Protein AF-A0A7S0I1W4-F1 (afdb_monomer_lite)

Secondary structure (DSSP, 8-state):
-------------PPP--------------------HHHHHHHHHHHS-HHHHHHHH--STHHHHHHHHHHHHTTTS--SS--SS--------TT-TTSSHHHHHHHHHHHHHHHHTHHHHHHHHHHT-TTT--HHHHHHHHHHHT--HHHHHHHHHHHHHHHHHHHTTSS---HHHHHHHHHHHHHTT--HHHHHHHHHHHHHHHHHHHHHHHS-SS--HHHHHHHHHHHHHHHHHTT-S-HHHHHHHHHHHHHHHT--HHHHHHHHHHHHHHHHHHHHHHHHTT-S---HHHHHHHHHHHT--HHHHHHHHHHHHHHHHHHHH-GGGGGG----HHHHHHHHHHHHHTT--HHHHHHHHHHHHHHHHHHHHHHHHHHHHHSS---HHHHHHHHHHHHHHHHHTT--HHHHHHHHHHHHHHHHHHHHHHHHHHHHTT-HHHHHHHHHHHHHHHHHHHHHHHHTTSSSSSSHHHHHHHHTTHHHHTT--HHHHHHHHHHHHHHHHSS-SS--HHHHHHHHHHHHHHT--HHHHHHHHHHHHHHHHHHHHHHHHHTT-

Sequence (557 aa):
MALAVTMAAWTAFAPSSGPHTSSLVCRKAVCTQMVTVPEVYESYYSSLPPLQRQLSDTTGPVAQGAMGAVVAGAAAVGYFGLSAVSSRLAVNAVGGAATGGLGLLARSKIAKERKESASPAVAKLLASGMGEVDAAALAAVATEYGVEKKEFKAQLIELYGVFLGACLDSSQVVPSELGEIKKLGELLSLSRADVGSAFHTAGRRLYSRHRAYLEETEPNDSKALLNKFVFLAERVLSQDESEEGYRYEAMRAQKVFQLSKADWASRAEEVALPFYEKVLDKVVAGQQAITTEQLLRIRADFGVNDERAKDMHAVTYEQVARVLLAPERGAAATIDAAAQTKLAETRALLELSEETTYAALLVLTSPLFSAAMSETLAAAEAAEAMDEATAARLAGSIAQRALELQLSGESAKALQAEALRAAAGAKLSEAVTFLRAQNVPQVVMLVEELVTYCERMASLMAATGTVDGADAAAMAQLVGSLGANLGCKESEVTSLYRLLLLSYLEGQPKVDEVRQASLLRLRQILGLTESEALAIFQTAAGPLFKKTVKDMVKAGA

Organism: NCBI:txid33657

pLDDT: mean 81.94, std 20.68, range [23.22, 97.69]

Structure (mmCIF, N/CA/C/O backbone):
data_AF-A0A7S0I1W4-F1
#
_entry.id   AF-A0A7S0I1W4-F1
#
loop_
_atom_site.group_PDB
_atom_site.id
_atom_site.type_symbol
_atom_site.label_atom_id
_atom_site.label_alt_id
_atom_site.label_comp_id
_atom_site.label_asym_id
_atom_site.label_entity_id
_atom_site.label_seq_id
_atom_site.pdbx_PDB_ins_code
_atom_site.Cartn_x
_atom_site.Cartn_y
_atom_site.Cartn_z
_atom_site.occupancy
_atom_site.B_iso_or_equiv
_atom_site.auth_seq_id
_atom_site.auth_comp_id
_atom_site.auth_asym_id
_atom_site.auth_atom_id
_atom_site.pdbx_PDB_model_num
ATOM 1 N N . MET A 1 1 ? -51.695 2.462 2.679 1.00 32.72 1 MET A N 1
ATOM 2 C CA . MET A 1 1 ? -51.517 1.003 2.828 1.00 32.72 1 MET A CA 1
ATOM 3 C C . MET A 1 1 ? -50.034 0.747 3.001 1.00 32.72 1 MET A C 1
ATOM 5 O O . MET A 1 1 ? -49.274 1.013 2.083 1.00 32.72 1 MET A O 1
ATOM 9 N N . ALA A 1 2 ? -49.642 0.390 4.221 1.00 25.89 2 ALA A N 1
ATOM 10 C CA . ALA A 1 2 ? -48.270 0.126 4.632 1.00 25.89 2 ALA A CA 1
ATOM 11 C C . ALA A 1 2 ? -47.928 -1.358 4.432 1.00 25.89 2 ALA A C 1
ATOM 13 O O . ALA A 1 2 ? -48.799 -2.199 4.635 1.00 25.89 2 ALA A O 1
ATOM 14 N N . LEU A 1 3 ? -46.677 -1.646 4.071 1.00 24.78 3 LEU A N 1
ATOM 15 C CA . LEU A 1 3 ? -45.977 -2.936 4.189 1.00 24.78 3 LEU A CA 1
ATOM 16 C C . LEU A 1 3 ? -44.485 -2.605 3.967 1.00 24.78 3 LEU A C 1
ATOM 18 O O . LEU A 1 3 ? -44.088 -2.298 2.851 1.00 24.78 3 LEU A O 1
ATOM 22 N N . ALA A 1 4 ? -43.703 -2.295 5.005 1.00 23.22 4 ALA A N 1
ATOM 23 C CA . ALA A 1 4 ? -43.044 -3.234 5.920 1.00 23.22 4 ALA A CA 1
ATOM 24 C C . ALA A 1 4 ? -42.183 -4.268 5.167 1.00 23.22 4 ALA A C 1
ATOM 26 O O . ALA A 1 4 ? -42.636 -5.374 4.891 1.00 23.22 4 ALA A O 1
ATOM 27 N N . VAL A 1 5 ? -40.938 -3.894 4.845 1.00 26.00 5 VAL A N 1
ATOM 28 C CA . VAL A 1 5 ? -39.883 -4.837 4.442 1.00 26.00 5 VAL A CA 1
ATOM 29 C C . VAL A 1 5 ? -38.966 -5.032 5.643 1.00 26.00 5 VAL A C 1
ATOM 31 O O . VAL A 1 5 ? -38.242 -4.134 6.066 1.00 26.00 5 VAL A O 1
ATOM 34 N N . THR A 1 6 ? -39.097 -6.212 6.228 1.00 25.86 6 THR A N 1
ATOM 35 C CA . THR A 1 6 ? -38.369 -6.736 7.378 1.00 25.86 6 THR A CA 1
ATOM 36 C C . THR A 1 6 ? -36.922 -7.077 7.035 1.00 25.86 6 THR A C 1
ATOM 38 O O . THR A 1 6 ? -36.646 -7.716 6.022 1.00 25.86 6 THR A O 1
ATOM 41 N N . MET A 1 7 ? -36.019 -6.705 7.945 1.00 27.23 7 MET A N 1
ATOM 42 C CA . MET A 1 7 ? -34.675 -7.261 8.083 1.00 27.23 7 MET A CA 1
ATOM 43 C C . MET A 1 7 ? -34.721 -8.776 8.316 1.00 27.23 7 MET A C 1
ATOM 45 O O . MET A 1 7 ? -35.450 -9.218 9.201 1.00 27.23 7 MET A O 1
ATOM 49 N N . ALA A 1 8 ? -33.890 -9.546 7.607 1.00 26.03 8 ALA A N 1
ATOM 50 C CA . ALA A 1 8 ? -33.347 -10.817 8.094 1.00 26.03 8 ALA A CA 1
ATOM 51 C C . ALA A 1 8 ? -32.193 -11.338 7.217 1.00 26.03 8 ALA A C 1
ATOM 53 O O . ALA A 1 8 ? -32.161 -11.109 6.012 1.00 26.03 8 ALA A O 1
ATOM 54 N N . ALA A 1 9 ? -31.347 -12.139 7.875 1.00 24.98 9 ALA A N 1
ATOM 55 C CA . ALA A 1 9 ? -30.412 -13.142 7.358 1.00 24.98 9 ALA A CA 1
ATOM 56 C C . ALA A 1 9 ? -28.955 -12.711 7.095 1.00 24.98 9 ALA A C 1
ATOM 58 O O . ALA A 1 9 ? -28.493 -12.582 5.966 1.00 24.98 9 ALA A O 1
ATOM 59 N N . TRP A 1 10 ? -28.193 -12.615 8.188 1.00 26.92 10 TRP A N 1
ATOM 60 C CA . TRP A 1 10 ? -26.779 -12.995 8.212 1.00 26.92 10 TRP A CA 1
ATOM 61 C C . TRP A 1 10 ? -26.690 -14.496 8.519 1.00 26.92 10 TRP A C 1
ATOM 63 O O . TRP A 1 10 ? -26.948 -14.889 9.653 1.00 26.92 10 TRP A O 1
ATOM 73 N N . THR A 1 11 ? -26.306 -15.332 7.550 1.00 28.84 11 THR A N 1
ATOM 74 C CA . THR A 1 11 ? -25.810 -16.693 7.818 1.00 28.84 11 THR A CA 1
ATOM 75 C C . THR A 1 11 ? -24.788 -17.139 6.775 1.00 28.84 11 THR A C 1
ATOM 77 O O . THR A 1 11 ? -25.081 -17.149 5.585 1.00 28.84 11 THR A O 1
ATOM 80 N N . ALA A 1 12 ? -23.649 -17.601 7.301 1.00 28.20 12 ALA A N 1
ATOM 81 C CA . ALA A 1 12 ? -22.798 -18.694 6.828 1.00 28.20 12 ALA A CA 1
ATOM 82 C C . ALA A 1 12 ? -22.077 -18.569 5.471 1.00 28.20 12 ALA A C 1
ATOM 84 O O . ALA A 1 12 ? -22.653 -18.806 4.418 1.00 28.20 12 ALA A O 1
ATOM 85 N N . PHE A 1 13 ? -20.749 -18.421 5.539 1.00 26.31 13 PHE A N 1
ATOM 86 C CA . PHE A 1 13 ? -19.838 -19.099 4.615 1.00 26.31 13 PHE A CA 1
ATOM 87 C C . PHE A 1 13 ? -18.652 -19.674 5.398 1.00 26.31 13 PHE A C 1
ATOM 89 O O . PHE A 1 13 ? -17.953 -18.960 6.115 1.00 26.31 13 PHE A O 1
ATOM 96 N N . ALA A 1 14 ? -18.478 -20.992 5.294 1.00 28.22 14 ALA A N 1
ATOM 97 C CA . ALA A 1 14 ? -17.338 -21.730 5.821 1.00 28.22 14 ALA A CA 1
ATOM 98 C C . ALA A 1 14 ? -16.211 -21.735 4.771 1.00 28.22 14 ALA A C 1
ATOM 100 O O . ALA A 1 14 ? -16.512 -21.877 3.584 1.00 28.22 14 ALA A O 1
ATOM 101 N N . PRO A 1 15 ? -14.928 -21.621 5.156 1.00 29.31 15 PRO A N 1
ATOM 102 C CA . PRO A 1 15 ? -13.835 -21.783 4.209 1.00 29.31 15 PRO A CA 1
ATOM 103 C C . PRO A 1 15 ? -13.648 -23.269 3.876 1.00 29.31 15 PRO A C 1
ATOM 105 O O . PRO A 1 15 ? -13.463 -24.105 4.761 1.00 29.31 15 PRO A O 1
ATOM 108 N N . SER A 1 16 ? -13.697 -23.603 2.587 1.00 25.59 16 SER A N 1
ATOM 109 C CA . SER A 1 16 ? -13.316 -24.914 2.069 1.00 25.59 16 SER A CA 1
ATOM 110 C C . SER A 1 16 ? -11.792 -25.043 2.035 1.00 25.59 16 SER A C 1
ATOM 112 O O . SER A 1 16 ? -11.132 -24.321 1.288 1.00 25.59 16 SER A O 1
ATOM 114 N N . SER A 1 17 ? -11.231 -26.001 2.769 1.00 31.48 17 SER A N 1
ATOM 115 C CA . SER A 1 17 ? -9.861 -26.475 2.562 1.00 31.48 17 SER A CA 1
ATOM 116 C C . SER A 1 17 ? -9.833 -28.004 2.487 1.00 31.48 17 SER A C 1
ATOM 118 O O . SER A 1 17 ? -10.324 -28.710 3.368 1.00 31.48 17 SER A O 1
ATOM 120 N N . GLY A 1 18 ? -9.303 -28.505 1.367 1.00 25.11 18 GLY A N 1
ATOM 121 C CA . GLY A 1 18 ? -8.961 -29.910 1.136 1.00 25.11 18 GLY A CA 1
ATOM 122 C C . GLY A 1 18 ? -7.677 -30.331 1.871 1.00 25.11 18 GLY A C 1
ATOM 123 O O . GLY A 1 18 ? -7.092 -29.532 2.599 1.00 25.11 18 GLY A O 1
ATOM 124 N N . PRO A 1 19 ? -7.256 -31.601 1.744 1.00 30.55 19 PRO A N 1
ATOM 125 C CA . PRO A 1 19 ? -7.022 -32.433 2.914 1.00 30.55 19 PRO A CA 1
ATOM 126 C C . PRO A 1 19 ? -5.548 -32.513 3.320 1.00 30.55 19 PRO A C 1
ATOM 128 O O . PRO A 1 19 ? -4.700 -32.943 2.544 1.00 30.55 19 PRO A O 1
ATOM 131 N N . HIS A 1 20 ? -5.278 -32.247 4.597 1.00 28.23 20 HIS A N 1
ATOM 132 C CA . HIS A 1 20 ? -4.126 -32.811 5.290 1.00 28.23 20 HIS A CA 1
ATOM 133 C C . HIS A 1 20 ? -4.598 -33.526 6.557 1.00 28.23 20 HIS A C 1
ATOM 135 O O . HIS A 1 20 ? -5.329 -32.991 7.387 1.00 28.23 20 HIS A O 1
ATOM 141 N N . THR A 1 21 ? -4.235 -34.799 6.633 1.00 28.73 21 THR A N 1
ATOM 142 C CA . THR A 1 21 ? -4.616 -35.771 7.653 1.00 28.73 21 THR A CA 1
ATOM 143 C C . THR A 1 21 ? -3.749 -35.671 8.911 1.00 28.73 21 THR A C 1
ATOM 145 O O . THR A 1 21 ? -2.535 -35.518 8.805 1.00 28.73 21 THR A O 1
ATOM 148 N N . SER A 1 22 ? -4.382 -35.943 10.064 1.00 26.70 22 SER A N 1
ATOM 149 C CA . SER A 1 22 ? -3.838 -36.178 11.424 1.00 26.70 22 SER A CA 1
ATOM 150 C C . SER A 1 22 ? -3.416 -34.915 12.203 1.00 26.70 22 SER A C 1
ATOM 152 O O . SER A 1 22 ? -2.685 -34.094 11.679 1.00 26.70 22 SER A O 1
ATOM 154 N N . SER A 1 23 ? -3.837 -34.647 13.445 1.00 27.59 23 SER A N 1
ATOM 155 C CA . SER A 1 23 ? -4.415 -35.473 14.511 1.00 27.59 23 SER A CA 1
ATOM 156 C C . SER A 1 23 ? -5.488 -34.704 15.313 1.00 27.59 23 SER A C 1
ATOM 158 O O . SER A 1 23 ? -5.512 -33.477 15.381 1.00 27.59 23 SER A O 1
ATOM 160 N N . LEU A 1 24 ? -6.424 -35.461 15.888 1.00 32.62 24 LEU A N 1
ATOM 161 C CA . LEU A 1 24 ? -7.619 -35.000 16.592 1.00 32.62 24 LEU A CA 1
ATOM 162 C C . LEU A 1 24 ? -7.299 -34.345 17.948 1.00 32.62 24 LEU A C 1
ATOM 164 O O . LEU A 1 24 ? -7.050 -35.039 18.928 1.00 32.62 24 LEU A O 1
ATOM 168 N N . VAL A 1 25 ? -7.471 -33.025 18.033 1.00 27.62 25 VAL A N 1
ATOM 169 C CA . VAL A 1 25 ? -8.043 -32.373 19.221 1.00 27.62 25 VAL A CA 1
ATOM 170 C C . VAL A 1 25 ? -9.191 -31.506 18.728 1.00 27.62 25 VAL A C 1
ATOM 172 O O . VAL A 1 25 ? -9.000 -30.530 18.006 1.00 27.62 25 VAL A O 1
ATOM 175 N N . CYS A 1 26 ? -10.405 -31.917 19.078 1.00 25.05 26 CYS A N 1
ATOM 176 C CA . CYS A 1 26 ? -11.648 -31.240 18.749 1.00 25.05 26 CYS A CA 1
ATOM 177 C C . CYS A 1 26 ? -11.670 -29.857 19.426 1.00 25.05 26 CYS A C 1
ATOM 179 O O . CYS A 1 26 ? -12.146 -29.706 20.550 1.00 25.05 26 CYS A O 1
ATOM 181 N N . ARG A 1 27 ? -11.122 -28.833 18.760 1.00 29.56 27 ARG A N 1
ATOM 182 C CA . ARG A 1 27 ? -11.437 -27.438 19.074 1.00 29.56 27 ARG A CA 1
ATOM 183 C C . ARG A 1 27 ? -12.908 -27.252 18.720 1.00 29.56 27 ARG A C 1
ATOM 185 O O . ARG A 1 27 ? -13.260 -27.258 17.543 1.00 29.56 27 ARG A O 1
ATOM 192 N N . LYS A 1 28 ? -13.771 -27.119 19.735 1.00 29.41 28 LYS A N 1
ATOM 193 C CA . LYS A 1 28 ? -15.104 -26.533 19.549 1.00 29.41 28 LYS A CA 1
ATOM 194 C C . LYS A 1 28 ? -14.905 -25.268 18.719 1.00 29.41 28 LYS A C 1
ATOM 196 O O . LYS A 1 28 ? -14.166 -24.383 19.143 1.00 29.41 28 LYS A O 1
ATOM 201 N N . ALA A 1 29 ? -15.523 -25.201 17.545 1.00 30.84 29 ALA A N 1
ATOM 202 C CA . ALA A 1 29 ? -15.686 -23.943 16.843 1.00 30.84 29 ALA A CA 1
ATOM 203 C C . ALA A 1 29 ? -16.526 -23.049 17.762 1.00 30.84 29 ALA A C 1
ATOM 205 O O . ALA A 1 29 ? -17.747 -23.178 17.825 1.00 30.84 29 ALA A O 1
ATOM 206 N N . VAL A 1 30 ? -15.853 -22.229 18.572 1.00 38.81 30 VAL A N 1
ATOM 207 C CA . VAL A 1 30 ? -16.490 -21.169 19.345 1.00 38.81 30 VAL A CA 1
ATOM 208 C C . VAL A 1 30 ? -16.989 -20.191 18.295 1.00 38.81 30 VAL A C 1
ATOM 210 O O . VAL A 1 30 ? -16.219 -19.398 17.757 1.00 38.81 30 VAL A O 1
ATOM 213 N N . CYS A 1 31 ? -18.258 -20.338 17.917 1.00 40.97 31 CYS A N 1
ATOM 214 C CA . CYS A 1 31 ? -18.954 -19.313 17.162 1.00 40.97 31 CYS A CA 1
ATOM 215 C C . CYS A 1 31 ? -18.787 -18.011 17.946 1.00 40.97 31 CYS A C 1
ATOM 217 O O . CY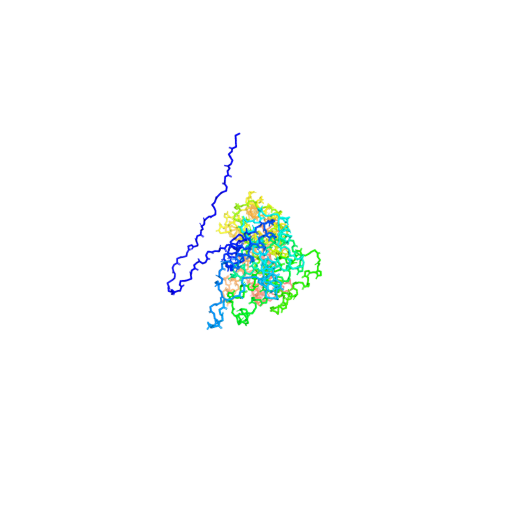S A 1 31 ? -18.976 -18.011 19.162 1.00 40.97 31 CYS A O 1
ATOM 219 N N . THR A 1 32 ? -18.372 -16.945 17.267 1.00 56.50 32 THR A N 1
ATOM 220 C CA . THR A 1 32 ? -18.195 -15.614 17.850 1.00 56.50 32 THR A CA 1
ATOM 221 C C . THR A 1 32 ? -19.540 -15.141 18.391 1.00 56.50 32 THR A C 1
ATOM 223 O O . THR A 1 32 ? -20.360 -14.605 17.650 1.00 56.50 32 THR A O 1
ATOM 226 N N . GLN A 1 33 ? -19.808 -15.424 19.663 1.00 71.62 33 GLN A N 1
ATOM 227 C CA . GLN A 1 33 ? -21.032 -15.013 20.328 1.00 71.62 33 GLN A CA 1
ATOM 228 C C . GLN A 1 33 ? -20.770 -13.650 20.958 1.00 71.62 33 GLN A C 1
ATOM 230 O O . GLN A 1 33 ? -19.897 -13.508 21.810 1.00 71.62 33 GLN A O 1
ATOM 235 N N . MET A 1 34 ? -21.494 -12.646 20.472 1.00 83.00 34 MET A N 1
ATOM 236 C CA . MET A 1 34 ? -21.517 -11.310 21.055 1.00 83.00 34 MET A CA 1
ATOM 237 C C . MET A 1 34 ? -22.029 -11.397 22.492 1.00 83.00 34 MET A C 1
ATOM 239 O O . MET A 1 34 ? -23.056 -12.028 22.723 1.00 83.00 34 MET A O 1
ATOM 243 N N . VAL A 1 35 ? -21.338 -10.751 23.430 1.00 85.75 35 VAL A N 1
ATOM 244 C CA . VAL A 1 35 ? -21.848 -10.553 24.789 1.00 85.75 35 VAL A CA 1
ATOM 245 C C . VAL A 1 35 ? -22.797 -9.358 24.779 1.00 85.75 35 VAL A C 1
ATOM 247 O O . VAL A 1 35 ? -22.391 -8.263 24.388 1.00 85.75 35 VAL A O 1
ATOM 250 N N . THR A 1 36 ? -24.047 -9.565 25.195 1.00 88.44 36 THR A N 1
ATOM 251 C CA . THR A 1 36 ? -25.067 -8.505 25.215 1.00 88.44 36 THR A CA 1
ATOM 252 C C . THR A 1 36 ? -25.440 -8.090 26.634 1.00 88.44 36 THR A C 1
ATOM 254 O O . THR A 1 36 ? -25.459 -8.907 27.558 1.00 88.44 36 THR A O 1
ATOM 257 N N . VAL A 1 37 ? -25.756 -6.809 26.823 1.00 87.38 37 VAL A N 1
ATOM 258 C CA . VAL A 1 37 ? -26.219 -6.255 28.104 1.00 87.38 37 VAL A CA 1
ATOM 259 C C . VAL A 1 37 ? -27.401 -7.048 28.694 1.00 87.38 37 VAL A C 1
ATOM 261 O O . VAL A 1 37 ? -27.312 -7.407 29.872 1.00 87.38 37 VAL A O 1
ATOM 264 N N . PRO A 1 38 ? -28.462 -7.387 27.927 1.00 88.06 38 PRO A N 1
ATOM 265 C CA . PRO A 1 38 ? -29.572 -8.191 28.434 1.00 88.06 38 PRO A CA 1
ATOM 266 C C . PRO A 1 38 ? -29.141 -9.535 29.022 1.00 88.06 38 PRO A C 1
ATOM 268 O O . PRO A 1 38 ? -29.462 -9.838 30.170 1.00 88.06 38 PRO A O 1
ATOM 271 N N . GLU A 1 39 ? -28.357 -10.311 28.268 1.00 88.75 39 GLU A N 1
ATOM 272 C CA . GLU A 1 39 ? -27.925 -11.655 28.668 1.00 88.75 39 GLU A CA 1
ATOM 273 C C . GLU A 1 39 ? -27.044 -11.618 29.922 1.00 88.75 39 GLU A C 1
ATOM 275 O O . GLU A 1 39 ? -27.194 -12.444 30.827 1.00 88.75 39 GLU A O 1
ATOM 280 N N . VAL A 1 40 ? -26.131 -10.643 30.003 1.00 89.56 40 VAL A N 1
ATOM 281 C CA . VAL A 1 40 ? -25.243 -10.504 31.161 1.00 89.56 40 VAL A CA 1
ATOM 282 C C . VAL A 1 40 ? -26.034 -10.162 32.413 1.00 89.56 40 VAL A C 1
ATOM 284 O O . VAL A 1 40 ? -25.781 -10.753 33.465 1.00 89.56 40 VAL A O 1
ATOM 287 N N . TYR A 1 41 ? -26.994 -9.239 32.330 1.00 90.94 41 TYR A N 1
ATOM 288 C CA . TYR A 1 41 ? -27.755 -8.847 33.511 1.00 90.94 41 TYR A CA 1
ATOM 289 C C . TYR A 1 41 ? -28.854 -9.838 33.892 1.00 90.94 41 TYR A C 1
ATOM 291 O O . TYR A 1 41 ? -29.127 -9.976 35.084 1.00 90.94 41 TYR A O 1
ATOM 299 N N . GLU A 1 42 ? -29.408 -10.600 32.948 1.00 88.56 42 GLU A N 1
ATOM 300 C CA . GLU A 1 42 ? -30.259 -11.754 33.255 1.00 88.56 42 GLU A CA 1
ATOM 301 C C . GLU A 1 42 ? -29.460 -12.835 34.002 1.00 88.56 42 GLU A C 1
ATOM 303 O O . GLU A 1 42 ? -29.879 -13.307 35.064 1.00 88.56 42 GLU A O 1
ATOM 308 N N . SER A 1 43 ? -28.259 -13.164 33.512 1.00 88.25 43 SER A N 1
ATOM 309 C CA . SER A 1 43 ? -27.343 -14.100 34.172 1.00 88.25 43 SER A CA 1
ATOM 310 C C . SER A 1 43 ? -26.937 -13.606 35.564 1.00 88.25 43 SER A C 1
ATOM 312 O O . SER A 1 43 ? -27.094 -14.333 36.550 1.00 88.25 43 SER A O 1
ATOM 314 N N . TYR A 1 44 ? -26.522 -12.340 35.681 1.00 87.69 44 TYR A N 1
ATOM 315 C CA . TYR A 1 44 ? -26.214 -11.703 36.960 1.00 87.69 44 TYR A CA 1
ATOM 316 C C . TYR A 1 44 ? -27.399 -11.808 37.922 1.00 87.69 44 TYR A C 1
ATOM 318 O O . TYR A 1 44 ? -27.236 -12.345 39.016 1.00 87.69 44 TYR A O 1
ATOM 326 N N . TYR A 1 45 ? -28.597 -11.392 37.503 1.00 82.19 45 TYR A N 1
ATOM 327 C CA . TYR A 1 45 ? -29.799 -11.425 38.333 1.00 82.19 45 TYR A CA 1
ATOM 328 C C . TYR A 1 45 ? -30.153 -12.850 38.783 1.00 82.19 45 TYR A C 1
ATOM 330 O O . TYR A 1 45 ? -30.458 -13.083 39.955 1.00 82.19 45 TYR A O 1
ATOM 338 N N . SER A 1 46 ? -30.050 -13.829 37.881 1.00 82.94 46 SER A N 1
ATOM 339 C CA . SER A 1 46 ? -30.322 -15.239 38.182 1.00 82.94 46 SER A CA 1
ATOM 340 C C . SER A 1 46 ? -29.335 -15.846 39.191 1.00 82.94 46 SER A C 1
ATOM 342 O O . SER A 1 46 ? -29.722 -16.705 39.991 1.00 82.94 46 SER A O 1
ATOM 344 N N . SER A 1 47 ? -28.088 -15.356 39.207 1.00 84.44 47 SER A N 1
ATOM 345 C CA . SER A 1 47 ? -27.023 -15.809 40.108 1.00 84.44 47 SER A CA 1
ATOM 346 C C . SER A 1 47 ? -27.157 -15.286 41.545 1.00 84.44 47 SER A C 1
ATOM 348 O O . SER A 1 47 ? -26.494 -15.792 42.453 1.00 84.44 47 SER A O 1
ATOM 350 N N . LEU A 1 48 ? -28.033 -14.302 41.780 1.00 81.81 48 LEU A N 1
ATOM 351 C CA . LEU A 1 48 ? -28.182 -13.666 43.085 1.00 81.81 48 LEU A CA 1
ATOM 352 C C . LEU A 1 48 ? -28.857 -14.580 44.125 1.00 81.81 48 LEU A C 1
ATOM 354 O O . LEU A 1 48 ? -29.725 -15.404 43.790 1.00 81.81 48 LEU A O 1
ATOM 358 N N . PRO A 1 49 ? -28.550 -14.391 45.422 1.00 82.19 49 PRO A N 1
ATOM 359 C CA . PRO A 1 49 ? -29.277 -15.032 46.512 1.00 82.19 49 PRO A CA 1
ATOM 360 C C . PRO A 1 49 ? -30.800 -14.797 46.421 1.00 82.19 49 PRO A C 1
ATOM 362 O O . PRO A 1 49 ? -31.228 -13.696 46.061 1.00 82.19 49 PRO A O 1
ATOM 365 N N . PRO A 1 50 ? -31.647 -15.778 46.800 1.00 75.56 50 PRO A N 1
ATOM 366 C CA . PRO A 1 50 ? -33.107 -15.654 46.708 1.00 75.56 50 PRO A CA 1
ATOM 367 C C . PRO A 1 50 ? -33.682 -14.427 47.428 1.00 75.56 50 PRO A C 1
ATOM 369 O O . PRO A 1 50 ? -34.624 -13.815 46.936 1.00 75.56 50 PRO A O 1
ATOM 372 N N . LEU A 1 51 ? -33.088 -14.040 48.563 1.00 71.31 51 LEU A N 1
ATOM 373 C CA . LEU A 1 51 ? -33.510 -12.875 49.345 1.00 71.31 51 LEU A CA 1
ATOM 374 C C . LEU A 1 51 ? -33.339 -11.561 48.562 1.00 71.31 51 LEU A C 1
ATOM 376 O O . LEU A 1 51 ? -34.232 -10.723 48.578 1.00 71.31 51 LEU A O 1
ATOM 380 N N . GLN A 1 52 ? -32.229 -11.396 47.839 1.00 73.44 52 GLN A N 1
ATOM 381 C CA . GLN A 1 52 ? -31.950 -10.188 47.051 1.00 73.44 52 GLN A CA 1
ATOM 382 C C . GLN A 1 52 ? -32.827 -10.112 45.795 1.00 73.44 52 GLN A C 1
ATOM 384 O O . GLN A 1 52 ? -33.276 -9.032 45.413 1.00 73.44 52 GLN A O 1
ATOM 389 N N . ARG A 1 53 ? -33.162 -11.262 45.193 1.00 75.44 53 ARG A N 1
ATOM 390 C CA . ARG A 1 53 ? -34.165 -11.339 44.115 1.00 75.44 53 ARG A CA 1
ATOM 391 C C . ARG A 1 53 ? -35.557 -10.938 44.603 1.00 75.44 53 ARG A C 1
ATOM 393 O O . ARG A 1 53 ? -36.188 -10.069 44.021 1.00 75.44 53 ARG A O 1
ATOM 400 N N . GLN A 1 54 ? -35.992 -11.480 45.739 1.00 73.69 54 GLN A N 1
ATOM 401 C CA . GLN A 1 54 ? -37.285 -11.121 46.331 1.00 73.69 54 GLN A CA 1
ATOM 402 C C . GLN A 1 54 ? -37.361 -9.639 46.722 1.00 73.69 54 GLN A C 1
ATOM 404 O O . GLN A 1 54 ? -38.374 -8.996 46.473 1.00 73.69 54 GLN A O 1
ATOM 409 N N . LEU A 1 55 ? -36.294 -9.080 47.303 1.00 72.50 55 LEU A N 1
ATOM 410 C CA . LEU A 1 55 ? -36.244 -7.667 47.692 1.00 72.50 55 LEU A CA 1
ATOM 411 C C . LEU A 1 55 ? -36.174 -6.717 46.486 1.00 72.50 55 LEU A C 1
ATOM 413 O O . LEU A 1 55 ? -36.712 -5.612 46.551 1.00 72.50 55 LEU A O 1
ATOM 417 N N . SER A 1 56 ? -35.547 -7.136 45.385 1.00 69.62 56 SER A N 1
ATOM 418 C CA . SER A 1 56 ? -35.562 -6.375 44.127 1.00 69.62 56 SER A CA 1
ATOM 419 C C . SER A 1 56 ? -36.907 -6.443 43.391 1.00 69.62 56 SER A C 1
ATOM 421 O O . SER A 1 56 ? -37.216 -5.546 42.616 1.00 69.62 56 SER A O 1
ATOM 423 N N . ASP A 1 57 ? -37.745 -7.443 43.675 1.00 70.56 57 ASP A N 1
ATOM 424 C CA . ASP A 1 57 ? -39.105 -7.549 43.127 1.00 70.56 57 ASP A CA 1
ATOM 425 C C . ASP A 1 57 ? -40.158 -6.775 43.935 1.00 70.56 57 ASP A C 1
ATOM 427 O O . ASP A 1 57 ? -41.242 -6.478 43.430 1.00 70.56 57 ASP A O 1
ATOM 431 N N . THR A 1 58 ? -39.866 -6.431 45.191 1.00 59.72 58 THR A N 1
ATOM 432 C CA . THR A 1 58 ? -40.778 -5.657 46.041 1.00 59.72 58 THR A CA 1
ATOM 433 C C . THR A 1 58 ? -40.589 -4.154 45.838 1.00 59.72 58 THR A C 1
ATOM 435 O O . THR A 1 58 ? -39.803 -3.523 46.546 1.00 59.72 58 THR A O 1
ATOM 438 N N . THR A 1 59 ? -41.330 -3.574 44.896 1.00 47.69 59 THR A N 1
ATOM 439 C CA . THR A 1 59 ? -41.368 -2.128 44.623 1.00 47.69 59 THR A CA 1
ATOM 440 C C . THR A 1 59 ? -42.538 -1.427 45.344 1.00 47.69 59 THR A C 1
ATOM 442 O O . THR A 1 59 ? -43.617 -1.997 45.532 1.00 47.69 59 THR A O 1
ATOM 445 N N . GLY A 1 60 ? -42.335 -0.179 45.790 1.00 45.06 60 GLY A N 1
ATOM 446 C CA . GLY A 1 60 ? -43.397 0.725 46.280 1.00 45.06 60 GLY A CA 1
ATOM 447 C C . GLY A 1 60 ? -43.631 0.902 47.808 1.00 45.06 60 GLY A C 1
ATOM 448 O O . GLY A 1 60 ? -42.944 0.316 48.653 1.00 45.06 60 GLY A O 1
ATOM 449 N N . PRO A 1 61 ? -44.639 1.730 48.204 1.00 41.03 61 PRO A N 1
ATOM 450 C CA . PRO A 1 61 ? -44.875 2.216 49.582 1.00 41.03 61 PRO A CA 1
ATOM 451 C C . PRO A 1 61 ? -45.220 1.113 50.587 1.00 41.03 61 PRO A C 1
ATOM 453 O O . PRO A 1 61 ? -45.141 1.305 51.804 1.00 41.03 61 PRO A O 1
ATOM 456 N N . VAL A 1 62 ? -45.566 -0.067 50.073 1.00 40.50 62 VAL A N 1
ATOM 457 C CA . VAL A 1 62 ? -45.804 -1.265 50.868 1.00 40.50 62 VAL A CA 1
ATOM 458 C C . VAL A 1 62 ? -44.545 -1.644 51.644 1.00 40.50 62 VAL A C 1
ATOM 460 O O . VAL A 1 62 ? -44.689 -2.187 52.720 1.00 40.50 62 VAL A O 1
ATOM 463 N N . ALA A 1 63 ? -43.325 -1.275 51.235 1.00 41.19 63 ALA A N 1
ATOM 464 C CA . ALA A 1 63 ? -42.105 -1.624 51.970 1.00 41.19 63 ALA A CA 1
ATOM 465 C C . ALA A 1 63 ? -41.917 -0.881 53.313 1.00 41.19 63 ALA A C 1
ATOM 467 O O . ALA A 1 63 ? -41.285 -1.427 54.218 1.00 41.19 63 ALA A O 1
ATOM 468 N N . GLN A 1 64 ? -42.472 0.326 53.503 1.00 38.88 64 GLN A N 1
ATOM 469 C CA . GLN A 1 64 ? -42.427 0.985 54.823 1.00 38.88 64 GLN A CA 1
ATOM 470 C C . GLN A 1 64 ? -43.436 0.360 55.805 1.00 38.88 64 GLN A C 1
ATOM 472 O O . GLN A 1 64 ? -43.109 0.176 56.976 1.00 38.88 64 GLN A O 1
ATOM 477 N N . GLY A 1 65 ? -44.614 -0.062 55.325 1.00 38.41 65 GLY A N 1
ATOM 478 C CA . GLY A 1 65 ? -45.598 -0.815 56.122 1.00 38.41 65 GLY A CA 1
ATOM 479 C C . GLY A 1 65 ? -45.252 -2.303 56.290 1.00 38.41 65 GLY A C 1
ATOM 480 O O . GLY A 1 65 ? -45.452 -2.889 57.355 1.00 38.41 65 GLY A O 1
ATOM 481 N N . ALA A 1 66 ? -44.645 -2.914 55.274 1.00 38.59 66 ALA A N 1
ATOM 482 C CA . ALA A 1 66 ? -44.227 -4.310 55.243 1.00 38.59 66 ALA A CA 1
ATOM 483 C C . ALA A 1 66 ? -42.889 -4.540 55.939 1.00 38.59 66 ALA A C 1
ATOM 485 O O . ALA A 1 66 ? -42.642 -5.661 56.342 1.00 38.59 66 ALA A O 1
ATOM 486 N N . MET A 1 67 ? -42.063 -3.528 56.224 1.00 39.34 67 MET A N 1
ATOM 487 C CA . MET A 1 67 ? -41.017 -3.698 57.244 1.00 39.34 67 MET A CA 1
ATOM 488 C C . MET A 1 67 ? -41.625 -3.978 58.626 1.00 39.34 67 MET A C 1
ATOM 490 O O . MET A 1 67 ? -41.033 -4.711 59.412 1.00 39.34 67 MET A O 1
ATOM 494 N N . GLY A 1 68 ? -42.835 -3.480 58.909 1.00 37.88 68 GLY A N 1
ATOM 495 C CA . GLY A 1 68 ? -43.626 -3.903 60.066 1.00 37.88 68 GLY A CA 1
ATOM 496 C C . GLY A 1 68 ? -44.145 -5.337 59.924 1.00 37.88 68 GLY A C 1
ATOM 497 O O . GLY A 1 68 ? -44.015 -6.126 60.856 1.00 37.88 68 GLY A O 1
ATOM 498 N N . ALA A 1 69 ? -44.663 -5.704 58.746 1.00 36.34 69 ALA A N 1
ATOM 499 C CA . ALA A 1 69 ? -45.265 -7.019 58.494 1.00 36.34 69 ALA A CA 1
ATOM 500 C C . ALA A 1 69 ? -44.262 -8.163 58.237 1.00 36.34 69 ALA A C 1
ATOM 502 O O . ALA A 1 69 ? -44.581 -9.306 58.521 1.00 36.34 69 ALA A O 1
ATOM 503 N N . VAL A 1 70 ? -43.044 -7.891 57.766 1.00 40.03 70 VAL A N 1
ATOM 504 C CA . VAL A 1 70 ? -41.941 -8.855 57.599 1.00 40.03 70 VAL A CA 1
ATOM 505 C C . VAL A 1 70 ? -41.207 -9.040 58.924 1.00 40.03 70 VAL A C 1
ATOM 507 O O . VAL A 1 70 ? -40.790 -10.148 59.232 1.00 40.03 70 VAL A O 1
ATOM 510 N N . VAL A 1 71 ? -41.131 -8.011 59.777 1.00 41.22 71 VAL A N 1
ATOM 511 C CA . VAL A 1 71 ? -40.676 -8.169 61.171 1.00 41.22 71 VAL A CA 1
ATOM 512 C C . VAL A 1 71 ? -41.737 -8.887 62.023 1.00 41.22 71 VAL A C 1
ATOM 514 O O . VAL A 1 71 ? -41.376 -9.685 62.883 1.00 41.22 71 VAL A O 1
ATOM 517 N N . ALA A 1 72 ? -43.034 -8.693 61.751 1.00 35.72 72 ALA A N 1
ATOM 518 C CA . ALA A 1 72 ? -44.113 -9.483 62.357 1.00 35.72 72 ALA A CA 1
ATOM 519 C C . ALA A 1 72 ? -44.229 -10.901 61.753 1.00 35.72 72 ALA A C 1
ATOM 521 O O . ALA A 1 72 ? -44.513 -11.859 62.465 1.00 35.72 72 ALA A O 1
ATOM 522 N N . GLY A 1 73 ? -43.941 -11.056 60.460 1.00 35.44 73 GLY A N 1
ATOM 523 C CA . GLY A 1 73 ? -43.959 -12.321 59.725 1.00 35.44 73 GLY A CA 1
ATOM 524 C C . GLY A 1 73 ? -42.750 -13.201 60.030 1.00 35.44 73 GLY A C 1
ATOM 525 O O . GLY A 1 73 ? -42.909 -14.404 60.170 1.00 35.44 73 GLY A O 1
ATOM 526 N N . ALA A 1 74 ? -41.569 -12.625 60.261 1.00 38.59 74 ALA A N 1
ATOM 527 C CA . ALA A 1 74 ? -40.393 -13.342 60.762 1.00 38.59 74 ALA A CA 1
ATOM 528 C C . ALA A 1 74 ? -40.506 -13.713 62.254 1.00 38.59 74 ALA A C 1
ATOM 530 O O . ALA A 1 74 ? -39.773 -14.576 62.731 1.00 38.59 74 ALA A O 1
ATOM 531 N N . ALA A 1 75 ? -41.441 -13.102 62.992 1.00 36.25 75 ALA A N 1
ATOM 532 C CA . ALA A 1 75 ? -41.827 -13.546 64.331 1.00 36.25 75 ALA A CA 1
ATOM 533 C C . ALA A 1 75 ? -42.895 -14.664 64.309 1.00 36.25 75 ALA A C 1
ATOM 535 O O . ALA A 1 75 ? -43.061 -15.352 65.314 1.00 36.25 75 ALA A O 1
ATOM 536 N N . ALA A 1 76 ? -43.586 -14.876 63.179 1.00 34.19 76 ALA A N 1
ATOM 537 C CA . ALA A 1 76 ? -44.627 -15.898 63.009 1.00 34.19 76 ALA A CA 1
ATOM 538 C C . ALA A 1 76 ? -44.211 -17.080 62.104 1.00 34.19 76 ALA A C 1
ATOM 540 O O . ALA A 1 76 ? -44.792 -18.159 62.201 1.00 34.19 76 ALA A O 1
ATOM 541 N N . VAL A 1 77 ? -43.186 -16.918 61.264 1.00 35.56 77 VAL A N 1
ATOM 542 C CA . VAL A 1 77 ? -42.618 -17.960 60.400 1.00 35.56 77 VAL A CA 1
ATOM 543 C C . VAL A 1 77 ? -41.185 -18.216 60.849 1.00 35.56 77 VAL A C 1
ATOM 545 O O . VAL A 1 77 ? -40.280 -17.415 60.624 1.00 35.56 77 VAL A O 1
ATOM 548 N N . GLY A 1 78 ? -40.990 -19.338 61.536 1.00 28.75 78 GLY A N 1
ATOM 549 C CA . GLY A 1 78 ? -39.689 -19.770 62.018 1.00 28.75 78 GLY A CA 1
ATOM 550 C C . GLY A 1 78 ? -38.647 -19.868 60.899 1.00 28.75 78 GLY A C 1
ATOM 551 O O . GLY A 1 78 ? -38.782 -20.644 59.963 1.00 28.75 78 GLY A O 1
ATOM 552 N N . TYR A 1 79 ? -37.567 -19.106 61.047 1.00 36.38 79 TYR A N 1
ATOM 553 C CA . TYR A 1 79 ? -36.249 -19.691 61.306 1.00 36.38 79 TYR A CA 1
ATOM 554 C C . TYR A 1 79 ? -35.791 -20.831 60.368 1.00 36.38 79 TYR A C 1
ATOM 556 O O . TYR A 1 79 ? -35.408 -21.904 60.828 1.00 36.38 79 TYR A O 1
ATOM 564 N N . PHE A 1 80 ? -35.728 -20.591 59.058 1.00 34.31 80 PHE A N 1
ATOM 565 C CA . PHE A 1 80 ? -34.860 -21.375 58.168 1.00 34.31 80 PHE A CA 1
ATOM 566 C C . PHE A 1 80 ? -33.516 -20.653 58.022 1.00 34.31 80 PHE A C 1
ATOM 568 O O . PHE A 1 80 ? -33.349 -19.792 57.164 1.00 34.31 80 PHE A O 1
ATOM 575 N N . GLY A 1 81 ? -32.562 -20.961 58.907 1.00 29.42 81 GLY A N 1
ATOM 576 C CA . GLY A 1 81 ? -31.201 -20.415 58.796 1.00 29.42 81 GLY A CA 1
ATOM 577 C C . GLY A 1 81 ? -30.280 -20.545 60.009 1.00 29.42 81 GLY A C 1
ATOM 578 O O . GLY A 1 81 ? -29.146 -20.084 59.946 1.00 29.42 81 GLY A O 1
ATOM 579 N N . LEU A 1 82 ? -30.713 -21.167 61.107 1.00 31.19 82 LEU A N 1
ATOM 580 C CA . LEU A 1 82 ? -29.862 -21.409 62.280 1.00 31.19 82 LEU A CA 1
ATOM 581 C C . LEU A 1 82 ? -29.938 -22.885 62.691 1.00 31.19 82 LEU A C 1
ATOM 583 O O . LEU A 1 82 ? -30.297 -23.249 63.805 1.00 31.19 82 LEU A O 1
ATOM 587 N N . SER A 1 83 ? -29.567 -23.759 61.758 1.00 31.19 83 SER A N 1
ATOM 588 C CA . SER A 1 83 ? -29.247 -25.163 62.021 1.00 31.19 83 SER A CA 1
ATOM 589 C C . SER A 1 83 ? -27.747 -25.314 62.292 1.00 31.19 83 SER A C 1
ATOM 591 O O . SER A 1 83 ? -27.048 -25.976 61.532 1.00 31.19 83 SER A O 1
ATOM 593 N N . ALA A 1 84 ? -27.233 -24.648 63.332 1.00 33.47 84 ALA A N 1
ATOM 594 C CA . ALA A 1 84 ? -25.874 -24.887 63.834 1.00 33.47 84 ALA A CA 1
ATOM 595 C C . ALA A 1 84 ? -25.626 -24.381 65.271 1.00 33.47 84 ALA A C 1
ATOM 597 O O . ALA A 1 84 ? -24.503 -24.007 65.574 1.00 33.47 84 ALA A O 1
ATOM 598 N N . VAL A 1 85 ? -26.613 -24.355 66.178 1.00 30.44 85 VAL A N 1
ATOM 599 C CA . VAL A 1 85 ? -26.328 -24.281 67.628 1.00 30.44 85 VAL A CA 1
ATOM 600 C C . VAL A 1 85 ? -27.369 -25.098 68.398 1.00 30.44 85 VAL A C 1
ATOM 602 O O . VAL A 1 85 ? -28.568 -25.007 68.158 1.00 30.44 85 VAL A O 1
ATOM 605 N N . SER A 1 86 ? -26.865 -25.941 69.294 1.00 29.00 86 SER A N 1
ATOM 606 C CA . SER A 1 86 ? -27.544 -26.974 70.074 1.00 29.00 86 SER A CA 1
ATOM 607 C C . SER A 1 86 ? -28.797 -26.532 70.838 1.00 29.00 86 SER A C 1
ATOM 609 O O . SER A 1 86 ? -28.824 -25.503 71.510 1.00 29.00 86 SER A O 1
ATOM 611 N N . SER A 1 87 ? -29.781 -27.426 70.841 1.00 31.33 87 SER A N 1
ATOM 612 C CA . SER A 1 87 ? -30.965 -27.455 71.697 1.00 31.33 87 SER A CA 1
ATOM 613 C C . SER A 1 87 ? -30.628 -27.367 73.191 1.00 31.33 87 SER A C 1
ATOM 615 O O . SER A 1 87 ? -30.092 -28.330 73.742 1.00 31.33 87 SER A O 1
ATOM 617 N N . ARG A 1 88 ? -30.986 -26.251 73.842 1.00 35.03 88 ARG A N 1
ATOM 618 C CA . ARG A 1 88 ? -31.452 -26.142 75.245 1.00 35.03 88 ARG A CA 1
ATOM 619 C C . ARG A 1 88 ? -31.611 -24.663 75.619 1.00 35.03 88 ARG A C 1
ATOM 621 O O . ARG A 1 88 ? -30.701 -24.068 76.177 1.00 35.03 88 ARG A O 1
ATOM 628 N N . LEU A 1 89 ? -32.772 -24.091 75.305 1.00 31.47 89 LEU A N 1
ATOM 629 C CA . LEU A 1 89 ? -33.495 -23.111 76.131 1.00 31.47 89 LEU A CA 1
ATOM 630 C C . LEU A 1 89 ? -34.817 -22.792 75.427 1.00 31.47 89 LEU A C 1
ATOM 632 O O . LEU A 1 89 ? -34.857 -22.253 74.324 1.00 31.47 89 LEU A O 1
ATOM 636 N N . ALA A 1 90 ? -35.892 -23.254 76.053 1.00 28.98 90 ALA A N 1
ATOM 637 C CA . ALA A 1 90 ? -37.253 -23.146 75.578 1.00 28.98 90 ALA A CA 1
ATOM 638 C C . ALA A 1 90 ? -37.754 -21.694 75.624 1.00 28.98 90 ALA A C 1
ATOM 640 O O . ALA A 1 90 ? -37.462 -20.955 76.559 1.00 28.98 90 ALA A O 1
ATOM 641 N N . VAL A 1 91 ? -38.537 -21.344 74.600 1.00 35.81 91 VAL A N 1
ATOM 642 C CA . VAL A 1 91 ? -39.886 -20.766 74.713 1.00 35.81 91 VAL A CA 1
ATOM 643 C C . VAL A 1 91 ? -40.090 -19.853 75.926 1.00 35.81 91 VAL A C 1
ATOM 645 O O . VAL A 1 91 ? -40.406 -20.333 77.007 1.00 35.81 91 VAL A O 1
ATOM 648 N N . ASN A 1 92 ? -39.929 -18.543 75.715 1.00 29.00 92 ASN A N 1
ATOM 649 C CA . ASN A 1 92 ? -40.806 -17.478 76.227 1.00 29.00 92 ASN A CA 1
ATOM 650 C C . ASN A 1 92 ? -40.247 -16.102 75.826 1.00 29.00 92 ASN A C 1
ATOM 652 O O . ASN A 1 92 ? -39.513 -15.472 76.579 1.00 29.00 92 ASN A O 1
ATOM 656 N N . ALA A 1 93 ? -40.595 -15.631 74.624 1.00 33.72 93 ALA A N 1
ATOM 657 C CA . ALA A 1 93 ? -40.456 -14.220 74.244 1.00 33.72 93 ALA A CA 1
ATOM 658 C C . ALA A 1 93 ? -41.417 -13.834 73.101 1.00 33.72 93 ALA A C 1
ATOM 660 O O . ALA A 1 93 ? -41.044 -13.122 72.171 1.00 33.72 93 ALA A O 1
ATOM 661 N N . VAL A 1 94 ? -42.678 -14.274 73.170 1.00 37.94 94 VAL A N 1
ATOM 662 C CA . VAL A 1 94 ? -43.766 -13.563 72.481 1.00 37.94 94 VAL A CA 1
ATOM 663 C C . VAL A 1 94 ? -44.030 -12.312 73.323 1.00 37.94 94 VAL A C 1
ATOM 665 O O . VAL A 1 94 ? -44.661 -12.393 74.370 1.00 37.94 94 VAL A O 1
ATOM 668 N N . GLY A 1 95 ? -43.433 -11.182 72.931 1.00 29.70 95 GLY A N 1
ATOM 669 C CA . GLY A 1 95 ? -43.648 -9.882 73.585 1.00 29.70 95 GLY A CA 1
ATOM 670 C C . GLY A 1 95 ? -42.447 -8.927 73.662 1.00 29.70 95 GLY A C 1
ATOM 671 O O . GLY A 1 95 ? -42.640 -7.766 73.997 1.00 29.70 95 GLY A O 1
ATOM 672 N N . GLY A 1 96 ? -41.220 -9.359 73.333 1.00 33.09 96 GLY A N 1
ATOM 673 C CA . GLY A 1 96 ? -40.000 -8.548 73.541 1.00 33.09 96 GLY A CA 1
ATOM 674 C C . GLY A 1 96 ? -39.296 -8.002 72.289 1.00 33.09 96 GLY A C 1
ATOM 675 O O . GLY A 1 96 ? -38.277 -7.327 72.408 1.00 33.09 96 GLY A O 1
ATOM 676 N N . ALA A 1 97 ? -39.787 -8.287 71.078 1.00 37.66 97 ALA A N 1
ATOM 677 C CA . ALA A 1 97 ? -39.061 -7.973 69.838 1.00 37.66 97 ALA A CA 1
ATOM 678 C C . ALA A 1 97 ? -39.198 -6.513 69.355 1.00 37.66 97 ALA A C 1
ATOM 680 O O . ALA A 1 97 ? -38.566 -6.132 68.369 1.00 37.66 97 ALA A O 1
ATOM 681 N N . ALA A 1 98 ? -39.990 -5.678 70.035 1.00 39.00 98 ALA A N 1
ATOM 682 C CA . ALA A 1 98 ? -40.193 -4.288 69.628 1.00 39.00 98 ALA A CA 1
ATOM 683 C C . ALA A 1 98 ? -39.111 -3.311 70.139 1.00 39.00 98 ALA A C 1
ATOM 685 O O . ALA A 1 98 ? -38.988 -2.229 69.569 1.00 39.00 98 ALA A O 1
ATOM 686 N N . THR A 1 99 ? -38.309 -3.650 71.162 1.00 42.72 99 THR A N 1
ATOM 687 C CA . THR A 1 99 ? -37.442 -2.656 71.845 1.00 42.72 99 THR A CA 1
ATOM 688 C C . THR A 1 99 ? -36.100 -3.184 72.393 1.00 42.72 99 THR A C 1
ATOM 690 O O . THR A 1 99 ? -35.495 -2.542 73.247 1.00 42.72 99 THR A O 1
ATOM 693 N N . GLY A 1 100 ? -35.589 -4.327 71.920 1.00 38.28 100 GLY A N 1
ATOM 694 C CA . GLY A 1 100 ? -34.292 -4.884 72.353 1.00 38.28 100 GLY A CA 1
ATOM 695 C C . GLY A 1 100 ? -33.239 -4.923 71.238 1.00 38.28 100 GLY A C 1
ATOM 696 O O . GLY A 1 100 ? -33.583 -5.108 70.072 1.00 38.28 100 GLY A O 1
ATOM 697 N N . GLY A 1 101 ? -31.949 -4.801 71.583 1.00 42.50 101 GLY A N 1
ATOM 698 C CA . GLY A 1 101 ? -30.814 -4.659 70.647 1.00 42.50 101 GLY A CA 1
ATOM 699 C C . GLY A 1 101 ? -30.715 -5.683 69.500 1.00 42.50 101 GLY A C 1
ATOM 700 O O . GLY A 1 101 ? -30.172 -5.360 68.448 1.00 42.50 101 GLY A O 1
ATOM 701 N N . LEU A 1 102 ? -31.309 -6.875 69.630 1.00 45.06 102 LEU A N 1
ATOM 702 C CA . LEU A 1 102 ? -31.387 -7.880 68.556 1.00 45.06 102 LEU A CA 1
ATOM 703 C C . LEU A 1 102 ? -32.357 -7.493 67.420 1.00 45.06 102 LEU A C 1
ATOM 705 O O . LEU A 1 102 ? -32.088 -7.791 66.258 1.00 45.06 102 LEU A O 1
ATOM 709 N N . GLY A 1 103 ? -33.448 -6.779 67.720 1.00 45.47 103 GLY A N 1
ATOM 710 C CA . GLY A 1 103 ? -34.387 -6.270 66.711 1.00 45.47 103 GLY A CA 1
ATOM 711 C C . GLY A 1 103 ? -33.808 -5.106 65.902 1.00 45.47 103 GLY A C 1
ATOM 712 O O . GLY A 1 103 ? -34.081 -4.979 64.710 1.00 45.47 103 GLY A O 1
ATOM 713 N N . LEU A 1 104 ? -32.940 -4.301 66.524 1.00 53.91 104 LEU A N 1
ATOM 714 C CA . LEU A 1 104 ? -32.166 -3.267 65.832 1.00 53.91 104 LEU A CA 1
ATOM 715 C C . LEU A 1 104 ? -31.135 -3.881 64.876 1.00 53.91 104 LEU A C 1
ATOM 717 O O . LEU A 1 104 ? -30.995 -3.386 63.763 1.00 53.91 104 LEU A O 1
ATOM 721 N N . LEU A 1 105 ? -30.482 -4.984 65.263 1.00 55.44 105 LEU A N 1
ATOM 722 C CA . LEU A 1 105 ? -29.547 -5.717 64.398 1.00 55.44 105 LEU A CA 1
ATOM 723 C C . LEU A 1 105 ? -30.249 -6.396 63.210 1.00 55.44 105 LEU A C 1
ATOM 725 O O . LEU A 1 105 ? -29.738 -6.368 62.093 1.00 55.44 105 LEU A O 1
ATOM 729 N N . ALA A 1 106 ? -31.436 -6.974 63.415 1.00 62.03 106 ALA A N 1
ATOM 730 C CA . ALA A 1 106 ? -32.220 -7.550 62.321 1.00 62.03 106 ALA A CA 1
ATOM 731 C C . ALA A 1 106 ? -32.735 -6.467 61.354 1.00 62.03 106 ALA A C 1
ATOM 733 O O . ALA A 1 106 ? -32.623 -6.621 60.139 1.00 62.03 106 ALA A O 1
ATOM 734 N N . ARG A 1 107 ? -33.238 -5.338 61.877 1.00 65.88 107 ARG A N 1
ATOM 735 C CA . ARG A 1 107 ? -33.680 -4.196 61.058 1.00 65.88 107 ARG A CA 1
ATOM 736 C C . ARG A 1 107 ? -32.531 -3.544 60.300 1.00 65.88 107 ARG A C 1
ATOM 738 O O . ARG A 1 107 ? -32.708 -3.220 59.132 1.00 65.88 107 ARG A O 1
ATOM 745 N N . SER A 1 108 ? -31.365 -3.374 60.924 1.00 69.31 108 SER A N 1
ATOM 746 C CA . SER A 1 108 ? -30.192 -2.816 60.245 1.00 69.31 108 SER A CA 1
ATOM 747 C C . SER A 1 108 ? -29.678 -3.751 59.152 1.00 69.31 108 SER A C 1
ATOM 749 O O . SER A 1 108 ? -29.332 -3.277 58.073 1.00 69.31 108 SER A O 1
ATOM 751 N N . LYS A 1 109 ? -29.715 -5.074 59.373 1.00 75.88 109 LYS A N 1
ATOM 752 C CA . LYS A 1 109 ? -29.379 -6.068 58.347 1.00 75.88 109 LYS A CA 1
ATOM 753 C C . LYS A 1 109 ? -30.367 -6.047 57.176 1.00 75.88 109 LYS A C 1
ATOM 755 O O . LYS A 1 109 ? -29.927 -6.005 56.039 1.00 75.88 109 LYS A O 1
ATOM 760 N N . ILE A 1 110 ? -31.677 -5.994 57.431 1.00 74.94 110 ILE A N 1
ATOM 761 C CA . ILE A 1 110 ? -32.702 -5.902 56.371 1.00 74.94 110 ILE A CA 1
ATOM 762 C C . ILE A 1 110 ? -32.603 -4.573 55.608 1.00 74.94 110 ILE A C 1
ATOM 764 O O . ILE A 1 110 ? -32.716 -4.556 54.387 1.00 74.94 110 ILE A O 1
ATOM 768 N N . ALA A 1 111 ? -32.371 -3.456 56.302 1.00 75.12 111 ALA A N 1
ATOM 769 C CA . ALA A 1 111 ? -32.170 -2.159 55.658 1.00 75.12 111 ALA A CA 1
ATOM 770 C C . ALA A 1 111 ? -30.916 -2.157 54.771 1.00 75.12 111 ALA A C 1
ATOM 772 O O . ALA A 1 111 ? -30.947 -1.606 53.673 1.00 75.12 111 ALA A O 1
ATOM 773 N N . LYS A 1 112 ? -29.839 -2.813 55.220 1.00 81.25 112 LYS A N 1
ATOM 774 C CA . LYS A 1 112 ? -28.621 -3.010 54.431 1.00 81.25 112 LYS A CA 1
ATOM 775 C C . LYS A 1 112 ? -28.877 -3.884 53.196 1.00 81.25 112 LYS A C 1
ATOM 777 O O . LYS A 1 112 ? -28.564 -3.450 52.098 1.00 81.25 112 LYS A O 1
ATOM 782 N N . GLU A 1 113 ? -29.523 -5.040 53.349 1.00 79.38 113 GLU A N 1
ATOM 783 C CA . GLU A 1 113 ? -29.881 -5.932 52.228 1.00 79.38 113 GLU A CA 1
ATOM 784 C C . GLU A 1 113 ? -30.821 -5.245 51.222 1.00 79.38 113 GLU A C 1
ATOM 786 O O . GLU A 1 113 ? -30.689 -5.435 50.015 1.00 79.38 113 GLU A O 1
ATOM 791 N N . ARG A 1 114 ? -31.743 -4.387 51.688 1.00 80.75 114 ARG A N 1
ATOM 792 C CA . ARG A 1 114 ? -32.584 -3.566 50.804 1.00 80.75 114 ARG A CA 1
ATOM 793 C C . ARG A 1 114 ? -31.733 -2.604 49.979 1.00 80.75 114 ARG A C 1
ATOM 795 O O . ARG A 1 114 ? -31.913 -2.542 48.771 1.00 80.75 114 ARG A O 1
ATOM 802 N N . LYS A 1 115 ? -30.794 -1.887 50.599 1.00 85.25 115 LYS A N 1
ATOM 803 C CA . LYS A 1 115 ? -29.878 -1.005 49.861 1.00 85.25 115 LYS A CA 1
ATOM 804 C C . LYS A 1 115 ? -29.010 -1.779 48.867 1.00 85.25 115 LYS A C 1
ATOM 806 O O . LYS A 1 115 ? -28.812 -1.318 47.749 1.00 85.25 115 LYS A O 1
ATOM 811 N N . GLU A 1 116 ? -28.531 -2.962 49.246 1.00 85.06 116 GLU A N 1
ATOM 812 C CA . GLU A 1 116 ? -27.765 -3.857 48.366 1.00 85.06 116 GLU A CA 1
ATOM 813 C C . GLU A 1 116 ? -28.615 -4.401 47.203 1.00 85.06 116 GLU A C 1
ATOM 815 O O . GLU A 1 116 ? -28.081 -4.652 46.126 1.00 85.06 116 GLU A O 1
ATOM 820 N N . SER A 1 117 ? -29.941 -4.486 47.367 1.00 84.88 117 SER A N 1
ATOM 821 C CA . SER A 1 117 ? -30.885 -4.935 46.329 1.00 84.88 117 SER A CA 1
ATOM 822 C C . SER A 1 117 ? -31.182 -3.889 45.243 1.00 84.88 117 SER A C 1
ATOM 824 O O . SER A 1 117 ? -31.780 -4.233 44.223 1.00 84.88 117 SER A O 1
ATOM 826 N N . ALA A 1 118 ? -30.731 -2.641 45.404 1.00 86.88 118 ALA A N 1
ATOM 827 C CA . ALA A 1 118 ? -30.880 -1.606 44.380 1.00 86.88 118 ALA A CA 1
ATOM 828 C C . ALA A 1 118 ? -30.089 -1.932 43.097 1.00 86.88 118 ALA A C 1
ATOM 830 O O . ALA A 1 118 ? -30.587 -1.724 41.994 1.00 86.88 118 ALA A O 1
ATOM 831 N N . SER A 1 119 ? -28.887 -2.503 43.233 1.00 87.50 119 SER A N 1
ATOM 832 C CA . SER A 1 119 ? -28.070 -2.958 42.099 1.00 87.50 119 SER A CA 1
ATOM 833 C C . SER A 1 119 ? -28.761 -4.081 41.293 1.00 87.50 119 SER A C 1
ATOM 835 O O . SER A 1 119 ? -28.953 -3.922 40.087 1.00 87.50 119 SER A O 1
ATOM 837 N N . PRO A 1 120 ? -29.262 -5.162 41.925 1.00 87.25 120 PRO A N 1
ATOM 838 C CA . PRO A 1 120 ? -30.144 -6.139 41.282 1.00 87.25 120 PRO A CA 1
ATOM 839 C C . PRO A 1 120 ? -31.374 -5.554 40.582 1.00 87.25 120 PRO A C 1
ATOM 841 O O . PRO A 1 120 ? -31.727 -6.019 39.500 1.00 87.25 120 PRO A O 1
ATOM 844 N N . ALA A 1 121 ? -32.023 -4.541 41.165 1.00 85.50 121 ALA A N 1
ATOM 845 C CA . ALA A 1 121 ? -33.175 -3.886 40.543 1.00 85.50 121 ALA A CA 1
ATOM 846 C C . ALA A 1 121 ? -32.778 -3.143 39.255 1.00 85.50 121 ALA A C 1
ATOM 848 O O . ALA A 1 121 ? -33.451 -3.279 38.234 1.00 85.50 121 ALA A O 1
ATOM 849 N N . VAL A 1 122 ? -31.638 -2.440 39.261 1.00 88.69 122 VAL A N 1
ATOM 850 C CA . VAL A 1 122 ? -31.058 -1.843 38.046 1.00 88.69 122 VAL A CA 1
ATOM 851 C C . VAL A 1 122 ? -30.703 -2.916 37.016 1.00 88.69 122 VAL A C 1
ATOM 853 O O . VAL A 1 122 ? -31.048 -2.770 35.847 1.00 88.69 122 VAL A O 1
ATOM 856 N N . ALA A 1 123 ? -30.062 -4.012 37.429 1.00 87.81 123 ALA A N 1
ATOM 857 C CA . ALA A 1 123 ? -29.723 -5.114 36.529 1.00 87.81 123 ALA A CA 1
ATOM 858 C C . ALA A 1 123 ? -30.974 -5.712 35.865 1.00 87.81 123 ALA A C 1
ATOM 860 O O . ALA A 1 123 ? -30.979 -5.946 34.661 1.00 87.81 123 ALA A O 1
ATOM 861 N N . LYS A 1 124 ? -32.067 -5.887 36.617 1.00 86.44 124 LYS A N 1
ATOM 862 C CA . LYS A 1 124 ? -33.348 -6.360 36.078 1.00 86.44 124 LYS A CA 1
ATOM 863 C C . LYS A 1 124 ? -33.934 -5.403 35.037 1.00 86.44 124 LYS A C 1
ATOM 865 O O . LYS A 1 124 ? -34.455 -5.865 34.027 1.00 86.44 124 LYS A O 1
ATOM 870 N N . LEU A 1 125 ? -33.834 -4.090 35.254 1.00 87.12 125 LEU A N 1
ATOM 871 C CA . LEU A 1 125 ? -34.223 -3.107 34.239 1.00 87.12 125 LEU A CA 1
ATOM 872 C C . LEU A 1 125 ? -33.351 -3.262 32.987 1.00 87.12 125 LEU A C 1
ATOM 874 O O . LEU A 1 125 ? -33.877 -3.394 31.889 1.00 87.12 125 LEU A O 1
ATOM 878 N N . LEU A 1 126 ? -32.029 -3.341 33.138 1.00 88.38 126 LEU A N 1
ATOM 879 C CA . LEU A 1 126 ? -31.107 -3.501 32.006 1.00 88.38 126 LEU A CA 1
ATOM 880 C C . LEU A 1 126 ? -31.282 -4.835 31.260 1.00 88.38 126 LEU A C 1
ATOM 882 O O . LEU A 1 126 ? -31.014 -4.887 30.060 1.00 88.38 126 LEU A O 1
ATOM 886 N N . ALA A 1 127 ? -31.786 -5.878 31.929 1.00 87.44 127 ALA A N 1
ATOM 887 C CA . ALA A 1 127 ? -32.129 -7.161 31.318 1.00 87.44 127 ALA A CA 1
ATOM 888 C C . ALA A 1 127 ? -33.266 -7.053 30.281 1.00 87.44 127 ALA A C 1
ATOM 890 O O . ALA A 1 127 ? -33.331 -7.870 29.370 1.00 87.44 127 ALA A O 1
ATOM 891 N N . SER A 1 128 ? -34.126 -6.028 30.368 1.00 83.06 128 SER A N 1
ATOM 892 C CA . SER A 1 128 ? -35.134 -5.737 29.328 1.00 83.06 128 SER A CA 1
ATOM 893 C C . SER A 1 128 ? -34.540 -5.102 28.061 1.00 83.06 128 SER A C 1
ATOM 895 O O . SER A 1 128 ? -35.142 -5.151 26.994 1.00 83.06 128 SER A O 1
ATOM 897 N N . GLY A 1 129 ? -33.312 -4.581 28.147 1.00 83.50 129 GLY A N 1
ATOM 898 C CA . GLY A 1 129 ? -32.591 -3.960 27.040 1.00 83.50 129 GLY A CA 1
ATOM 899 C C . GLY A 1 129 ? -32.350 -2.466 27.228 1.00 83.50 129 GLY A C 1
ATOM 900 O O . GLY A 1 129 ? -33.195 -1.719 27.709 1.00 83.50 129 GLY A O 1
ATOM 901 N N . MET A 1 130 ? -31.181 -1.995 26.779 1.00 83.69 130 MET A N 1
ATOM 902 C CA . MET A 1 130 ? -30.768 -0.588 26.928 1.00 83.69 130 MET A CA 1
ATOM 903 C C . MET A 1 130 ? -31.675 0.417 26.201 1.00 83.69 130 MET A C 1
ATOM 905 O O . MET A 1 130 ? -31.629 1.598 26.517 1.00 83.69 130 MET A O 1
ATOM 909 N N . GLY A 1 131 ? -32.454 -0.020 25.206 1.00 79.62 131 GLY A N 1
ATOM 910 C CA . GLY A 1 131 ? -33.394 0.845 24.483 1.00 79.62 131 GLY A CA 1
ATOM 911 C C . GLY A 1 131 ? -34.719 1.074 25.214 1.00 79.62 131 GLY A C 1
ATOM 912 O O . GLY A 1 131 ? -35.436 2.009 24.872 1.00 79.62 131 GLY A O 1
ATOM 913 N N . GLU A 1 132 ? -35.041 0.236 26.203 1.00 78.69 132 GLU A N 1
ATOM 914 C CA . GLU A 1 132 ? -36.301 0.287 26.959 1.00 78.69 132 GLU A CA 1
ATOM 915 C C . GLU A 1 132 ? -36.153 1.013 28.305 1.00 78.69 132 GLU A C 1
ATOM 917 O O . GLU A 1 132 ? -37.144 1.331 28.961 1.00 78.69 132 GLU A O 1
ATOM 922 N N . VAL A 1 133 ? -34.913 1.301 28.707 1.00 82.44 133 VAL A N 1
ATOM 923 C CA . VAL A 1 133 ? -34.573 1.926 29.986 1.00 82.44 133 VAL A CA 1
ATOM 924 C C . VAL A 1 133 ? -34.111 3.357 29.748 1.00 82.44 133 VAL A C 1
ATOM 926 O O . VAL A 1 133 ? -33.183 3.594 28.977 1.00 82.44 133 VAL A O 1
ATOM 929 N N . ASP A 1 134 ? -34.713 4.314 30.451 1.00 82.50 134 ASP A N 1
ATOM 930 C CA . ASP A 1 134 ? -34.224 5.689 30.489 1.00 82.50 134 ASP A CA 1
ATOM 931 C C . ASP A 1 134 ? -33.394 5.967 31.760 1.00 82.50 134 ASP A C 1
ATOM 933 O O . ASP A 1 134 ? -33.467 5.270 32.778 1.00 82.50 134 ASP A O 1
ATOM 937 N N . ALA A 1 135 ? -32.562 7.011 31.708 1.00 80.50 135 ALA A N 1
ATOM 938 C CA . ALA A 1 135 ? -31.717 7.400 32.839 1.00 80.50 135 ALA A CA 1
ATOM 939 C C . ALA A 1 135 ? -32.539 7.849 34.068 1.00 80.50 135 ALA A C 1
ATOM 941 O O . ALA A 1 135 ? -32.061 7.777 35.203 1.00 80.50 135 ALA A O 1
ATOM 942 N N . ALA A 1 136 ? -33.781 8.298 33.859 1.00 81.62 136 ALA A N 1
ATOM 943 C CA . ALA A 1 136 ? -34.673 8.736 34.928 1.00 81.62 136 ALA A CA 1
ATOM 944 C C . ALA A 1 136 ? -35.194 7.550 35.756 1.00 81.62 136 ALA A C 1
ATOM 946 O O . ALA A 1 136 ? -35.198 7.621 36.987 1.00 81.62 136 ALA A O 1
ATOM 947 N N . ALA A 1 137 ? -35.559 6.447 35.103 1.00 83.56 137 ALA A N 1
ATOM 948 C CA . ALA A 1 137 ? -35.971 5.198 35.726 1.00 83.56 137 ALA A CA 1
ATOM 949 C C . ALA A 1 137 ? -34.839 4.622 36.579 1.00 83.56 137 ALA A C 1
ATOM 951 O O . ALA A 1 137 ? -35.068 4.237 37.724 1.00 83.56 137 ALA A O 1
ATOM 952 N N . LEU A 1 138 ? -33.600 4.657 36.077 1.00 84.88 138 LEU A N 1
ATOM 953 C CA . LEU A 1 138 ? -32.423 4.239 36.843 1.00 84.88 138 LEU A CA 1
ATOM 954 C C . LEU A 1 138 ? -32.184 5.120 38.075 1.00 84.88 138 LEU A C 1
ATOM 956 O O . LEU A 1 138 ? -31.904 4.607 39.158 1.00 84.88 138 LEU A O 1
ATOM 960 N N . ALA A 1 139 ? -32.336 6.439 37.943 1.00 82.75 139 ALA A N 1
ATOM 961 C CA . ALA A 1 139 ? -32.201 7.359 39.070 1.00 82.75 139 ALA A CA 1
ATOM 962 C C . ALA A 1 139 ? -33.299 7.157 40.135 1.00 82.75 139 ALA A C 1
ATOM 964 O O . ALA A 1 139 ? -33.026 7.308 41.329 1.00 82.75 139 ALA A O 1
ATOM 965 N N . ALA A 1 140 ? -34.517 6.781 39.727 1.00 86.06 140 ALA A N 1
ATOM 966 C CA . ALA A 1 140 ? -35.636 6.525 40.634 1.00 86.06 140 ALA A CA 1
ATOM 967 C C . ALA A 1 140 ? -35.385 5.326 41.569 1.00 86.06 140 ALA A C 1
ATOM 969 O O . ALA A 1 140 ? -35.805 5.364 42.730 1.00 86.06 140 ALA A O 1
ATOM 970 N N . VAL A 1 141 ? -34.624 4.319 41.115 1.00 87.19 141 VAL A N 1
ATOM 971 C CA . VAL A 1 141 ? -34.246 3.150 41.933 1.00 87.19 141 VAL A CA 1
ATOM 972 C C . VAL A 1 141 ? -33.511 3.580 43.209 1.00 87.19 141 VAL A C 1
ATOM 974 O O . VAL A 1 141 ? -33.781 3.057 44.290 1.00 87.19 141 VAL A O 1
ATOM 977 N N . ALA A 1 142 ? -32.633 4.585 43.141 1.00 86.50 142 ALA A N 1
ATOM 978 C CA . ALA A 1 142 ? -31.910 5.068 44.321 1.00 86.50 142 ALA A CA 1
ATOM 979 C C . ALA A 1 142 ? -32.865 5.546 45.428 1.00 86.50 142 ALA A C 1
ATOM 981 O O . ALA A 1 142 ? -32.695 5.210 46.603 1.00 86.50 142 ALA A O 1
ATOM 982 N N . THR A 1 143 ? -33.896 6.308 45.049 1.00 85.88 143 THR A N 1
ATOM 983 C CA . THR A 1 143 ? -34.918 6.809 45.975 1.00 85.88 143 THR A CA 1
ATOM 984 C C . THR A 1 143 ? -35.795 5.678 46.505 1.00 85.88 143 THR A C 1
ATOM 986 O O . THR A 1 143 ? -36.074 5.632 47.702 1.00 85.88 143 THR A O 1
ATOM 989 N N . GLU A 1 144 ? -36.184 4.737 45.647 1.00 84.94 144 GLU A N 1
ATOM 990 C CA . GLU A 1 144 ? -37.045 3.612 46.014 1.00 84.94 144 GLU A CA 1
ATOM 991 C C . GLU A 1 144 ? -36.398 2.663 47.036 1.00 84.94 144 GLU A C 1
ATOM 993 O O . GLU A 1 144 ? -37.052 2.190 47.974 1.00 84.94 144 GLU A O 1
ATOM 998 N N . TYR A 1 145 ? -35.095 2.427 46.906 1.00 84.94 145 TYR A N 1
ATOM 999 C CA . TYR A 1 145 ? -34.338 1.555 47.805 1.00 84.94 145 TYR A CA 1
ATOM 1000 C C . TYR A 1 145 ? -33.656 2.310 48.955 1.00 84.94 145 TYR A C 1
ATOM 1002 O O . TYR A 1 145 ? -33.055 1.685 49.830 1.00 84.94 145 TYR A O 1
ATOM 1010 N N . GLY A 1 146 ? -33.800 3.640 49.011 1.00 84.25 146 GLY A N 1
ATOM 1011 C CA . GLY A 1 146 ? -33.245 4.483 50.072 1.00 84.25 146 GLY A CA 1
ATOM 1012 C C . GLY A 1 146 ? -31.714 4.516 50.084 1.00 84.25 146 GLY A C 1
ATOM 1013 O O . GLY A 1 146 ? -31.110 4.590 51.156 1.00 84.25 146 GLY A O 1
ATOM 1014 N N . VAL A 1 147 ? -31.088 4.414 48.910 1.00 88.12 147 VAL A N 1
ATOM 1015 C CA . VAL A 1 147 ? -29.630 4.403 48.745 1.00 88.12 147 VAL A CA 1
ATOM 1016 C C . VAL A 1 147 ? -29.126 5.831 48.557 1.00 88.12 147 VAL A C 1
ATOM 1018 O O . VAL A 1 147 ? -29.679 6.612 47.782 1.00 88.12 147 VAL A O 1
ATOM 1021 N N . GLU A 1 148 ? -28.059 6.195 49.264 1.00 89.69 148 GLU A N 1
ATOM 1022 C CA . GLU A 1 148 ? -27.449 7.514 49.097 1.00 89.69 148 GLU A CA 1
ATOM 1023 C C . GLU A 1 148 ? -26.771 7.635 47.729 1.00 89.69 148 GLU A C 1
ATOM 1025 O O . GLU A 1 148 ? -26.194 6.675 47.222 1.00 89.69 148 GLU A O 1
ATOM 1030 N N . LYS A 1 149 ? -26.748 8.842 47.151 1.00 88.25 149 LYS A N 1
ATOM 1031 C CA . LYS A 1 149 ? -26.214 9.082 45.797 1.00 88.25 149 LYS A CA 1
ATOM 1032 C C . LYS A 1 149 ? -24.802 8.515 45.582 1.00 88.25 149 LYS A C 1
ATOM 1034 O O . LYS A 1 149 ? -24.520 7.970 44.522 1.00 88.25 149 LYS A O 1
ATOM 1039 N N . LYS A 1 150 ? -23.913 8.633 46.576 1.00 90.50 150 LYS A N 1
ATOM 1040 C CA . LYS A 1 150 ? -22.534 8.113 46.502 1.00 90.50 150 LYS A CA 1
ATOM 1041 C C . LYS A 1 150 ? -22.485 6.580 46.539 1.00 90.50 150 LYS A C 1
ATOM 1043 O O . LYS A 1 150 ? -21.709 5.987 45.798 1.00 90.50 150 LYS A O 1
ATOM 1048 N N . GLU A 1 151 ? -23.298 5.964 47.394 1.00 90.62 151 GLU A N 1
ATOM 1049 C CA . GLU A 1 151 ? -23.406 4.507 47.540 1.00 90.62 151 GLU A CA 1
ATOM 1050 C C . GLU A 1 151 ? -24.030 3.886 46.283 1.00 90.62 151 GLU A C 1
ATOM 1052 O O . GLU A 1 151 ? -23.478 2.945 45.721 1.00 90.62 151 GLU A O 1
ATOM 1057 N N . PHE A 1 152 ? -25.100 4.492 45.763 1.00 92.12 152 PHE A N 1
ATOM 1058 C CA . PHE A 1 152 ? -25.747 4.057 44.528 1.00 92.12 152 PHE A CA 1
ATOM 1059 C C . PHE A 1 152 ? -24.802 4.173 43.333 1.00 92.12 152 PHE A C 1
ATOM 1061 O O . PHE A 1 152 ? -24.666 3.242 42.550 1.00 92.12 152 PHE A O 1
ATOM 1068 N N . LYS A 1 153 ? -24.049 5.274 43.230 1.00 92.94 153 LYS A N 1
ATOM 1069 C CA . LYS A 1 153 ? -23.041 5.431 42.177 1.00 92.94 153 LYS A CA 1
ATOM 1070 C C . LYS A 1 153 ? -21.990 4.315 42.209 1.00 92.94 153 LYS A C 1
ATOM 1072 O O . LYS A 1 153 ? -21.630 3.803 41.156 1.00 92.94 153 LYS A O 1
ATOM 1077 N N . ALA A 1 154 ? -21.528 3.904 43.392 1.00 93.44 154 ALA A N 1
ATOM 1078 C CA . ALA A 1 154 ? -20.595 2.782 43.520 1.00 93.44 154 ALA A CA 1
ATOM 1079 C C . ALA A 1 154 ? -21.203 1.458 43.017 1.00 93.44 154 ALA A C 1
ATOM 1081 O O . ALA A 1 154 ? -20.515 0.694 42.345 1.00 93.44 154 ALA A O 1
ATOM 1082 N N . GLN A 1 155 ? -22.494 1.228 43.272 1.00 92.69 155 GLN A N 1
ATOM 1083 C CA . GLN A 1 155 ? -23.229 0.075 42.745 1.00 92.69 155 GLN A CA 1
ATOM 1084 C C . GLN A 1 155 ? -23.340 0.100 41.210 1.00 92.69 155 GLN A C 1
ATOM 1086 O O . GLN A 1 155 ? -23.145 -0.929 40.567 1.00 92.69 155 GLN A O 1
ATOM 1091 N N . LEU A 1 156 ? -23.580 1.268 40.602 1.00 94.38 156 LEU A N 1
ATOM 1092 C CA . LEU A 1 156 ? -23.615 1.402 39.138 1.00 94.38 156 LEU A CA 1
ATOM 1093 C C . LEU A 1 156 ? -22.240 1.140 38.501 1.00 94.38 156 LEU A C 1
ATOM 1095 O O . LEU A 1 156 ? -22.156 0.488 37.462 1.00 94.38 156 LEU A O 1
ATOM 1099 N N . ILE A 1 157 ? -21.154 1.593 39.139 1.00 95.00 157 ILE A N 1
ATOM 1100 C CA . ILE A 1 157 ? -19.776 1.290 38.705 1.00 95.00 157 ILE A CA 1
ATOM 1101 C C . ILE A 1 157 ? -19.512 -0.216 38.755 1.00 95.00 157 ILE A C 1
ATOM 1103 O O . ILE A 1 157 ? -18.881 -0.766 37.852 1.00 95.00 157 ILE A O 1
ATOM 1107 N N . GLU A 1 158 ? -19.992 -0.895 39.799 1.00 93.69 158 GLU A N 1
ATOM 1108 C CA . GLU A 1 158 ? -19.858 -2.344 39.923 1.00 93.69 158 GLU A CA 1
ATOM 1109 C C . GLU A 1 158 ? -20.627 -3.079 38.821 1.00 93.69 158 GLU A C 1
ATOM 1111 O O . GLU A 1 158 ? -20.047 -3.944 38.169 1.00 93.69 158 GLU A O 1
ATOM 1116 N N . LEU A 1 159 ? -21.877 -2.691 38.542 1.00 93.69 159 LEU A N 1
ATOM 1117 C CA . LEU A 1 159 ? -22.671 -3.256 37.445 1.00 93.69 159 LEU A CA 1
ATOM 1118 C C . LEU A 1 159 ? -22.019 -3.043 36.078 1.00 93.69 159 LEU A C 1
ATOM 1120 O O . LEU A 1 159 ? -22.001 -3.964 35.260 1.00 93.69 159 LEU A O 1
ATOM 1124 N N . TYR A 1 160 ? -21.450 -1.864 35.830 1.00 96.25 160 TYR A N 1
ATOM 1125 C CA . TYR A 1 160 ? -20.656 -1.614 34.627 1.00 96.25 160 TYR A CA 1
ATOM 1126 C C . TYR A 1 160 ? -19.442 -2.552 34.558 1.00 96.25 160 TYR A C 1
ATOM 1128 O O . TYR A 1 160 ? -19.151 -3.141 33.518 1.00 96.25 160 TYR A O 1
ATOM 1136 N N . GLY A 1 161 ? -18.761 -2.751 35.690 1.00 94.94 161 GLY A N 1
ATOM 1137 C CA . GLY A 1 161 ? -17.649 -3.689 35.823 1.00 94.94 161 GLY A CA 1
ATOM 1138 C C . GLY A 1 161 ? -18.037 -5.158 35.614 1.00 94.94 161 GLY A C 1
ATOM 1139 O O . GLY A 1 161 ? -17.207 -5.924 35.126 1.00 94.94 161 GLY A O 1
ATOM 1140 N N . VAL A 1 162 ? -19.270 -5.559 35.947 1.00 93.81 162 VAL A N 1
ATOM 1141 C CA . VAL A 1 162 ? -19.807 -6.901 35.649 1.00 93.81 162 VAL A CA 1
ATOM 1142 C C . VAL A 1 162 ? -19.903 -7.104 34.139 1.00 93.81 162 VAL A C 1
ATOM 1144 O O . VAL A 1 162 ? -19.387 -8.100 33.635 1.00 93.81 162 VAL A O 1
ATOM 1147 N N . PHE A 1 163 ? -20.476 -6.141 33.411 1.00 95.06 163 PHE A N 1
ATOM 1148 C CA . PHE A 1 163 ? -20.568 -6.211 31.951 1.00 95.06 163 PHE A CA 1
ATOM 1149 C C . PHE A 1 163 ? -19.193 -6.193 31.277 1.00 95.06 163 PHE A C 1
ATOM 1151 O O . PHE A 1 163 ? -18.891 -7.059 30.460 1.00 95.06 163 PHE A O 1
ATOM 1158 N N . LEU A 1 164 ? -18.311 -5.277 31.690 1.00 95.81 164 LEU A N 1
ATOM 1159 C CA . LEU A 1 164 ? -16.932 -5.241 31.199 1.00 95.81 164 LEU A CA 1
ATOM 1160 C C . LEU A 1 164 ? -16.192 -6.561 31.476 1.00 95.81 164 LEU A C 1
ATOM 1162 O O . LEU A 1 164 ? -15.429 -7.025 30.634 1.00 95.81 164 LEU A O 1
ATOM 1166 N N . GLY A 1 165 ? -16.422 -7.171 32.642 1.00 93.69 165 GLY A N 1
ATOM 1167 C CA . GLY A 1 165 ? -15.881 -8.482 32.990 1.00 93.69 165 GLY A CA 1
ATOM 1168 C C . GLY A 1 165 ? -16.350 -9.581 32.039 1.00 93.69 165 GLY A C 1
ATOM 1169 O O . GLY A 1 165 ? -15.512 -10.327 31.545 1.00 93.69 165 GLY A O 1
ATOM 1170 N N . ALA A 1 166 ? -17.647 -9.622 31.723 1.00 93.25 166 ALA A N 1
ATOM 1171 C CA . ALA A 1 166 ? -18.214 -10.583 30.778 1.00 93.25 166 ALA A CA 1
ATOM 1172 C C . ALA A 1 166 ? -17.638 -10.414 29.360 1.00 93.25 166 ALA A C 1
ATOM 1174 O O . ALA A 1 166 ? -17.255 -11.394 28.723 1.00 93.25 166 ALA A O 1
ATOM 1175 N N . CYS A 1 167 ? -17.462 -9.173 28.888 1.00 93.25 167 CYS A N 1
ATOM 1176 C CA . CYS A 1 167 ? -16.759 -8.910 27.626 1.00 93.25 167 CYS A CA 1
ATOM 1177 C C . CYS A 1 167 ? -15.311 -9.438 27.651 1.00 93.25 167 CYS A C 1
ATOM 1179 O O . CYS A 1 167 ? -14.764 -9.792 26.612 1.00 93.25 167 CYS A O 1
ATOM 1181 N N . LEU A 1 168 ? -14.673 -9.517 28.819 1.00 94.44 168 LEU A N 1
ATOM 1182 C CA . LEU A 1 168 ? -13.300 -10.003 28.994 1.00 94.44 168 LEU A CA 1
ATOM 1183 C C . LEU A 1 168 ? -13.216 -11.489 29.388 1.00 94.44 168 LEU A C 1
ATOM 1185 O O . LEU A 1 168 ? -12.134 -11.962 29.736 1.00 94.44 168 LEU A O 1
ATOM 1189 N N . ASP A 1 169 ? -14.311 -12.248 29.308 1.00 91.31 169 ASP A N 1
ATOM 1190 C CA . ASP A 1 169 ? -14.268 -13.705 29.494 1.00 91.31 169 ASP A CA 1
ATOM 1191 C C . ASP A 1 169 ? -13.743 -14.442 28.249 1.00 91.31 169 ASP A C 1
ATOM 1193 O O . ASP A 1 169 ? -13.328 -15.601 28.339 1.00 91.31 169 ASP A O 1
ATOM 1197 N N . SER A 1 170 ? -13.707 -13.773 27.090 1.00 91.06 170 SER A N 1
ATOM 1198 C CA . SER A 1 170 ? -13.119 -14.296 25.855 1.00 91.06 170 SER A CA 1
ATOM 1199 C C . SER A 1 170 ? -12.108 -13.325 25.243 1.00 91.06 170 SER A C 1
ATOM 1201 O O . SER A 1 170 ? -12.257 -12.105 25.318 1.00 91.06 170 SER A O 1
ATOM 1203 N N . SER A 1 171 ? -11.076 -13.872 24.599 1.00 91.31 171 SER A N 1
ATOM 1204 C CA . SER A 1 171 ? -10.039 -13.097 23.907 1.00 91.31 171 SER A CA 1
ATOM 1205 C C . SER A 1 171 ? -10.491 -12.531 22.555 1.00 91.31 171 SER A C 1
ATOM 1207 O O . SER A 1 171 ? -9.791 -11.704 21.972 1.00 91.31 171 SER A O 1
ATOM 1209 N N . GLN A 1 172 ? -11.651 -12.954 22.040 1.00 90.31 172 GLN A N 1
ATOM 1210 C CA . GLN A 1 172 ? -12.162 -12.515 20.743 1.00 90.31 172 GLN A CA 1
ATOM 1211 C C . GLN A 1 172 ? -12.710 -11.093 20.827 1.00 90.31 172 GLN A C 1
ATOM 1213 O O . GLN A 1 172 ? -13.536 -10.792 21.681 1.00 90.31 172 GLN A O 1
ATOM 1218 N N . VAL A 1 173 ? -12.286 -10.221 19.918 1.00 90.38 173 VAL A N 1
ATOM 1219 C CA . VAL A 1 173 ? -12.760 -8.834 19.861 1.00 90.38 173 VAL A CA 1
ATOM 1220 C C . VAL A 1 173 ? -14.029 -8.780 19.018 1.00 90.38 173 VAL A C 1
ATOM 1222 O O . VAL A 1 173 ? -14.024 -9.198 17.859 1.00 90.38 173 VAL A O 1
ATOM 1225 N N . VAL A 1 174 ? -15.112 -8.251 19.587 1.00 89.94 174 VAL A N 1
ATOM 1226 C CA . VAL A 1 174 ? -16.393 -8.092 18.893 1.00 89.94 174 VAL A CA 1
ATOM 1227 C C . VAL A 1 174 ? -16.738 -6.595 18.841 1.00 89.94 174 VAL A C 1
ATOM 1229 O O . VAL A 1 174 ? -16.966 -5.991 19.886 1.00 89.94 174 VAL A O 1
ATOM 1232 N N . PRO A 1 175 ? -16.786 -5.952 17.656 1.00 85.81 175 PRO A N 1
ATOM 1233 C CA . PRO A 1 175 ? -16.979 -4.499 17.555 1.00 85.81 175 PRO A CA 1
ATOM 1234 C C . PRO A 1 175 ? -18.275 -3.971 18.180 1.00 85.81 175 PRO A C 1
ATOM 1236 O O . PRO A 1 175 ? -18.311 -2.846 18.674 1.00 85.81 175 PRO A O 1
ATOM 1239 N N . SER A 1 176 ? -19.340 -4.770 18.181 1.00 87.69 176 SER A N 1
ATOM 1240 C CA . SER A 1 176 ? -20.611 -4.397 18.806 1.00 87.69 176 SER A CA 1
ATOM 1241 C C . SER A 1 176 ? -20.515 -4.277 20.330 1.00 87.69 176 SER A C 1
ATOM 1243 O O . SER A 1 176 ? -21.173 -3.398 20.885 1.00 87.69 176 SER A O 1
ATOM 1245 N N . GLU A 1 177 ? -19.646 -5.050 20.997 1.00 91.38 177 GLU A N 1
ATOM 1246 C CA . GLU A 1 177 ? -19.404 -4.930 22.446 1.00 91.38 177 GLU A CA 1
ATOM 1247 C C . GLU A 1 177 ? -18.891 -3.531 22.804 1.00 91.38 177 GLU A C 1
ATOM 1249 O O . GLU A 1 177 ? -19.320 -2.952 23.797 1.00 91.38 177 GLU A O 1
ATOM 1254 N N . LEU A 1 178 ? -18.022 -2.937 21.975 1.00 90.88 178 LEU A N 1
ATOM 1255 C CA . LEU A 1 178 ? -17.526 -1.574 22.195 1.00 90.88 178 LEU A CA 1
ATOM 1256 C C . LEU A 1 178 ? -18.674 -0.554 22.206 1.00 90.88 178 LEU A C 1
ATOM 1258 O O . LEU A 1 178 ? -18.693 0.356 23.037 1.00 90.88 178 LEU A O 1
ATOM 1262 N N . GLY A 1 179 ? -19.639 -0.717 21.298 1.00 89.00 179 GLY A N 1
ATOM 1263 C CA . GLY A 1 179 ? -20.838 0.114 21.249 1.00 89.00 179 GLY A CA 1
ATOM 1264 C C . GLY A 1 179 ? -21.707 -0.040 22.498 1.00 89.00 179 GLY A C 1
ATOM 1265 O O . GLY A 1 179 ? -22.193 0.961 23.022 1.00 89.00 179 GLY A O 1
ATOM 1266 N N . GLU A 1 180 ? -21.876 -1.264 23.003 1.00 91.44 180 GLU A N 1
ATOM 1267 C CA . GLU A 1 180 ? -22.635 -1.516 24.233 1.00 91.44 180 GLU A CA 1
ATOM 1268 C C . GLU A 1 180 ? -21.932 -0.975 25.481 1.00 91.44 180 GLU A C 1
ATOM 1270 O O . GLU A 1 180 ? -22.571 -0.323 26.302 1.00 91.44 180 GLU A O 1
ATOM 1275 N N . ILE A 1 181 ? -20.610 -1.142 25.586 1.00 93.62 181 ILE A N 1
ATOM 1276 C CA . ILE A 1 181 ? -19.803 -0.616 26.697 1.00 93.62 181 ILE A CA 1
ATOM 1277 C C . ILE A 1 181 ? -19.924 0.913 26.788 1.00 93.62 181 ILE A C 1
ATOM 1279 O O . ILE A 1 181 ? -20.045 1.461 27.885 1.00 93.62 181 ILE A O 1
ATOM 1283 N N . LYS A 1 182 ? -19.906 1.618 25.649 1.00 91.94 182 LYS A N 1
ATOM 1284 C CA . LYS A 1 182 ? -20.066 3.081 25.609 1.00 91.94 182 LYS A CA 1
ATOM 1285 C C . LYS A 1 182 ? -21.477 3.501 26.032 1.00 91.94 182 LYS A C 1
ATOM 1287 O O . LYS A 1 182 ? -21.622 4.283 26.971 1.00 91.94 182 LYS A O 1
ATOM 1292 N N . LYS A 1 183 ? -22.504 2.911 25.408 1.00 91.69 183 LYS A N 1
ATOM 1293 C CA . LYS A 1 183 ? -23.920 3.200 25.699 1.00 91.69 183 LYS A CA 1
ATOM 1294 C C . LYS A 1 183 ? -24.285 2.933 27.155 1.00 91.69 183 LYS A C 1
ATOM 1296 O O . LYS A 1 183 ? -24.985 3.730 27.767 1.00 91.69 183 LYS A O 1
ATOM 1301 N N . LEU A 1 184 ? -2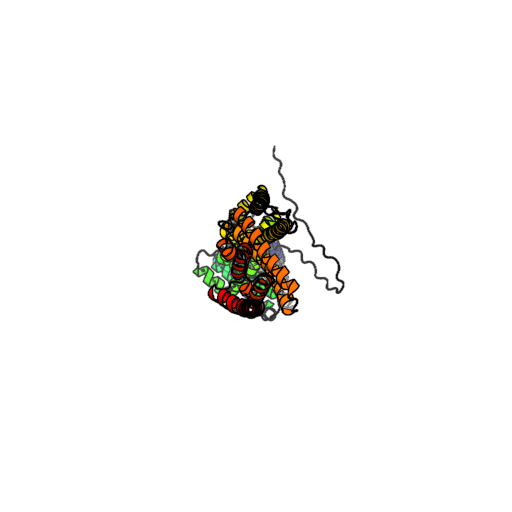3.793 1.834 27.723 1.00 93.62 184 LEU A N 1
ATOM 1302 C CA . LEU A 1 184 ? -24.053 1.479 29.112 1.00 93.62 184 LEU A CA 1
ATOM 1303 C C . LEU A 1 184 ? -23.456 2.510 30.080 1.00 93.62 184 LEU A C 1
ATOM 1305 O O . LEU A 1 184 ? -24.112 2.889 31.045 1.00 93.62 184 LEU A O 1
ATOM 1309 N N . GLY A 1 185 ? -22.235 2.994 29.824 1.00 92.62 185 GLY A N 1
ATOM 1310 C CA . GLY A 1 185 ? -21.607 4.024 30.658 1.00 92.62 185 GLY A CA 1
ATOM 1311 C C . GLY A 1 185 ? -22.399 5.336 30.669 1.00 92.62 185 GLY A C 1
ATOM 1312 O O . GLY A 1 185 ? -22.599 5.926 31.732 1.00 92.62 185 GLY A O 1
ATOM 1313 N N . GLU A 1 186 ? -22.898 5.747 29.500 1.00 91.81 186 GLU A N 1
ATOM 1314 C CA . GLU A 1 186 ? -23.770 6.918 29.339 1.00 91.81 186 GLU A CA 1
ATOM 1315 C C . GLU A 1 186 ? -25.116 6.726 30.051 1.00 91.81 186 GLU A C 1
ATOM 1317 O O . GLU A 1 186 ? -25.527 7.580 30.837 1.00 91.81 186 GLU A O 1
ATOM 1322 N N . LEU A 1 187 ? -25.772 5.579 29.841 1.00 92.06 187 LEU A N 1
ATOM 1323 C CA . LEU A 1 187 ? -27.066 5.248 30.442 1.00 92.06 187 LEU A CA 1
ATOM 1324 C C . LEU A 1 187 ? -26.999 5.226 31.978 1.00 92.06 187 LEU A C 1
ATOM 1326 O O . LEU A 1 187 ? -27.874 5.764 32.654 1.00 92.06 187 LEU A O 1
ATOM 1330 N N . LEU A 1 188 ? -25.920 4.672 32.534 1.00 91.88 188 LEU A N 1
ATOM 1331 C CA . LEU A 1 188 ? -25.646 4.654 33.974 1.00 91.88 188 LEU A CA 1
ATOM 1332 C C . LEU A 1 188 ? -25.173 6.014 34.524 1.00 91.88 188 LEU A C 1
ATOM 1334 O O . LEU A 1 188 ? -24.912 6.130 35.724 1.00 91.88 188 LEU A O 1
ATOM 1338 N N . SER A 1 189 ? -25.057 7.046 33.678 1.00 91.50 189 SER A N 1
ATOM 1339 C CA . SER A 1 189 ? -24.576 8.386 34.047 1.00 91.50 189 SER A CA 1
ATOM 1340 C C . SER A 1 189 ? -23.209 8.364 34.748 1.00 91.50 189 SER A C 1
ATOM 1342 O O . SER A 1 189 ? -22.969 9.099 35.715 1.00 91.50 189 SER A O 1
ATOM 1344 N N . LEU A 1 190 ? -22.307 7.492 34.287 1.00 92.62 190 LEU A N 1
ATOM 1345 C CA . LEU A 1 190 ? -20.958 7.366 34.832 1.00 92.62 190 LEU A CA 1
ATOM 1346 C C . LEU A 1 190 ? -20.049 8.459 34.266 1.00 92.62 190 LEU A C 1
ATOM 1348 O O . LEU A 1 190 ? -20.005 8.702 33.062 1.00 92.62 190 LEU A O 1
ATOM 1352 N N . SER A 1 191 ? -19.277 9.105 35.139 1.00 92.00 191 SER A N 1
ATOM 1353 C CA . SER A 1 191 ? -18.205 10.003 34.703 1.00 92.00 191 SER A CA 1
ATOM 1354 C C . SER A 1 191 ? -17.021 9.205 34.156 1.00 92.00 191 SER A C 1
ATOM 1356 O O . SER A 1 191 ? -16.855 8.018 34.448 1.00 92.00 191 SER A O 1
ATOM 1358 N N . ARG A 1 192 ? -16.132 9.867 33.414 1.00 90.69 192 ARG A N 1
ATOM 1359 C CA . ARG A 1 192 ? -14.930 9.230 32.854 1.00 90.69 192 ARG A CA 1
ATOM 1360 C C . ARG A 1 192 ? -14.016 8.629 33.926 1.00 90.69 192 ARG A C 1
ATOM 1362 O O . ARG A 1 192 ? -13.525 7.521 33.744 1.00 90.69 192 ARG A O 1
ATOM 1369 N N . ALA A 1 193 ? -13.895 9.276 35.085 1.00 92.00 193 ALA A N 1
ATOM 1370 C CA . ALA A 1 193 ? -13.158 8.736 36.232 1.00 92.00 193 ALA A CA 1
ATOM 1371 C C . ALA A 1 193 ? -13.800 7.460 36.817 1.00 92.00 193 ALA A C 1
ATOM 1373 O O . ALA A 1 193 ? -13.103 6.566 37.310 1.00 92.00 193 ALA A O 1
ATOM 1374 N N . ASP A 1 194 ? -15.131 7.348 36.757 1.00 94.69 194 ASP A N 1
ATOM 1375 C CA . ASP A 1 194 ? -15.845 6.146 37.197 1.00 94.69 194 ASP A CA 1
ATOM 1376 C C . ASP A 1 194 ? -15.596 4.984 36.224 1.00 94.69 194 ASP A C 1
ATOM 1378 O O . ASP A 1 194 ? -15.259 3.877 36.649 1.00 94.69 194 ASP A O 1
ATOM 1382 N N . VAL A 1 195 ? -15.680 5.259 34.916 1.00 95.12 195 VAL A N 1
ATOM 1383 C CA . VAL A 1 195 ? -15.370 4.295 33.848 1.00 95.12 195 VAL A CA 1
ATOM 1384 C C . VAL A 1 195 ? -13.907 3.846 33.929 1.00 95.12 195 VAL A C 1
ATOM 1386 O O . VAL A 1 195 ? -13.630 2.646 33.935 1.00 95.12 195 VAL A O 1
ATOM 1389 N N . GLY A 1 196 ? -12.966 4.780 34.093 1.00 94.69 196 GLY A N 1
ATOM 1390 C CA . GLY A 1 196 ? -11.547 4.483 34.308 1.00 94.69 196 GLY A CA 1
ATOM 1391 C C . GLY A 1 196 ? -11.299 3.624 35.549 1.00 94.69 196 GLY A C 1
ATOM 1392 O O . GLY A 1 196 ? -10.533 2.659 35.507 1.00 94.69 196 GLY A O 1
ATOM 1393 N N . SER A 1 197 ? -12.034 3.869 36.638 1.00 94.88 197 SER A N 1
ATOM 1394 C CA . SER A 1 197 ? -11.977 3.033 37.844 1.00 94.88 197 SER A CA 1
ATOM 1395 C C . SER A 1 197 ? -12.486 1.605 37.610 1.00 94.88 197 SER A C 1
ATOM 1397 O O . SER A 1 197 ? -11.897 0.655 38.145 1.00 94.88 197 SER A O 1
ATOM 1399 N N . ALA A 1 198 ? -13.520 1.428 36.783 1.00 96.31 198 ALA A N 1
ATOM 1400 C CA . ALA A 1 198 ? -13.991 0.108 36.375 1.00 96.31 198 ALA A CA 1
ATOM 1401 C C . ALA A 1 198 ? -12.956 -0.623 35.503 1.00 96.31 198 ALA A C 1
ATOM 1403 O O . ALA A 1 198 ? -12.615 -1.768 35.808 1.00 96.31 198 ALA A O 1
ATOM 1404 N N . PHE A 1 199 ? -12.369 0.046 34.502 1.00 97.00 199 PHE A N 1
ATOM 1405 C CA . PHE A 1 199 ? -11.297 -0.518 33.668 1.00 97.00 199 PHE A CA 1
ATOM 1406 C C . PHE A 1 199 ? -10.056 -0.892 34.478 1.00 97.00 199 PHE A C 1
ATOM 1408 O O . PHE A 1 199 ? -9.519 -1.985 34.318 1.00 97.00 199 PHE A O 1
ATOM 1415 N N . HIS A 1 200 ? -9.622 -0.037 35.403 1.00 96.38 200 HIS A N 1
ATOM 1416 C CA . HIS A 1 200 ? -8.509 -0.343 36.298 1.00 96.38 200 HIS A CA 1
ATOM 1417 C C . HIS A 1 200 ? -8.806 -1.573 37.177 1.00 96.38 200 HIS A C 1
ATOM 1419 O O . HIS A 1 200 ? -7.941 -2.429 37.375 1.00 96.38 200 HIS A O 1
ATOM 1425 N N . THR A 1 201 ? -10.035 -1.699 37.688 1.00 96.62 201 THR A N 1
ATOM 1426 C CA . THR A 1 201 ? -10.455 -2.864 38.485 1.00 96.62 201 THR A CA 1
ATOM 1427 C C . THR A 1 201 ? -10.500 -4.140 37.642 1.00 96.62 201 THR A C 1
ATOM 1429 O O . THR A 1 201 ? -9.971 -5.169 38.071 1.00 96.62 201 THR A O 1
ATOM 1432 N N . ALA A 1 202 ? -11.064 -4.075 36.433 1.00 96.50 202 ALA A N 1
ATOM 1433 C CA . ALA A 1 202 ? -11.088 -5.185 35.484 1.00 96.50 202 ALA A CA 1
ATOM 1434 C C . ALA A 1 202 ? -9.669 -5.613 35.081 1.00 96.50 202 ALA A C 1
ATOM 1436 O O . ALA A 1 202 ? -9.340 -6.796 35.157 1.00 96.50 202 ALA A O 1
ATOM 1437 N N . GLY A 1 203 ? -8.791 -4.654 34.777 1.00 96.25 203 GLY A N 1
ATOM 1438 C CA . GLY A 1 203 ? -7.389 -4.903 34.453 1.00 96.25 203 GLY A CA 1
ATOM 1439 C C . GLY A 1 203 ? -6.652 -5.619 35.584 1.00 96.25 203 GLY A C 1
ATOM 1440 O O . GLY A 1 203 ? -5.953 -6.600 35.344 1.00 96.25 203 GLY A O 1
ATOM 1441 N N . ARG A 1 204 ? -6.855 -5.205 36.845 1.00 97.06 204 ARG A N 1
ATOM 1442 C CA . ARG A 1 204 ? -6.253 -5.890 38.005 1.00 97.06 204 ARG A CA 1
ATOM 1443 C C . ARG A 1 204 ? -6.734 -7.332 38.148 1.00 97.06 204 ARG A C 1
ATOM 1445 O O . ARG A 1 204 ? -5.927 -8.203 38.470 1.00 97.06 204 ARG A O 1
ATOM 1452 N N . ARG A 1 205 ? -8.027 -7.587 37.923 1.00 95.00 205 ARG A N 1
ATOM 1453 C CA . ARG A 1 205 ? -8.595 -8.947 37.944 1.00 95.00 205 ARG A CA 1
ATOM 1454 C C . ARG A 1 205 ? -7.997 -9.804 36.827 1.00 95.00 205 ARG A C 1
ATOM 1456 O O . ARG A 1 205 ? -7.554 -10.916 37.103 1.00 95.00 205 ARG A O 1
ATOM 1463 N N . LEU A 1 206 ? -7.917 -9.262 35.611 1.00 94.94 206 LEU A N 1
ATOM 1464 C CA . LEU A 1 206 ? -7.320 -9.920 34.447 1.00 94.94 206 LEU A CA 1
ATOM 1465 C C . LEU A 1 206 ? -5.847 -10.256 34.703 1.00 94.94 206 LEU A C 1
ATOM 1467 O O . LEU A 1 206 ? -5.464 -11.419 34.599 1.00 94.94 206 LEU A O 1
ATOM 1471 N N . TYR A 1 207 ? -5.041 -9.280 35.128 1.00 94.62 207 TYR A N 1
ATOM 1472 C CA . TYR A 1 20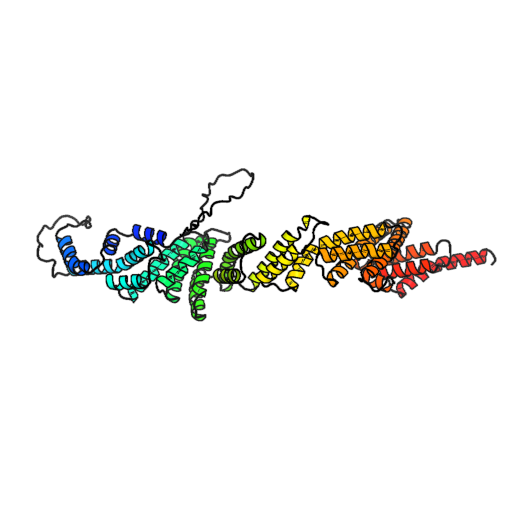7 ? -3.631 -9.494 35.456 1.00 94.62 207 TYR A CA 1
ATOM 1473 C C . TYR A 1 207 ? -3.460 -10.559 36.540 1.00 94.62 207 TYR A C 1
ATOM 1475 O O . TYR A 1 207 ? -2.681 -11.489 36.376 1.00 94.62 207 TYR A O 1
ATOM 1483 N N . SER A 1 208 ? -4.233 -10.477 37.628 1.00 94.00 208 SER A N 1
ATOM 1484 C CA . SER A 1 208 ? -4.177 -11.454 38.720 1.00 94.00 208 SER A CA 1
ATOM 1485 C C . SER A 1 208 ? -4.506 -12.878 38.259 1.00 94.00 208 SER A C 1
ATOM 1487 O O . SER A 1 208 ? -3.874 -13.823 38.723 1.00 94.00 208 SER A O 1
ATOM 1489 N N . ARG A 1 209 ? -5.495 -13.044 37.372 1.00 93.62 209 ARG A N 1
ATOM 1490 C CA . ARG A 1 209 ? -5.936 -14.352 36.864 1.00 93.62 209 ARG A CA 1
ATOM 1491 C C . ARG A 1 209 ? -4.976 -14.938 35.824 1.00 93.62 209 ARG A C 1
ATOM 1493 O O . ARG A 1 209 ? -4.813 -16.152 35.781 1.00 93.62 209 ARG A O 1
ATOM 1500 N N . HIS A 1 210 ? -4.343 -14.090 35.014 1.00 92.81 210 HIS A N 1
ATOM 1501 C CA . HIS A 1 210 ? -3.557 -14.507 33.848 1.00 92.81 210 HIS A CA 1
ATOM 1502 C C . HIS A 1 210 ? -2.047 -14.262 33.974 1.00 92.81 210 HIS A C 1
ATOM 1504 O O . HIS A 1 210 ? -1.320 -14.495 33.012 1.00 92.81 210 HIS A O 1
ATOM 1510 N N . ARG A 1 211 ? -1.557 -13.829 35.144 1.00 91.06 211 ARG A N 1
ATOM 1511 C CA . ARG A 1 211 ? -0.166 -13.390 35.358 1.00 91.06 211 ARG A CA 1
ATOM 1512 C C . ARG A 1 211 ? 0.884 -14.321 34.751 1.00 91.06 211 ARG A C 1
ATOM 1514 O O . ARG A 1 211 ? 1.737 -13.849 34.013 1.00 91.06 211 ARG A O 1
ATOM 1521 N N . ALA A 1 212 ? 0.792 -15.622 35.033 1.00 88.81 212 ALA A N 1
ATOM 1522 C CA . ALA A 1 212 ? 1.770 -16.607 34.567 1.00 88.81 212 ALA A CA 1
ATOM 1523 C C . ALA A 1 212 ? 1.890 -16.647 33.032 1.00 88.81 212 ALA A C 1
ATOM 1525 O O . ALA A 1 212 ? 2.990 -16.744 32.508 1.00 88.81 212 ALA A O 1
ATOM 1526 N N . TYR A 1 213 ? 0.769 -16.502 32.322 1.00 90.06 213 TYR A N 1
ATOM 1527 C CA . TYR A 1 213 ? 0.712 -16.572 30.860 1.00 90.06 213 TYR A CA 1
ATOM 1528 C C . TYR A 1 213 ? 1.059 -15.241 30.182 1.00 90.06 213 TYR A C 1
ATOM 1530 O O . TYR A 1 213 ? 1.457 -15.215 29.020 1.00 90.06 213 TYR A O 1
ATOM 1538 N N . LEU A 1 214 ? 0.893 -14.113 30.878 1.00 90.12 214 LEU A N 1
ATOM 1539 C CA . LEU A 1 214 ? 1.242 -12.797 30.334 1.00 90.12 214 LEU A CA 1
ATOM 1540 C C . LEU A 1 214 ? 2.762 -12.588 30.240 1.00 90.12 214 LEU A C 1
ATOM 1542 O O . LEU A 1 214 ? 3.206 -11.825 29.386 1.00 90.12 214 LEU A O 1
ATOM 1546 N N . GLU A 1 215 ? 3.536 -13.273 31.087 1.00 84.69 215 GLU A N 1
ATOM 1547 C CA . GLU A 1 215 ? 5.006 -13.206 31.131 1.00 84.69 215 GLU A CA 1
ATOM 1548 C C . GLU A 1 215 ? 5.686 -14.138 30.101 1.00 84.69 215 GLU A C 1
ATOM 1550 O O . GLU A 1 215 ? 6.889 -14.028 29.867 1.00 84.69 215 GLU A O 1
ATOM 1555 N N . GLU A 1 216 ? 4.936 -15.036 29.451 1.00 87.69 216 GLU A N 1
ATOM 1556 C CA . GLU A 1 216 ? 5.465 -15.929 28.411 1.00 87.69 216 GLU A CA 1
ATOM 1557 C C . GLU A 1 216 ? 5.919 -15.149 27.169 1.00 87.69 216 GLU A C 1
ATOM 1559 O O . GLU A 1 216 ? 5.447 -14.045 26.899 1.00 87.69 216 GLU A O 1
ATOM 1564 N N . THR A 1 217 ? 6.804 -15.721 26.352 1.00 82.00 217 THR A N 1
ATOM 1565 C CA . THR A 1 217 ? 7.236 -15.122 25.074 1.00 82.00 217 THR A CA 1
ATOM 1566 C C . THR A 1 217 ? 6.295 -15.474 23.924 1.00 82.00 217 THR A C 1
ATOM 1568 O O . THR A 1 217 ? 6.009 -14.623 23.082 1.00 82.00 217 THR A O 1
ATOM 1571 N N . GLU A 1 218 ? 5.720 -16.674 23.932 1.00 87.50 218 GLU A N 1
ATOM 1572 C CA . GLU A 1 218 ? 4.853 -17.185 22.867 1.00 87.50 218 GLU A CA 1
ATOM 1573 C C . GLU A 1 218 ? 3.467 -16.512 22.839 1.00 87.50 218 GLU A C 1
ATOM 1575 O O . GLU A 1 218 ? 2.990 -16.014 23.866 1.00 87.50 218 GLU A O 1
ATOM 1580 N N . PRO A 1 219 ? 2.808 -16.428 21.669 1.00 88.31 219 PRO A N 1
ATOM 1581 C CA . PRO A 1 219 ? 1.436 -15.946 21.576 1.00 88.31 219 PRO A CA 1
ATOM 1582 C C . PRO A 1 219 ? 0.472 -16.937 22.242 1.00 88.31 219 PRO A C 1
ATOM 1584 O O . PRO A 1 219 ? 0.487 -18.129 21.949 1.00 88.31 219 PRO A O 1
ATOM 1587 N N . ASN A 1 220 ? -0.400 -16.436 23.117 1.00 91.62 220 ASN A N 1
ATOM 1588 C CA . ASN A 1 220 ? -1.400 -17.240 23.817 1.00 91.62 220 ASN A CA 1
ATOM 1589 C C . ASN A 1 220 ? -2.712 -16.457 24.008 1.00 91.62 220 ASN A C 1
ATOM 1591 O O . ASN A 1 220 ? -2.771 -15.240 23.801 1.00 91.62 220 ASN A O 1
ATOM 1595 N N . ASP A 1 221 ? -3.765 -17.156 24.438 1.00 92.06 221 ASP A N 1
ATOM 1596 C CA . ASP A 1 221 ? -5.094 -16.565 24.637 1.00 92.06 221 ASP A CA 1
ATOM 1597 C C . ASP A 1 221 ? -5.099 -15.441 25.681 1.00 92.06 221 ASP A C 1
ATOM 1599 O O . ASP A 1 221 ? -5.857 -14.483 25.547 1.00 92.06 221 ASP A O 1
ATOM 1603 N N . SER A 1 222 ? -4.228 -15.506 26.694 1.00 93.31 222 SER A N 1
ATOM 1604 C CA . SER A 1 222 ? -4.126 -14.462 27.723 1.00 93.31 222 SER A CA 1
ATOM 1605 C C . SER A 1 222 ? -3.571 -13.155 27.155 1.00 93.31 222 SER A C 1
ATOM 1607 O O . SER A 1 222 ? -4.041 -12.077 27.515 1.00 93.31 222 SER A O 1
ATOM 1609 N N . LYS A 1 223 ? -2.608 -13.228 26.228 1.00 93.12 223 LYS A N 1
ATOM 1610 C CA . LYS A 1 223 ? -2.094 -12.058 25.501 1.00 93.12 223 LYS A CA 1
ATOM 1611 C C . LYS A 1 223 ? -3.117 -11.498 24.522 1.00 93.12 223 LYS A C 1
ATOM 1613 O O . LYS A 1 223 ? -3.252 -10.281 24.432 1.00 93.12 223 LYS A O 1
ATOM 1618 N N . ALA A 1 224 ? -3.857 -12.360 23.827 1.00 93.75 224 ALA A N 1
ATOM 1619 C CA . ALA A 1 224 ? -4.962 -11.921 22.978 1.00 93.75 224 ALA A CA 1
ATOM 1620 C C . ALA A 1 224 ? -6.054 -11.220 23.808 1.00 93.75 224 ALA A C 1
ATOM 1622 O O . ALA A 1 224 ? -6.556 -10.167 23.419 1.00 93.75 224 ALA A O 1
ATOM 1623 N N . LEU A 1 225 ? -6.348 -11.736 25.005 1.00 95.31 225 LEU A N 1
ATOM 1624 C CA . LEU A 1 225 ? -7.267 -11.109 25.948 1.00 95.31 225 LEU A CA 1
ATOM 1625 C C . LEU A 1 225 ? -6.739 -9.768 26.485 1.00 95.31 225 LEU A C 1
ATOM 1627 O O . LEU A 1 225 ? -7.504 -8.810 26.586 1.00 95.31 225 LEU A O 1
ATOM 1631 N N . LEU A 1 226 ? -5.438 -9.661 26.778 1.00 96.00 226 LEU A N 1
ATOM 1632 C CA . LEU A 1 226 ? -4.802 -8.380 27.102 1.00 96.00 226 LEU A CA 1
ATOM 1633 C C . LEU A 1 226 ? -4.956 -7.383 25.947 1.00 96.00 226 LEU A C 1
ATOM 1635 O O . LEU A 1 226 ? -5.319 -6.237 26.187 1.00 96.00 226 LEU A O 1
ATOM 1639 N N . ASN A 1 227 ? -4.732 -7.806 24.704 1.00 96.06 227 ASN A N 1
ATOM 1640 C CA . ASN A 1 227 ? -4.912 -6.942 23.538 1.00 96.06 227 ASN A CA 1
ATOM 1641 C C . ASN A 1 227 ? -6.365 -6.456 23.420 1.00 96.06 227 ASN A C 1
ATOM 1643 O O . ASN A 1 227 ? -6.586 -5.260 23.237 1.00 96.06 227 ASN A O 1
ATOM 1647 N N . LYS A 1 228 ? -7.358 -7.337 23.626 1.00 96.06 228 LYS A N 1
ATOM 1648 C CA . LYS A 1 228 ? -8.776 -6.943 23.708 1.00 96.06 228 LYS A CA 1
ATOM 1649 C C . LYS A 1 228 ? -9.012 -5.912 24.814 1.00 96.06 228 LYS A C 1
ATOM 1651 O O . LYS A 1 228 ? -9.658 -4.898 24.564 1.00 96.06 228 LYS A O 1
ATOM 1656 N N . PHE A 1 229 ? -8.480 -6.140 26.016 1.00 97.19 229 PHE A N 1
ATOM 1657 C CA . PHE A 1 229 ? -8.590 -5.191 27.126 1.00 97.19 229 PHE A CA 1
ATOM 1658 C C . PHE A 1 229 ? -8.010 -3.821 26.763 1.00 97.19 229 PHE A C 1
ATOM 1660 O O . PHE A 1 229 ? -8.682 -2.811 26.959 1.00 97.19 229 PHE A O 1
ATOM 1667 N N . VAL A 1 230 ? -6.790 -3.792 26.220 1.00 97.12 230 VAL A N 1
ATOM 1668 C CA . VAL A 1 230 ? -6.100 -2.562 25.810 1.00 97.12 230 VAL A CA 1
ATOM 1669 C C . VAL A 1 230 ? -6.914 -1.824 24.750 1.00 97.12 230 VAL A C 1
ATOM 1671 O O . VAL A 1 230 ? -7.157 -0.632 24.905 1.00 97.12 230 VAL A O 1
ATOM 1674 N N . PHE A 1 231 ? -7.411 -2.529 23.732 1.00 96.06 231 PHE A N 1
ATOM 1675 C CA . PHE A 1 231 ? -8.273 -1.958 22.698 1.00 96.06 231 PHE A CA 1
ATOM 1676 C C . PHE A 1 231 ? -9.552 -1.337 23.281 1.00 96.06 231 PHE A C 1
ATOM 1678 O O . PHE A 1 231 ? -9.843 -0.172 23.019 1.00 96.06 231 PHE A O 1
ATOM 1685 N N . LEU A 1 232 ? -10.301 -2.076 24.107 1.00 95.62 232 LEU A N 1
ATOM 1686 C CA . LEU A 1 232 ? -11.536 -1.569 24.715 1.00 95.62 232 LEU A CA 1
ATOM 1687 C C . LEU A 1 232 ? -11.267 -0.362 25.621 1.00 95.62 232 LEU A C 1
ATOM 1689 O O . LEU A 1 232 ? -11.972 0.642 25.534 1.00 95.62 232 LEU A O 1
ATOM 1693 N N . ALA A 1 233 ? -10.238 -0.446 26.467 1.00 95.69 233 ALA A N 1
ATOM 1694 C CA . ALA A 1 233 ? -9.852 0.633 27.366 1.00 95.69 233 ALA A CA 1
ATOM 1695 C C . ALA A 1 233 ? -9.456 1.882 26.578 1.00 95.69 233 ALA A C 1
ATOM 1697 O O . ALA A 1 233 ? -9.968 2.963 26.843 1.00 95.69 233 ALA A O 1
ATOM 1698 N N . GLU A 1 234 ? -8.606 1.732 25.568 1.00 94.88 234 GLU A N 1
ATOM 1699 C CA . GLU A 1 234 ? -8.174 2.838 24.727 1.00 94.88 234 GLU A CA 1
ATOM 1700 C C . GLU A 1 234 ? -9.363 3.511 24.028 1.00 94.88 234 GLU A C 1
ATOM 1702 O O . GLU A 1 234 ? -9.508 4.726 24.106 1.00 94.88 234 GLU A O 1
ATOM 1707 N N . ARG A 1 235 ? -10.263 2.742 23.401 1.00 92.81 235 ARG A N 1
ATOM 1708 C CA . ARG A 1 235 ? -11.405 3.288 22.643 1.00 92.81 235 ARG A CA 1
ATOM 1709 C C . ARG A 1 235 ? -12.509 3.903 23.498 1.00 92.81 235 ARG A C 1
ATOM 1711 O O . ARG A 1 235 ? -13.312 4.677 22.970 1.00 92.81 235 ARG A O 1
ATOM 1718 N N . VAL A 1 236 ? -12.604 3.538 24.774 1.00 93.25 236 VAL A N 1
ATOM 1719 C CA . VAL A 1 236 ? -13.585 4.112 25.707 1.00 93.25 236 VAL A CA 1
ATOM 1720 C C . VAL A 1 236 ? -12.998 5.309 26.451 1.00 93.25 236 VAL A C 1
ATOM 1722 O O . VAL A 1 236 ? -13.668 6.332 26.584 1.00 93.25 236 VAL A O 1
ATOM 1725 N N . LEU A 1 237 ? -11.752 5.210 26.921 1.00 92.88 237 LEU A N 1
ATOM 1726 C CA . LEU A 1 237 ? -11.105 6.273 27.690 1.00 92.88 237 LEU A CA 1
ATOM 1727 C C . LEU A 1 237 ? -10.679 7.450 26.808 1.00 92.88 237 LEU A C 1
ATOM 1729 O O . LEU A 1 237 ? -10.689 8.579 27.285 1.00 92.88 237 LEU A O 1
ATOM 1733 N N . SER A 1 238 ? -10.369 7.228 25.525 1.00 89.56 238 SER A N 1
ATOM 1734 C CA . SER A 1 238 ? -10.032 8.313 24.589 1.00 89.56 238 SER A CA 1
ATOM 1735 C C . SER A 1 238 ? -11.212 9.234 24.255 1.00 89.56 238 SER A C 1
ATOM 1737 O O . SER A 1 238 ? -11.028 10.225 23.559 1.00 89.56 238 SER A O 1
ATOM 1739 N N . GLN A 1 239 ? -12.428 8.908 24.707 1.00 84.75 239 GLN A N 1
ATOM 1740 C CA . GLN A 1 239 ? -13.610 9.769 24.577 1.00 84.75 239 GLN A CA 1
ATOM 1741 C C . GLN A 1 239 ? -13.735 10.792 25.717 1.00 84.75 239 GLN A C 1
ATOM 1743 O O . GLN A 1 239 ? -14.774 11.444 25.845 1.00 84.75 239 GLN A O 1
ATOM 1748 N N . ASP A 1 240 ? -12.739 10.880 26.599 1.00 81.19 240 ASP A N 1
ATOM 1749 C CA . ASP A 1 240 ? -12.662 11.965 27.570 1.00 81.19 240 ASP A CA 1
ATOM 1750 C C . ASP A 1 240 ? -12.432 13.298 26.842 1.00 81.19 240 ASP A C 1
ATOM 1752 O O . ASP A 1 240 ? -11.590 13.396 25.951 1.00 81.19 240 ASP A O 1
ATOM 1756 N N . GLU A 1 241 ? -13.196 14.322 27.219 1.00 75.19 241 GLU A N 1
ATOM 1757 C CA . GLU A 1 241 ? -13.047 15.675 26.676 1.00 75.19 241 GLU A CA 1
ATOM 1758 C C . GLU A 1 241 ? -11.744 16.325 27.165 1.00 75.19 241 GLU A C 1
ATOM 1760 O O . GLU A 1 241 ? -11.184 17.189 26.489 1.00 75.19 241 GLU A O 1
ATOM 1765 N N . SER A 1 242 ? -11.243 15.904 28.334 1.00 88.12 242 SER A N 1
ATOM 1766 C CA . SER A 1 242 ? -9.979 16.372 28.894 1.00 88.12 242 SER A CA 1
ATOM 1767 C C . SER A 1 242 ? -8.826 15.451 28.505 1.00 88.12 242 SER A C 1
ATOM 1769 O O . SER A 1 242 ? -8.771 14.287 28.913 1.00 88.12 242 SER A O 1
ATOM 1771 N N . GLU A 1 243 ? -7.831 16.003 27.802 1.00 87.75 243 GLU A N 1
ATOM 1772 C CA . GLU A 1 243 ? -6.589 15.284 27.487 1.00 87.75 243 GLU A CA 1
ATOM 1773 C C . GLU A 1 243 ? -5.885 14.791 28.766 1.00 87.75 243 GLU A C 1
ATOM 1775 O O . GLU A 1 243 ? -5.345 13.684 28.805 1.00 87.75 243 GLU A O 1
ATOM 1780 N N . GLU A 1 244 ? -5.920 15.581 29.844 1.00 88.69 244 GLU A N 1
ATOM 1781 C CA . GLU A 1 244 ? -5.340 15.202 31.137 1.00 88.69 244 GLU A CA 1
ATOM 1782 C C . GLU A 1 244 ? -6.083 14.021 31.776 1.00 88.69 244 GLU A C 1
ATOM 1784 O O . GLU A 1 244 ? -5.443 13.121 32.329 1.00 88.69 244 GLU A O 1
ATOM 1789 N N . GLY A 1 245 ? -7.417 13.997 31.659 1.00 88.69 245 GLY A N 1
ATOM 1790 C CA . GLY A 1 245 ? -8.276 12.918 32.157 1.00 88.69 245 GLY A CA 1
ATOM 1791 C C . GLY A 1 245 ? -7.980 11.589 31.467 1.00 88.69 245 GLY A C 1
ATOM 1792 O O . GLY A 1 245 ? -7.652 10.601 32.133 1.00 88.69 245 GLY A O 1
ATOM 1793 N N . TYR A 1 246 ? -7.959 11.596 30.130 1.00 91.38 246 TYR A N 1
ATOM 1794 C CA . TYR A 1 246 ? -7.549 10.438 29.333 1.00 91.38 246 TYR A CA 1
ATOM 1795 C C . TYR A 1 246 ? -6.143 9.959 29.717 1.00 91.38 246 TYR A C 1
ATOM 1797 O O . TYR A 1 246 ? -5.946 8.777 30.010 1.00 91.38 246 TYR A O 1
ATOM 1805 N N . ARG A 1 247 ? -5.158 10.867 29.780 1.00 91.94 247 ARG A N 1
ATOM 1806 C CA . ARG A 1 247 ? -3.769 10.511 30.116 1.00 91.94 247 ARG A CA 1
ATOM 1807 C C . ARG A 1 247 ? -3.661 9.877 31.496 1.00 91.94 247 ARG A C 1
ATOM 1809 O O . ARG A 1 247 ? -2.896 8.926 31.659 1.00 91.94 247 ARG A O 1
ATOM 1816 N N . TYR A 1 248 ? -4.401 10.383 32.479 1.00 94.19 248 TYR A N 1
ATOM 1817 C CA . TYR A 1 248 ? -4.408 9.830 33.828 1.00 94.19 248 TYR A CA 1
ATOM 1818 C C . TYR A 1 248 ? -5.011 8.420 33.868 1.00 94.19 248 TYR A C 1
ATOM 1820 O O . TYR A 1 248 ? -4.370 7.497 34.384 1.00 94.19 248 TYR A O 1
ATOM 1828 N N . GLU A 1 249 ? -6.204 8.224 33.301 1.00 94.50 249 GLU A N 1
ATOM 1829 C CA . GLU A 1 249 ? -6.893 6.928 33.349 1.00 94.50 249 GLU A CA 1
ATOM 1830 C C . GLU A 1 249 ? -6.198 5.862 32.489 1.00 94.50 249 GLU A C 1
ATOM 1832 O O . GLU A 1 249 ? -6.007 4.729 32.944 1.00 94.50 249 GLU A O 1
ATOM 1837 N N . ALA A 1 250 ? -5.709 6.228 31.301 1.00 93.69 250 ALA A N 1
ATOM 1838 C CA . ALA A 1 250 ? -4.909 5.333 30.467 1.00 93.69 250 ALA A CA 1
ATOM 1839 C C . ALA A 1 250 ? -3.610 4.920 31.181 1.00 93.69 250 ALA A C 1
ATOM 1841 O O . ALA A 1 250 ? -3.287 3.734 31.242 1.00 93.69 250 ALA A O 1
ATOM 1842 N N . MET A 1 251 ? -2.896 5.863 31.810 1.00 96.00 251 MET A N 1
ATOM 1843 C CA . MET A 1 251 ? -1.668 5.568 32.562 1.00 96.00 251 MET A CA 1
ATOM 1844 C C . MET A 1 251 ? -1.920 4.631 33.751 1.00 96.00 251 MET A C 1
ATOM 1846 O O . MET A 1 251 ? -1.100 3.754 34.037 1.00 96.00 251 MET A O 1
ATOM 1850 N N . ARG A 1 252 ? -3.059 4.768 34.441 1.00 95.62 252 ARG A N 1
ATOM 1851 C CA . ARG A 1 252 ? -3.453 3.830 35.502 1.00 95.62 252 ARG A CA 1
ATOM 1852 C C . ARG A 1 252 ? -3.648 2.416 34.965 1.00 95.62 252 ARG A C 1
ATOM 1854 O O . ARG A 1 252 ? -3.153 1.481 35.591 1.00 95.62 252 ARG A O 1
ATOM 1861 N N . ALA A 1 253 ? -4.337 2.254 33.836 1.00 94.88 253 ALA A N 1
ATOM 1862 C CA . ALA A 1 253 ? -4.541 0.949 33.210 1.00 94.88 253 ALA A CA 1
ATOM 1863 C C . ALA A 1 253 ? -3.220 0.345 32.694 1.00 94.88 253 ALA A C 1
ATOM 1865 O O . ALA A 1 253 ? -2.933 -0.821 32.962 1.00 94.88 253 ALA A O 1
ATOM 1866 N N . GLN A 1 254 ? -2.370 1.154 32.053 1.00 96.06 254 GLN A N 1
ATOM 1867 C CA . GLN A 1 254 ? -1.034 0.766 31.579 1.00 96.06 254 GLN A CA 1
ATOM 1868 C C . GLN A 1 254 ? -0.158 0.214 32.709 1.00 96.06 254 GLN A C 1
ATOM 1870 O O . GLN A 1 254 ? 0.459 -0.843 32.561 1.00 96.06 254 GLN A O 1
ATOM 1875 N N . LYS A 1 255 ? -0.149 0.885 33.870 1.00 96.56 255 LYS A N 1
ATOM 1876 C CA . LYS A 1 255 ? 0.639 0.478 35.045 1.00 96.56 255 LYS A CA 1
ATOM 1877 C C . LYS A 1 255 ? 0.276 -0.905 35.580 1.00 96.56 255 LYS A C 1
ATOM 1879 O O . LYS A 1 255 ? 1.143 -1.554 36.155 1.00 96.56 255 LYS A O 1
ATOM 1884 N N . VAL A 1 256 ? -0.962 -1.369 35.391 1.00 95.88 256 VAL A N 1
ATOM 1885 C CA . VAL A 1 256 ? -1.368 -2.720 35.815 1.00 95.88 256 VAL A CA 1
ATOM 1886 C C . VAL A 1 256 ? -0.582 -3.793 35.056 1.00 95.88 256 VAL A C 1
ATOM 1888 O O . VAL A 1 256 ? -0.199 -4.797 35.646 1.00 95.88 256 VAL A O 1
ATOM 1891 N N . PHE A 1 257 ? -0.308 -3.551 33.774 1.00 95.19 257 PHE A N 1
ATOM 1892 C CA . PHE A 1 257 ? 0.362 -4.489 32.869 1.00 95.19 257 PHE A CA 1
ATOM 1893 C C . PHE A 1 257 ? 1.819 -4.121 32.575 1.00 95.19 257 PHE A C 1
ATOM 1895 O O . PHE A 1 257 ? 2.460 -4.795 31.778 1.00 95.19 257 PHE A O 1
ATOM 1902 N N . GLN A 1 258 ? 2.336 -3.063 33.210 1.00 94.38 258 GLN A N 1
ATOM 1903 C CA . GLN A 1 258 ? 3.694 -2.547 33.000 1.00 94.38 258 GLN A CA 1
ATOM 1904 C C . GLN A 1 258 ? 3.982 -2.188 31.530 1.00 94.38 258 GLN A C 1
ATOM 1906 O O . GLN A 1 258 ? 5.105 -2.330 31.055 1.00 94.38 258 GLN A O 1
ATOM 1911 N N . LEU A 1 259 ? 2.963 -1.717 30.808 1.00 95.50 259 LEU A N 1
ATOM 1912 C CA . LEU A 1 259 ? 3.089 -1.330 29.404 1.00 95.50 259 LEU A CA 1
ATOM 1913 C C . LEU A 1 259 ? 3.566 0.116 29.278 1.00 95.50 259 LEU A C 1
ATOM 1915 O O . LEU A 1 259 ? 3.134 0.991 30.035 1.00 95.50 259 LEU A O 1
ATOM 1919 N N . SER A 1 260 ? 4.423 0.380 28.290 1.00 96.06 260 SER A N 1
ATOM 1920 C CA . SER A 1 260 ? 4.732 1.752 27.895 1.00 96.06 260 SER A CA 1
ATOM 1921 C C . SER A 1 260 ? 3.551 2.382 27.143 1.00 96.06 260 SER A C 1
ATOM 1923 O O . SER A 1 260 ? 2.658 1.688 26.649 1.00 96.06 260 SER A O 1
ATOM 1925 N N . LYS A 1 261 ? 3.556 3.716 27.004 1.00 94.06 261 LYS A N 1
ATOM 1926 C CA . LYS A 1 261 ? 2.566 4.426 26.176 1.00 94.06 261 LYS A CA 1
ATOM 1927 C C . LYS A 1 261 ? 2.596 3.939 24.718 1.00 94.06 261 LYS A C 1
ATOM 1929 O O . LYS A 1 261 ? 1.543 3.831 24.099 1.00 94.06 261 LYS A O 1
ATOM 1934 N N . ALA A 1 262 ? 3.788 3.650 24.190 1.00 93.88 262 ALA A N 1
ATOM 1935 C CA . ALA A 1 262 ? 3.962 3.174 22.820 1.00 93.88 262 ALA A CA 1
ATOM 1936 C C . ALA A 1 262 ? 3.393 1.758 22.642 1.00 93.88 262 ALA A C 1
ATOM 1938 O O . ALA A 1 262 ? 2.608 1.536 21.726 1.00 93.88 262 ALA A O 1
ATOM 1939 N N . ASP A 1 263 ? 3.695 0.835 23.563 1.00 95.00 263 ASP A N 1
ATOM 1940 C CA . ASP A 1 263 ? 3.174 -0.540 23.501 1.00 95.00 263 ASP A CA 1
ATOM 1941 C C . ASP A 1 263 ? 1.650 -0.579 23.640 1.00 95.00 263 ASP A C 1
ATOM 1943 O O . ASP A 1 263 ? 0.979 -1.374 22.986 1.00 95.00 263 ASP A O 1
ATOM 1947 N N . TRP A 1 264 ? 1.095 0.283 24.495 1.00 95.44 264 TRP A N 1
ATOM 1948 C CA . TRP A 1 264 ? -0.348 0.431 24.661 1.00 95.44 264 TRP A CA 1
ATOM 1949 C C . TRP A 1 264 ? -1.024 0.867 23.356 1.00 95.44 264 TRP A C 1
ATOM 1951 O O . TRP A 1 264 ? -1.987 0.234 22.923 1.00 95.44 264 TRP A O 1
ATOM 1961 N N . ALA A 1 265 ? -0.489 1.906 22.706 1.00 92.62 265 ALA A N 1
ATOM 1962 C CA . ALA A 1 265 ? -1.003 2.394 21.429 1.00 92.62 265 ALA A CA 1
ATOM 1963 C C . ALA A 1 265 ? -0.871 1.339 20.316 1.00 92.62 265 ALA A C 1
ATOM 1965 O O . ALA A 1 265 ? -1.857 1.066 19.634 1.00 92.62 265 ALA A O 1
ATOM 1966 N N . SER A 1 266 ? 0.296 0.690 20.193 1.00 92.50 266 SER A N 1
ATOM 1967 C CA . SER A 1 266 ? 0.544 -0.367 19.196 1.00 92.50 266 SER A CA 1
ATOM 1968 C C . SER A 1 266 ? -0.446 -1.520 19.341 1.00 92.50 266 SER A C 1
ATOM 1970 O O . SER A 1 266 ? -1.085 -1.914 18.374 1.00 92.50 266 SER A O 1
ATOM 1972 N N . ARG A 1 267 ? -0.657 -2.020 20.567 1.00 94.44 267 ARG A N 1
ATOM 1973 C CA . ARG A 1 267 ? -1.596 -3.126 20.825 1.00 94.44 267 ARG A CA 1
ATOM 1974 C C . ARG A 1 267 ? -3.042 -2.760 20.512 1.00 94.44 267 ARG A C 1
ATOM 1976 O O . ARG A 1 267 ? -3.774 -3.593 19.983 1.00 94.44 267 ARG A O 1
ATOM 1983 N N . ALA A 1 268 ? -3.469 -1.546 20.864 1.00 94.25 268 ALA A N 1
ATOM 1984 C CA . ALA A 1 268 ? -4.815 -1.081 20.541 1.00 94.25 268 ALA A CA 1
ATOM 1985 C C . ALA A 1 268 ? -5.012 -0.991 19.020 1.00 94.25 268 ALA A C 1
ATOM 1987 O O . ALA A 1 268 ? -6.052 -1.406 18.508 1.00 94.25 268 ALA A O 1
ATOM 1988 N N . GLU A 1 269 ? -4.007 -0.489 18.302 1.00 92.19 269 GLU A N 1
ATOM 1989 C CA . GLU A 1 269 ? -4.035 -0.384 16.846 1.00 92.19 269 GLU A CA 1
ATOM 1990 C C . GLU A 1 269 ? -4.011 -1.758 16.165 1.00 92.19 269 GLU A C 1
ATOM 1992 O O . GLU A 1 269 ? -4.864 -2.024 15.326 1.00 92.19 269 GLU A O 1
ATOM 1997 N N . GLU A 1 270 ? -3.134 -2.677 16.571 1.00 92.44 270 GLU A N 1
ATOM 1998 C CA . GLU A 1 270 ? -3.057 -4.046 16.032 1.00 92.44 270 GLU A CA 1
ATOM 1999 C C . GLU A 1 270 ? -4.398 -4.792 16.096 1.00 92.44 270 GLU A C 1
ATOM 2001 O O . GLU A 1 270 ? -4.728 -5.562 15.195 1.00 92.44 270 GLU A O 1
ATOM 2006 N N . VAL A 1 271 ? -5.196 -4.546 17.139 1.00 94.06 271 VAL A N 1
ATOM 2007 C CA . VAL A 1 271 ? -6.554 -5.095 17.254 1.00 94.06 271 VAL A CA 1
ATOM 2008 C C . VAL A 1 271 ? -7.529 -4.422 16.289 1.00 94.06 271 VAL A C 1
ATOM 2010 O O . VAL A 1 271 ? -8.428 -5.083 15.774 1.00 94.06 271 VAL A O 1
ATOM 2013 N N . ALA A 1 272 ? -7.378 -3.121 16.051 1.00 92.56 272 ALA A N 1
ATOM 2014 C CA . ALA A 1 272 ? -8.251 -2.331 15.192 1.00 92.56 272 ALA A CA 1
ATOM 2015 C C . ALA A 1 272 ? -8.061 -2.636 13.694 1.00 92.56 272 ALA A C 1
ATOM 2017 O O . ALA A 1 272 ? -9.049 -2.705 12.957 1.00 92.56 272 ALA A O 1
ATOM 2018 N N . LEU A 1 273 ? -6.815 -2.840 13.245 1.00 93.38 273 LEU A N 1
ATOM 2019 C CA . LEU A 1 273 ? -6.475 -2.946 11.818 1.00 93.38 273 LEU A CA 1
ATOM 2020 C C . LEU A 1 273 ? -7.276 -4.021 11.060 1.00 93.38 273 LEU A C 1
ATOM 2022 O O . LEU A 1 273 ? -7.837 -3.672 10.023 1.00 93.38 273 LEU A O 1
ATOM 2026 N N . PRO A 1 274 ? -7.448 -5.266 11.556 1.00 93.81 274 PRO A N 1
ATOM 2027 C CA . PRO A 1 274 ? -8.197 -6.293 10.827 1.00 93.81 274 PRO A CA 1
ATOM 2028 C C . PRO A 1 274 ? -9.680 -5.953 10.625 1.00 93.81 274 PRO A C 1
ATOM 2030 O O . PRO A 1 274 ? -10.323 -6.466 9.709 1.00 93.81 274 PRO A O 1
ATOM 2033 N N . PHE A 1 275 ? -10.269 -5.117 11.487 1.00 91.81 275 PHE A N 1
ATOM 2034 C CA . PHE A 1 275 ? -11.647 -4.659 11.298 1.00 91.81 275 PHE A CA 1
ATOM 2035 C C . PHE A 1 275 ? -11.735 -3.579 10.229 1.00 91.81 275 PHE A C 1
ATOM 2037 O O . PHE A 1 275 ? -12.679 -3.590 9.441 1.00 91.81 275 PHE A O 1
ATOM 2044 N N . TYR A 1 276 ? -10.754 -2.677 10.190 1.00 94.44 276 TYR A N 1
ATOM 2045 C CA . TYR A 1 276 ? -10.679 -1.658 9.152 1.00 94.44 276 TYR A CA 1
ATOM 2046 C C . TYR A 1 276 ? -10.365 -2.267 7.783 1.00 94.44 276 TYR A C 1
ATOM 2048 O O . TYR A 1 276 ? -11.029 -1.945 6.803 1.00 94.44 276 TYR A O 1
ATOM 2056 N N . GLU A 1 277 ? -9.448 -3.233 7.735 1.00 95.06 277 GLU A N 1
ATOM 2057 C CA . GLU A 1 277 ? -9.125 -4.015 6.539 1.00 95.06 277 GLU A CA 1
ATOM 2058 C C . GLU A 1 277 ? -10.374 -4.682 5.953 1.00 95.06 277 GLU A C 1
ATOM 2060 O O . GLU A 1 277 ? -10.685 -4.465 4.791 1.00 95.06 277 GLU A O 1
ATOM 2065 N N . LYS A 1 278 ? -11.200 -5.344 6.775 1.00 92.75 278 LYS A N 1
ATOM 2066 C CA . LYS A 1 278 ? -12.483 -5.922 6.323 1.00 92.75 278 LYS A CA 1
ATOM 2067 C C . LYS A 1 278 ? -13.459 -4.906 5.726 1.00 92.75 278 LYS A C 1
ATOM 2069 O O . LYS A 1 278 ? -14.346 -5.283 4.960 1.00 92.75 278 LYS A O 1
ATOM 2074 N N . VAL A 1 279 ? -13.383 -3.639 6.129 1.00 93.00 279 VAL A N 1
ATOM 2075 C CA . VAL A 1 279 ? -14.196 -2.567 5.537 1.00 93.00 279 VAL A CA 1
ATOM 2076 C C . VAL A 1 279 ? -13.621 -2.173 4.179 1.00 93.00 279 VAL A C 1
ATOM 2078 O O . VAL A 1 279 ? -14.385 -2.024 3.228 1.00 93.00 279 VAL A O 1
ATOM 2081 N N . LEU A 1 280 ? -12.297 -2.079 4.067 1.00 94.94 280 LEU A N 1
ATOM 2082 C CA . LEU A 1 280 ? -11.598 -1.808 2.811 1.00 94.94 280 LEU A CA 1
ATOM 2083 C C . LEU A 1 280 ? -11.742 -2.962 1.803 1.00 94.94 280 LEU A C 1
ATOM 2085 O O . LEU A 1 280 ? -11.986 -2.702 0.630 1.00 94.94 280 LEU A O 1
ATOM 2089 N N . ASP A 1 281 ? -11.759 -4.220 2.245 1.00 94.00 281 ASP A N 1
ATOM 2090 C CA . ASP A 1 281 ? -12.024 -5.392 1.397 1.00 94.00 281 ASP A CA 1
ATOM 2091 C C . ASP A 1 281 ? -13.371 -5.285 0.666 1.00 94.00 281 ASP A C 1
ATOM 2093 O O . ASP A 1 281 ? -13.516 -5.712 -0.480 1.00 94.00 281 ASP A O 1
ATOM 2097 N N . LYS A 1 282 ? -14.378 -4.667 1.297 1.00 91.94 282 LYS A N 1
ATOM 2098 C CA . LYS A 1 282 ? -15.675 -4.407 0.651 1.00 91.94 282 LYS A CA 1
ATOM 2099 C C . LYS A 1 282 ? -15.584 -3.338 -0.431 1.00 91.94 282 LYS A C 1
ATOM 2101 O O . LYS A 1 282 ? -16.344 -3.410 -1.400 1.00 91.94 282 LYS A O 1
ATOM 2106 N N . VAL A 1 283 ? -14.683 -2.366 -0.264 1.00 92.06 283 VAL A N 1
ATOM 2107 C CA . VAL A 1 283 ? -14.356 -1.374 -1.297 1.00 92.06 283 VAL A CA 1
ATOM 2108 C C . VAL A 1 283 ? -13.705 -2.086 -2.480 1.00 92.06 283 VAL A C 1
ATOM 2110 O O . VAL A 1 283 ? -14.165 -1.906 -3.606 1.00 92.06 283 VAL A O 1
ATOM 2113 N N . VAL A 1 284 ? -12.730 -2.968 -2.223 1.00 92.31 284 VAL A N 1
ATOM 2114 C CA . VAL A 1 284 ? -12.075 -3.792 -3.256 1.00 92.31 284 VAL A CA 1
ATOM 2115 C C . VAL A 1 284 ? -13.086 -4.648 -4.012 1.00 92.31 284 VAL A C 1
ATOM 2117 O O . VAL A 1 284 ? -13.096 -4.671 -5.240 1.00 92.31 284 VAL A O 1
ATOM 2120 N N . ALA A 1 285 ? -13.981 -5.320 -3.289 1.00 89.31 285 ALA A N 1
ATOM 2121 C CA . ALA A 1 285 ? -14.984 -6.196 -3.882 1.00 89.31 285 ALA A CA 1
ATOM 2122 C C . ALA A 1 285 ? -16.129 -5.442 -4.588 1.00 89.31 285 ALA A C 1
ATOM 2124 O O . ALA A 1 285 ? -16.943 -6.071 -5.264 1.00 89.31 285 ALA A O 1
ATOM 2125 N N . GLY A 1 286 ? -16.250 -4.122 -4.402 1.00 83.12 286 GLY A N 1
ATOM 2126 C CA . GLY A 1 286 ? -17.348 -3.316 -4.946 1.00 83.12 286 GLY A CA 1
ATOM 2127 C C . GLY A 1 286 ? -18.740 -3.712 -4.429 1.00 83.12 286 GLY A C 1
ATOM 2128 O O . GLY A 1 286 ? -19.744 -3.374 -5.050 1.00 83.12 286 GLY A O 1
ATOM 2129 N N . GLN A 1 287 ? -18.816 -4.444 -3.314 1.00 74.75 287 GLN A N 1
ATOM 2130 C CA . GLN A 1 287 ? -20.049 -5.079 -2.825 1.00 74.75 287 GLN A CA 1
ATOM 2131 C C . GLN A 1 287 ? -20.985 -4.116 -2.086 1.00 74.75 287 GLN A C 1
ATOM 2133 O O . GLN A 1 287 ? -22.168 -4.413 -1.922 1.00 74.75 287 GLN A O 1
ATOM 2138 N N . GLN A 1 288 ? -20.475 -2.980 -1.607 1.00 71.69 288 GLN A N 1
ATOM 2139 C CA . GLN A 1 288 ? -21.246 -2.038 -0.804 1.00 71.69 288 GLN A CA 1
ATOM 2140 C C . GLN A 1 288 ? -20.821 -0.598 -1.099 1.00 71.69 288 GLN A C 1
ATOM 2142 O O . GLN A 1 288 ? -19.631 -0.290 -1.127 1.00 71.69 288 GLN A O 1
ATOM 2147 N N . ALA A 1 289 ? -21.800 0.291 -1.288 1.00 78.31 289 ALA A N 1
ATOM 2148 C CA . ALA A 1 289 ? -21.559 1.726 -1.380 1.00 78.31 289 ALA A CA 1
ATOM 2149 C C . ALA A 1 289 ? -21.179 2.256 0.010 1.00 78.31 289 ALA A C 1
ATOM 2151 O O . ALA A 1 289 ? -22.047 2.567 0.825 1.00 78.31 289 ALA A O 1
ATOM 2152 N N . ILE A 1 290 ? -19.879 2.277 0.293 1.00 86.62 290 ILE A N 1
ATOM 2153 C CA . ILE A 1 290 ? -19.313 2.907 1.483 1.00 86.62 290 ILE A CA 1
ATOM 2154 C C . ILE A 1 290 ? -19.037 4.370 1.134 1.00 86.62 290 ILE A C 1
ATOM 2156 O O . ILE A 1 290 ? -18.400 4.648 0.120 1.00 86.62 290 ILE A O 1
ATOM 2160 N N . THR A 1 291 ? -19.535 5.303 1.945 1.00 90.31 291 THR A N 1
ATOM 2161 C CA . THR A 1 291 ? -19.268 6.740 1.765 1.00 90.31 291 THR A CA 1
ATOM 2162 C C . THR A 1 291 ? -18.007 7.170 2.517 1.00 90.31 291 THR A C 1
ATOM 2164 O O . THR A 1 291 ? -17.608 6.527 3.490 1.00 90.31 291 THR A O 1
ATOM 2167 N N . THR A 1 292 ? -17.401 8.294 2.122 1.00 90.12 292 THR A N 1
ATOM 2168 C CA . THR A 1 292 ? -16.246 8.878 2.832 1.00 90.12 292 THR A CA 1
ATOM 2169 C C . THR A 1 292 ? -16.570 9.143 4.305 1.00 90.12 292 THR A C 1
ATOM 2171 O O . THR A 1 292 ? -15.797 8.793 5.189 1.00 90.12 292 THR A O 1
ATOM 2174 N N . GLU A 1 293 ? -17.770 9.655 4.596 1.00 90.31 293 GLU A N 1
ATOM 2175 C CA . GLU A 1 293 ? -18.247 9.875 5.969 1.00 90.31 293 GLU A CA 1
ATOM 2176 C C . GLU A 1 293 ? -18.317 8.575 6.785 1.00 90.31 293 GLU A C 1
ATOM 2178 O O . GLU A 1 293 ? -17.970 8.556 7.967 1.00 90.31 293 GLU A O 1
ATOM 2183 N N . GLN A 1 294 ? -18.746 7.470 6.164 1.00 91.25 294 GLN A N 1
ATOM 2184 C CA . GLN A 1 294 ? -18.784 6.164 6.819 1.00 91.25 294 GLN A CA 1
ATOM 2185 C C . GLN A 1 294 ? -17.377 5.636 7.101 1.00 91.25 294 GLN A C 1
ATOM 2187 O O . GLN A 1 294 ? -17.148 5.133 8.199 1.00 91.25 294 GLN A O 1
ATOM 2192 N N . LEU A 1 295 ? -16.433 5.780 6.163 1.00 91.38 295 LEU A N 1
ATOM 2193 C CA . LEU A 1 295 ? -15.029 5.416 6.388 1.00 91.38 295 LEU A CA 1
ATOM 2194 C C . LEU A 1 295 ? -14.417 6.227 7.528 1.00 91.38 295 LEU A C 1
ATOM 2196 O O . LEU A 1 295 ? -13.845 5.636 8.438 1.00 91.38 295 LEU A O 1
ATOM 2200 N N . LEU A 1 296 ? -14.601 7.551 7.530 1.00 90.62 296 LEU A N 1
ATOM 2201 C CA . LEU A 1 296 ? -14.112 8.430 8.595 1.00 90.62 296 LEU A CA 1
ATOM 2202 C C . LEU A 1 296 ? -14.689 8.041 9.958 1.00 90.62 296 LEU A C 1
ATOM 2204 O O . LEU A 1 296 ? -13.953 7.950 10.941 1.00 90.62 296 LEU A O 1
ATOM 2208 N N . ARG A 1 297 ? -15.992 7.747 10.018 1.00 90.06 297 ARG A N 1
ATOM 2209 C CA . ARG A 1 297 ? -16.642 7.288 11.249 1.00 90.06 297 ARG A CA 1
ATOM 2210 C C . ARG A 1 297 ? -16.081 5.953 11.731 1.00 90.06 297 ARG A C 1
ATOM 2212 O O . ARG A 1 297 ? -15.735 5.836 12.899 1.00 90.06 297 ARG A O 1
ATOM 2219 N N . ILE A 1 298 ? -15.958 4.968 10.843 1.00 90.12 298 ILE A N 1
ATOM 2220 C CA . ILE A 1 298 ? -15.390 3.651 11.165 1.00 90.12 298 ILE A CA 1
ATOM 2221 C C . ILE A 1 298 ? -13.952 3.810 11.667 1.00 90.12 298 ILE A C 1
ATOM 2223 O O . ILE A 1 298 ? -13.579 3.233 12.688 1.00 90.12 298 ILE A O 1
ATOM 2227 N N . ARG A 1 299 ? -13.154 4.628 10.980 1.00 91.38 299 ARG A N 1
ATOM 2228 C CA . ARG A 1 299 ? -11.772 4.923 11.349 1.00 91.38 299 ARG A CA 1
ATOM 2229 C C . ARG A 1 299 ? -11.686 5.552 12.739 1.00 91.38 299 ARG A C 1
ATOM 2231 O O . ARG A 1 299 ? -10.832 5.149 13.524 1.00 91.38 299 ARG A O 1
ATOM 2238 N N . ALA A 1 300 ? -12.582 6.487 13.060 1.00 88.69 300 ALA A N 1
ATOM 2239 C CA . ALA A 1 300 ? -12.677 7.106 14.379 1.00 88.69 300 ALA A CA 1
ATOM 2240 C C . ALA A 1 300 ? -13.135 6.111 15.460 1.00 88.69 300 ALA A C 1
ATOM 2242 O O . ALA A 1 300 ? -12.551 6.068 16.541 1.00 88.69 300 ALA A O 1
ATOM 2243 N N . ASP A 1 301 ? -14.124 5.265 15.161 1.00 87.31 301 ASP A N 1
ATOM 2244 C CA . ASP A 1 301 ? -14.661 4.264 16.091 1.00 87.31 301 ASP A CA 1
ATOM 2245 C C . ASP A 1 301 ? -13.605 3.217 16.477 1.00 87.31 301 ASP A C 1
ATOM 2247 O O . ASP A 1 301 ? -13.470 2.864 17.654 1.00 87.31 301 ASP A O 1
ATOM 2251 N N . PHE A 1 302 ? -12.819 2.760 15.497 1.00 89.19 302 PHE A N 1
ATOM 2252 C CA . PHE A 1 302 ? -11.695 1.847 15.704 1.00 89.19 302 PHE A CA 1
ATOM 2253 C C . PHE A 1 302 ? -10.395 2.554 16.087 1.00 89.19 302 PHE A C 1
ATOM 2255 O O . PHE A 1 302 ? -9.455 1.873 16.485 1.00 89.19 302 PHE A O 1
ATOM 2262 N N . GLY A 1 303 ? -10.353 3.888 16.012 1.00 88.69 303 GLY A N 1
ATOM 2263 C CA . GLY A 1 303 ? -9.209 4.770 16.256 1.00 88.69 303 GLY A CA 1
ATOM 2264 C C . GLY A 1 303 ? -7.935 4.366 15.511 1.00 88.69 303 GLY A C 1
ATOM 2265 O O . GLY A 1 303 ? -6.876 4.227 16.128 1.00 88.69 303 GLY A O 1
ATOM 2266 N N . VAL A 1 304 ? -8.062 4.160 14.200 1.00 91.62 304 VAL A N 1
ATOM 2267 C CA . VAL A 1 304 ? -6.928 3.975 13.284 1.00 91.62 304 VAL A CA 1
ATOM 2268 C C . VAL A 1 304 ? -6.313 5.345 12.991 1.00 91.62 304 VAL A C 1
ATOM 2270 O O . VAL A 1 304 ? -7.026 6.296 12.644 1.00 91.62 304 VAL A O 1
ATOM 2273 N N . ASN A 1 305 ? -4.996 5.460 13.159 1.00 89.06 305 ASN A N 1
ATOM 2274 C CA . ASN A 1 305 ? -4.301 6.731 12.977 1.00 89.06 305 ASN A CA 1
ATOM 2275 C C . ASN A 1 305 ? -4.254 7.167 11.488 1.00 89.06 305 ASN A C 1
ATOM 2277 O O . ASN A 1 305 ? -4.458 6.350 10.589 1.00 89.06 305 ASN A O 1
ATOM 2281 N N . ASP A 1 306 ? -4.026 8.461 11.217 1.00 90.19 306 ASP A N 1
ATOM 2282 C CA . ASP A 1 306 ? -4.029 9.020 9.851 1.00 90.19 306 ASP A CA 1
ATOM 2283 C C . ASP A 1 306 ? -2.968 8.402 8.936 1.00 90.19 306 ASP A C 1
ATOM 2285 O O . ASP A 1 306 ? -3.250 8.112 7.776 1.00 90.19 306 ASP A O 1
ATOM 2289 N N . GLU A 1 307 ? -1.746 8.224 9.439 1.00 91.38 307 GLU A N 1
ATOM 2290 C CA . GLU A 1 307 ? -0.617 7.696 8.663 1.00 91.38 307 GLU A CA 1
ATOM 2291 C C . GLU A 1 307 ? -0.891 6.253 8.239 1.00 91.38 307 GLU A C 1
ATOM 2293 O O . GLU A 1 307 ? -0.811 5.905 7.063 1.00 91.38 307 GLU A O 1
ATOM 2298 N N . ARG A 1 308 ? -1.347 5.435 9.185 1.00 92.12 308 ARG A N 1
ATOM 2299 C CA . ARG A 1 308 ? -1.685 4.037 8.961 1.00 92.12 308 ARG A CA 1
ATOM 2300 C C . ARG A 1 308 ? -2.896 3.877 8.054 1.00 92.12 308 ARG A C 1
ATOM 2302 O O . ARG A 1 308 ? -2.905 2.987 7.207 1.00 92.12 308 ARG A O 1
ATOM 2309 N N . ALA A 1 309 ? -3.900 4.741 8.197 1.00 93.56 309 ALA A N 1
ATOM 2310 C CA . ALA A 1 309 ? -5.033 4.767 7.283 1.00 93.56 309 ALA A CA 1
ATOM 2311 C C . ALA A 1 309 ? -4.584 5.089 5.852 1.00 93.56 309 ALA A C 1
ATOM 2313 O O . ALA A 1 309 ? -4.995 4.386 4.933 1.00 93.56 309 ALA A O 1
ATOM 2314 N N . LYS A 1 310 ? -3.697 6.077 5.658 1.00 94.06 310 LYS A N 1
ATOM 2315 C CA . LYS A 1 310 ? -3.138 6.410 4.336 1.00 94.06 310 LYS A CA 1
ATOM 2316 C C . LYS A 1 310 ? -2.397 5.232 3.707 1.00 94.06 310 LYS A C 1
ATOM 2318 O O . LYS A 1 310 ? -2.631 4.946 2.534 1.00 94.06 310 LYS A O 1
ATOM 2323 N N . ASP A 1 311 ? -1.581 4.514 4.478 1.00 94.38 311 ASP A N 1
ATOM 2324 C CA . ASP A 1 311 ? -0.898 3.308 3.994 1.00 94.38 311 ASP A CA 1
ATOM 2325 C C . ASP A 1 311 ? -1.904 2.240 3.542 1.00 94.38 311 ASP A C 1
ATOM 2327 O O . ASP A 1 311 ? -1.818 1.711 2.433 1.00 94.38 311 ASP A O 1
ATOM 2331 N N . MET A 1 312 ? -2.903 1.944 4.381 1.00 96.12 312 MET A N 1
ATOM 2332 C CA . MET A 1 312 ? -3.939 0.958 4.057 1.00 96.12 312 MET A CA 1
ATOM 2333 C C . MET A 1 312 ? -4.780 1.386 2.850 1.00 96.12 312 MET A C 1
ATOM 2335 O O . MET A 1 312 ? -5.148 0.548 2.028 1.00 96.12 312 MET A O 1
ATOM 2339 N N . HIS A 1 313 ? -5.061 2.680 2.704 1.00 96.56 313 HIS A N 1
ATOM 2340 C CA . HIS A 1 313 ? -5.763 3.241 1.553 1.00 96.56 313 HIS A CA 1
ATOM 2341 C C . HIS A 1 313 ? -4.951 3.078 0.267 1.00 96.56 313 HIS A C 1
ATOM 2343 O O . HIS A 1 313 ? -5.510 2.660 -0.744 1.00 96.56 313 HIS A O 1
ATOM 2349 N N . ALA A 1 314 ? -3.644 3.349 0.297 1.00 96.06 314 ALA A N 1
ATOM 2350 C CA . ALA A 1 314 ? -2.771 3.159 -0.859 1.00 96.06 314 ALA A CA 1
ATOM 2351 C C . ALA A 1 314 ? -2.743 1.687 -1.307 1.00 96.06 314 ALA A C 1
ATOM 2353 O O . ALA A 1 314 ? -2.922 1.403 -2.492 1.00 96.06 314 ALA A O 1
ATOM 2354 N N . VAL A 1 315 ? -2.629 0.749 -0.357 1.00 96.31 315 VAL A N 1
ATOM 2355 C CA . VAL A 1 315 ? -2.702 -0.699 -0.633 1.00 96.31 315 VAL A CA 1
ATOM 2356 C C . VAL A 1 315 ? -4.067 -1.091 -1.208 1.00 96.31 315 VAL A C 1
ATOM 2358 O O . VAL A 1 315 ? -4.142 -1.819 -2.195 1.00 96.31 315 VAL A O 1
ATOM 2361 N N . THR A 1 316 ? -5.155 -0.571 -0.636 1.00 96.88 316 THR A N 1
ATOM 2362 C CA . THR A 1 316 ? -6.526 -0.827 -1.115 1.00 96.88 316 THR A CA 1
ATOM 2363 C C . THR A 1 316 ? -6.716 -0.325 -2.543 1.00 96.88 316 THR A C 1
ATOM 2365 O O . THR A 1 316 ? -7.303 -1.012 -3.378 1.00 96.88 316 THR A O 1
ATOM 2368 N N . TYR A 1 317 ? -6.194 0.864 -2.852 1.00 97.44 317 TYR A N 1
ATOM 2369 C CA . TYR A 1 317 ? -6.237 1.422 -4.197 1.00 97.44 317 TYR A CA 1
ATOM 2370 C C . TYR A 1 317 ? -5.463 0.555 -5.195 1.00 97.44 317 TYR A C 1
ATOM 2372 O O . TYR A 1 317 ? -5.988 0.264 -6.268 1.00 97.44 317 TYR A O 1
ATOM 2380 N N . GLU A 1 318 ? -4.259 0.087 -4.842 1.00 96.75 318 GLU A N 1
ATOM 2381 C CA . GLU A 1 318 ? -3.495 -0.839 -5.688 1.00 96.75 318 GLU A CA 1
ATOM 2382 C C . GLU A 1 318 ? -4.279 -2.135 -5.947 1.00 96.75 318 GLU A C 1
ATOM 2384 O O . GLU A 1 318 ? -4.338 -2.608 -7.082 1.00 96.75 318 GLU A O 1
ATOM 2389 N N . GLN A 1 319 ? -4.933 -2.697 -4.926 1.00 96.88 319 GLN A N 1
ATOM 2390 C CA . GLN A 1 319 ? -5.759 -3.898 -5.075 1.00 96.88 319 GLN A CA 1
ATOM 2391 C C . GLN A 1 319 ? -6.946 -3.666 -6.019 1.00 96.88 319 GLN A C 1
ATOM 2393 O O . GLN A 1 319 ? -7.178 -4.479 -6.915 1.00 96.88 319 GLN A O 1
ATOM 2398 N N . VAL A 1 320 ? -7.659 -2.542 -5.878 1.00 96.75 320 VAL A N 1
ATOM 2399 C CA . VAL A 1 320 ? -8.731 -2.146 -6.809 1.00 96.75 320 VAL A CA 1
ATOM 2400 C C . VAL A 1 320 ? -8.183 -2.005 -8.229 1.00 96.75 320 VAL A C 1
ATOM 2402 O O . VAL A 1 320 ? -8.747 -2.571 -9.167 1.00 96.75 320 VAL A O 1
ATOM 2405 N N . ALA A 1 321 ? -7.058 -1.308 -8.398 1.00 96.88 321 ALA A N 1
ATOM 2406 C CA . ALA A 1 321 ? -6.414 -1.131 -9.694 1.00 96.88 321 ALA A CA 1
ATOM 2407 C C . ALA A 1 321 ? -5.999 -2.460 -10.325 1.00 96.88 321 ALA A C 1
ATOM 2409 O O . ALA A 1 321 ? -6.236 -2.674 -11.512 1.00 96.88 321 ALA A O 1
ATOM 2410 N N . ARG A 1 322 ? -5.460 -3.392 -9.536 1.00 96.62 322 ARG A N 1
ATOM 2411 C CA . ARG A 1 322 ? -5.089 -4.735 -9.988 1.00 96.62 322 ARG A CA 1
ATOM 2412 C C . ARG A 1 322 ? -6.302 -5.543 -10.443 1.00 96.62 322 ARG A C 1
ATOM 2414 O O . ARG A 1 322 ? -6.215 -6.211 -11.471 1.00 96.62 322 ARG A O 1
ATOM 2421 N N . VAL A 1 323 ? -7.419 -5.479 -9.716 1.00 95.62 323 VAL A N 1
ATOM 2422 C CA . VAL A 1 323 ? -8.669 -6.164 -10.095 1.00 95.62 323 VAL A CA 1
ATOM 2423 C C . VAL A 1 323 ? -9.232 -5.599 -11.400 1.00 95.62 323 VAL A C 1
ATOM 2425 O O . VAL A 1 323 ? -9.631 -6.372 -12.270 1.00 95.62 323 VAL A O 1
ATOM 2428 N N . LEU A 1 324 ? -9.233 -4.272 -11.557 1.00 95.50 324 LEU A N 1
ATOM 2429 C CA . LEU A 1 324 ? -9.751 -3.603 -12.753 1.00 95.50 324 LEU A CA 1
ATOM 2430 C C . LEU A 1 324 ? -8.860 -3.824 -13.983 1.00 95.50 324 LEU A C 1
ATOM 2432 O O . LEU A 1 324 ? -9.369 -4.125 -15.059 1.00 95.50 324 LEU A O 1
ATOM 2436 N N . LEU A 1 325 ? -7.540 -3.703 -13.823 1.00 96.12 325 LEU A N 1
ATOM 2437 C CA . LEU A 1 325 ? -6.568 -3.899 -14.900 1.00 96.12 325 LEU A CA 1
ATOM 2438 C C . LEU A 1 325 ? -6.445 -5.376 -15.300 1.00 96.12 325 LEU A C 1
ATOM 2440 O O . LEU A 1 325 ? -6.267 -5.679 -16.478 1.00 96.12 325 LEU A O 1
ATOM 2444 N N . ALA A 1 326 ? -6.527 -6.284 -14.321 1.00 95.31 326 ALA A N 1
ATOM 2445 C CA . ALA A 1 326 ? -6.299 -7.718 -14.473 1.00 95.31 326 ALA A CA 1
ATOM 2446 C C . ALA A 1 326 ? -4.977 -8.027 -15.216 1.00 95.31 326 ALA A C 1
ATOM 2448 O O . ALA A 1 326 ? -5.013 -8.577 -16.321 1.00 95.31 326 ALA A O 1
ATOM 2449 N N . PRO A 1 327 ? -3.804 -7.698 -14.629 1.00 92.88 327 PRO A N 1
ATOM 2450 C CA . PRO A 1 327 ? -2.504 -7.796 -15.307 1.00 92.88 327 PRO A CA 1
ATOM 2451 C C . PRO A 1 327 ? -2.175 -9.207 -15.820 1.00 92.88 327 PRO A C 1
ATOM 2453 O O . PRO A 1 327 ? -1.472 -9.349 -16.815 1.00 92.88 327 PRO A O 1
ATOM 2456 N N . GLU A 1 328 ? -2.765 -10.245 -15.224 1.00 93.56 328 GLU A N 1
ATOM 2457 C CA . GLU A 1 328 ? -2.663 -11.642 -15.676 1.00 93.56 328 GLU A CA 1
ATOM 2458 C C . GLU A 1 328 ? -3.158 -11.864 -17.121 1.00 93.56 328 GLU A C 1
ATOM 2460 O O . GLU A 1 328 ? -2.857 -12.882 -17.739 1.00 93.56 328 GLU A O 1
ATOM 2465 N N . ARG A 1 329 ? -3.918 -10.916 -17.690 1.00 92.19 329 ARG A N 1
ATOM 2466 C CA . ARG A 1 329 ? -4.354 -10.935 -19.097 1.00 92.19 329 ARG A CA 1
ATOM 2467 C C . ARG A 1 329 ? -3.267 -10.495 -20.085 1.00 92.19 329 ARG A C 1
ATOM 2469 O O . ARG A 1 329 ? -3.499 -10.555 -21.293 1.00 92.19 329 ARG A O 1
ATOM 2476 N N . GLY A 1 330 ? -2.109 -10.035 -19.608 1.00 92.44 330 GLY A N 1
ATOM 2477 C CA . GLY A 1 330 ? -0.992 -9.610 -20.451 1.00 92.44 330 GLY A CA 1
ATOM 2478 C C . GLY A 1 330 ? -1.392 -8.505 -21.433 1.00 92.44 330 GLY A C 1
ATOM 2479 O O . GLY A 1 330 ? -1.910 -7.463 -21.035 1.00 92.44 330 GLY A O 1
ATOM 2480 N N . ALA A 1 331 ? -1.189 -8.737 -22.732 1.00 88.94 331 ALA A N 1
ATOM 2481 C CA . ALA A 1 331 ? -1.501 -7.769 -23.788 1.00 88.94 331 ALA A CA 1
ATOM 2482 C C . ALA A 1 331 ? -2.977 -7.318 -23.807 1.00 88.94 331 ALA A C 1
ATOM 2484 O O . ALA A 1 331 ? -3.262 -6.188 -24.190 1.00 88.94 331 ALA A O 1
ATOM 2485 N N . ALA A 1 332 ? -3.911 -8.157 -23.345 1.00 92.19 332 ALA A N 1
ATOM 2486 C CA . ALA A 1 332 ? -5.335 -7.819 -23.290 1.00 92.19 332 ALA A CA 1
ATOM 2487 C C . ALA A 1 332 ? -5.737 -6.996 -22.047 1.00 92.19 332 ALA A C 1
ATOM 2489 O O . ALA A 1 332 ? -6.898 -6.612 -21.920 1.00 92.19 332 ALA A O 1
ATOM 2490 N N . ALA A 1 333 ? -4.817 -6.748 -21.107 1.00 95.19 333 ALA A N 1
ATOM 2491 C CA . ALA A 1 333 ? -5.072 -5.890 -19.951 1.00 95.19 333 ALA A CA 1
ATOM 2492 C C . ALA A 1 333 ? -5.112 -4.416 -20.384 1.00 95.19 333 ALA A C 1
ATOM 2494 O O . ALA A 1 333 ? -4.153 -3.924 -20.984 1.00 95.19 333 ALA A O 1
ATOM 2495 N N . THR A 1 334 ? -6.208 -3.719 -20.079 1.00 95.00 334 THR A N 1
ATOM 2496 C CA . THR A 1 334 ? -6.453 -2.314 -20.451 1.00 95.00 334 THR A CA 1
ATOM 2497 C C . THR A 1 334 ? -7.275 -1.615 -19.373 1.00 95.00 334 THR A C 1
ATOM 2499 O O . THR A 1 334 ? -8.143 -2.244 -18.768 1.00 95.00 334 THR A O 1
ATOM 2502 N N . ILE A 1 335 ? -7.075 -0.311 -19.188 1.00 95.56 335 ILE A N 1
ATOM 2503 C CA . ILE A 1 335 ? -7.903 0.526 -18.314 1.00 95.56 335 ILE A CA 1
ATOM 2504 C C . ILE A 1 335 ? -8.926 1.279 -19.172 1.00 95.56 335 ILE A C 1
ATOM 2506 O O . ILE A 1 335 ? -8.652 2.358 -19.705 1.00 95.56 335 ILE A O 1
ATOM 2510 N N . ASP A 1 336 ? -10.117 0.699 -19.310 1.00 93.81 336 ASP A N 1
ATOM 2511 C CA . ASP A 1 336 ? -11.223 1.319 -20.041 1.00 93.81 336 ASP A CA 1
ATOM 2512 C C . ASP A 1 336 ? -11.853 2.508 -19.280 1.00 93.81 336 ASP A C 1
ATOM 2514 O O . ASP A 1 336 ? -11.498 2.822 -18.142 1.00 93.81 336 ASP A O 1
ATOM 2518 N N . ALA A 1 337 ? -12.811 3.193 -19.910 1.00 94.00 337 ALA A N 1
ATOM 2519 C CA . ALA A 1 337 ? -13.469 4.360 -19.315 1.00 94.00 337 ALA A CA 1
ATOM 2520 C C . ALA A 1 337 ? -14.227 4.034 -18.009 1.00 94.00 337 ALA A C 1
ATOM 2522 O O . ALA A 1 337 ? -14.323 4.882 -17.114 1.00 94.00 337 ALA A O 1
ATOM 2523 N N . ALA A 1 338 ? -14.750 2.811 -17.873 1.00 93.62 338 ALA A N 1
ATOM 2524 C CA . ALA A 1 338 ? -15.445 2.379 -16.664 1.00 93.62 338 ALA A CA 1
ATOM 2525 C C . ALA A 1 338 ? -14.450 2.150 -15.516 1.00 93.62 338 ALA A C 1
ATOM 2527 O O . ALA A 1 338 ? -14.674 2.626 -14.401 1.00 93.62 338 ALA A O 1
ATOM 2528 N N . ALA A 1 339 ? -13.317 1.506 -15.799 1.00 94.69 339 ALA A N 1
ATOM 2529 C CA . ALA A 1 339 ? -12.212 1.329 -14.868 1.00 94.69 339 ALA A CA 1
ATOM 2530 C C . ALA A 1 339 ? -11.615 2.677 -14.438 1.00 94.69 339 ALA A C 1
ATOM 2532 O O . ALA A 1 339 ? -11.410 2.888 -13.246 1.00 94.69 339 ALA A O 1
ATOM 2533 N N . GLN A 1 340 ? -11.416 3.622 -15.364 1.00 95.00 340 GLN A N 1
ATOM 2534 C CA . GLN A 1 340 ? -10.953 4.981 -15.042 1.00 95.00 340 GLN A CA 1
ATOM 2535 C C . GLN A 1 340 ? -11.910 5.697 -14.087 1.00 95.00 340 GLN A C 1
ATOM 2537 O O . GLN A 1 340 ? -11.478 6.255 -13.078 1.00 95.00 340 GLN A O 1
ATOM 2542 N N . THR A 1 341 ? -13.214 5.631 -14.365 1.00 95.25 341 THR A N 1
ATOM 2543 C CA . THR A 1 341 ? -14.241 6.205 -13.484 1.00 95.25 341 THR A CA 1
ATOM 2544 C C . THR A 1 341 ? -14.167 5.570 -12.098 1.00 95.25 341 THR A C 1
ATOM 2546 O O . THR A 1 341 ? -14.129 6.276 -11.091 1.00 95.25 341 THR A O 1
ATOM 2549 N N . LYS A 1 342 ? -14.045 4.238 -12.028 1.00 94.12 342 LYS A N 1
ATOM 2550 C CA . LYS A 1 342 ? -13.971 3.522 -10.753 1.00 94.12 342 LYS A CA 1
ATOM 2551 C C . LYS A 1 342 ? -12.706 3.841 -9.958 1.00 94.12 342 LYS A C 1
ATOM 2553 O O . LYS A 1 342 ? -12.769 3.974 -8.735 1.00 94.12 342 LYS A O 1
ATOM 2558 N N . LEU A 1 343 ? -11.571 3.999 -10.630 1.00 95.88 343 LEU A N 1
ATOM 2559 C CA . LEU A 1 343 ? -10.319 4.437 -10.018 1.00 95.88 343 LEU A CA 1
ATOM 2560 C C . LEU A 1 343 ? -10.432 5.868 -9.483 1.00 95.88 343 LEU A C 1
ATOM 2562 O O . LEU A 1 343 ? -9.982 6.132 -8.371 1.00 95.88 343 LEU A O 1
ATOM 2566 N N . ALA A 1 344 ? -11.073 6.777 -10.220 1.00 95.56 344 ALA A N 1
ATOM 2567 C CA . ALA A 1 344 ? -11.304 8.146 -9.766 1.00 95.56 344 ALA A CA 1
ATOM 2568 C C . ALA A 1 344 ? -12.229 8.200 -8.536 1.00 95.56 344 ALA A C 1
ATOM 2570 O O . ALA A 1 344 ? -11.906 8.878 -7.560 1.00 95.56 344 ALA A O 1
ATOM 2571 N N . GLU A 1 345 ? -13.328 7.438 -8.541 1.00 94.44 345 GLU A N 1
ATOM 2572 C CA . GLU A 1 345 ? -14.218 7.284 -7.381 1.00 94.44 345 GLU A CA 1
ATOM 2573 C C . GLU A 1 345 ? -13.473 6.727 -6.164 1.00 94.44 345 GLU A C 1
ATOM 2575 O O . GLU A 1 345 ? -13.611 7.245 -5.059 1.00 94.44 345 GLU A O 1
ATOM 2580 N N . THR A 1 346 ? -12.660 5.687 -6.364 1.00 95.56 346 THR A N 1
ATOM 2581 C CA . THR A 1 346 ? -11.899 5.040 -5.285 1.00 95.56 346 THR A CA 1
ATOM 2582 C C . THR A 1 346 ? -10.846 5.986 -4.715 1.00 95.56 346 THR A C 1
ATOM 2584 O O . THR A 1 346 ? -10.705 6.085 -3.499 1.00 95.56 346 THR A O 1
ATOM 2587 N N . ARG A 1 347 ? -10.144 6.737 -5.572 1.00 96.12 347 ARG A N 1
ATOM 2588 C CA . ARG A 1 347 ? -9.201 7.779 -5.145 1.00 96.12 347 ARG A CA 1
ATOM 2589 C C . ARG A 1 347 ? -9.886 8.825 -4.269 1.00 96.12 347 ARG A C 1
ATOM 2591 O O . ARG A 1 347 ? -9.342 9.179 -3.228 1.00 96.12 347 ARG A O 1
ATOM 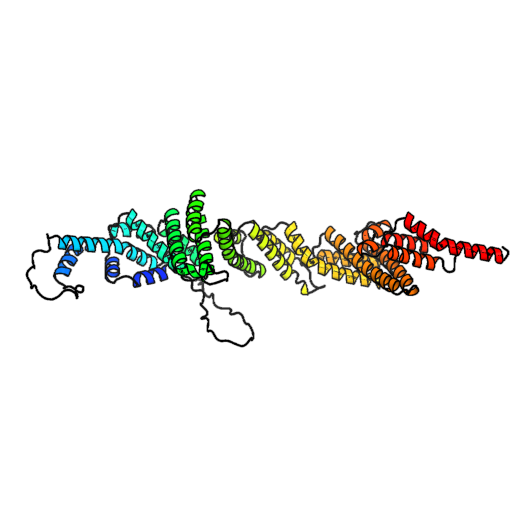2598 N N . ALA A 1 348 ? -11.060 9.302 -4.686 1.00 94.81 348 ALA A N 1
ATOM 2599 C CA . ALA A 1 348 ? -11.829 10.293 -3.938 1.00 94.81 348 ALA A CA 1
ATOM 2600 C C . ALA A 1 348 ? -12.342 9.734 -2.602 1.00 94.81 348 ALA A C 1
ATOM 2602 O O . ALA A 1 348 ? -12.240 10.404 -1.579 1.00 94.81 348 ALA A O 1
ATOM 2603 N N . LEU A 1 349 ? -12.841 8.494 -2.596 1.00 94.62 349 LEU A N 1
ATOM 2604 C CA . LEU A 1 349 ? -13.315 7.809 -1.392 1.00 94.62 349 LEU A CA 1
ATOM 2605 C C . LEU A 1 349 ? -12.205 7.632 -0.346 1.00 94.62 349 LEU A C 1
ATOM 2607 O O . LEU A 1 349 ? -12.452 7.791 0.846 1.00 94.62 349 LEU A O 1
ATOM 2611 N N . LEU A 1 350 ? -10.999 7.287 -0.803 1.00 95.12 350 LEU A N 1
ATOM 2612 C CA . LEU A 1 350 ? -9.835 7.013 0.038 1.00 95.12 350 LEU A CA 1
ATOM 2613 C C . LEU A 1 350 ? -8.963 8.254 0.305 1.00 95.12 350 LEU A C 1
ATOM 2615 O O . LEU A 1 350 ? -7.945 8.140 0.986 1.00 95.12 350 LEU A O 1
ATOM 2619 N N . GLU A 1 351 ? -9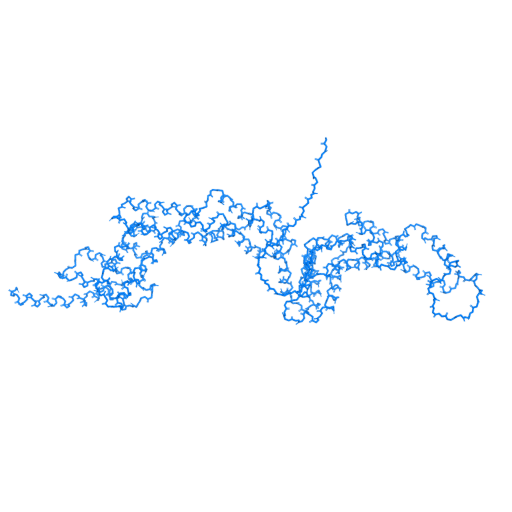.347 9.419 -0.225 1.00 94.62 351 GLU A N 1
ATOM 2620 C CA . GLU A 1 351 ? -8.645 10.701 -0.052 1.00 94.62 351 GLU A CA 1
ATOM 2621 C C . GLU A 1 351 ? -7.152 10.646 -0.444 1.00 94.62 351 GLU A C 1
ATOM 2623 O O . GLU A 1 351 ? -6.290 11.250 0.197 1.00 94.62 351 GLU A O 1
ATOM 2628 N N . LEU A 1 352 ? -6.828 9.909 -1.513 1.00 95.94 352 LEU A N 1
ATOM 2629 C CA . LEU A 1 352 ? -5.452 9.749 -1.996 1.00 95.94 352 LEU A CA 1
ATOM 2630 C C . LEU A 1 352 ? -5.045 10.861 -2.975 1.00 95.94 352 LEU A C 1
ATOM 2632 O O . LEU A 1 352 ? -5.844 11.341 -3.789 1.00 95.94 352 LEU A O 1
ATOM 2636 N N . SER A 1 353 ? -3.764 11.236 -2.934 1.00 95.94 353 SER A N 1
ATOM 2637 C CA . SER A 1 353 ? -3.179 12.167 -3.901 1.00 95.94 353 SER A CA 1
ATOM 2638 C C . SER A 1 353 ? -3.038 11.517 -5.281 1.00 95.94 353 SER A C 1
ATOM 2640 O O . SER A 1 353 ? -2.937 10.295 -5.408 1.00 95.94 353 SER A O 1
ATOM 2642 N N . GLU A 1 354 ? -3.002 12.345 -6.327 1.00 95.44 354 GLU A N 1
ATOM 2643 C CA . GLU A 1 354 ? -2.801 11.863 -7.700 1.00 95.44 354 GLU A CA 1
ATOM 2644 C C . GLU A 1 354 ? -1.452 11.161 -7.859 1.00 95.44 354 GLU A C 1
ATOM 2646 O O . GLU A 1 354 ? -1.389 10.095 -8.466 1.00 95.44 354 GLU A O 1
ATOM 2651 N N . GLU A 1 355 ? -0.406 11.695 -7.227 1.00 95.25 355 GLU A N 1
ATOM 2652 C CA . GLU A 1 355 ? 0.942 11.124 -7.225 1.00 95.25 355 GLU A CA 1
ATOM 2653 C C . GLU A 1 355 ? 0.967 9.701 -6.648 1.00 95.25 355 GLU A C 1
ATOM 2655 O O . GLU A 1 355 ? 1.476 8.785 -7.294 1.00 95.25 355 GLU A O 1
ATOM 2660 N N . THR A 1 356 ? 0.355 9.481 -5.478 1.00 94.94 356 THR A N 1
ATOM 2661 C CA . THR A 1 356 ? 0.302 8.152 -4.849 1.00 94.94 356 THR A CA 1
ATOM 2662 C C . THR A 1 356 ? -0.475 7.160 -5.712 1.00 94.94 356 THR A C 1
ATOM 2664 O O . THR A 1 356 ? -0.036 6.026 -5.903 1.00 94.94 356 THR A O 1
ATOM 2667 N N . THR A 1 357 ? -1.609 7.582 -6.280 1.00 96.62 357 THR A N 1
ATOM 2668 C CA . THR A 1 357 ? -2.399 6.708 -7.158 1.00 96.62 357 THR A CA 1
ATOM 2669 C C . THR A 1 357 ? -1.697 6.391 -8.475 1.00 96.62 357 THR A C 1
ATOM 2671 O O . THR A 1 357 ? -1.767 5.259 -8.952 1.00 96.62 357 THR A O 1
ATOM 2674 N N . TYR A 1 358 ? -0.975 7.361 -9.041 1.00 96.44 358 TYR A N 1
ATOM 2675 C CA . TYR A 1 358 ? -0.208 7.166 -10.263 1.00 96.44 358 TYR A CA 1
ATOM 2676 C C . TYR A 1 358 ? 0.970 6.218 -10.035 1.00 96.44 358 TYR A C 1
ATOM 2678 O O . TYR A 1 358 ? 1.177 5.315 -10.838 1.00 96.44 358 TYR A O 1
ATOM 2686 N N . ALA A 1 359 ? 1.691 6.355 -8.918 1.00 95.56 359 ALA A N 1
ATOM 2687 C CA . ALA A 1 359 ? 2.766 5.435 -8.554 1.00 95.56 359 ALA A CA 1
ATOM 2688 C C . ALA A 1 359 ? 2.264 3.984 -8.434 1.00 95.56 359 ALA A C 1
ATOM 2690 O O . ALA A 1 359 ? 2.887 3.074 -8.980 1.00 95.56 359 ALA A O 1
ATOM 2691 N N . ALA A 1 360 ? 1.109 3.768 -7.793 1.00 95.31 360 ALA A N 1
ATOM 2692 C CA . ALA A 1 360 ? 0.493 2.443 -7.692 1.00 95.31 360 ALA A CA 1
ATOM 2693 C C . ALA A 1 360 ? 0.103 1.872 -9.068 1.00 95.31 360 ALA A C 1
ATOM 2695 O O . ALA A 1 360 ? 0.379 0.708 -9.362 1.00 95.31 360 ALA A O 1
ATOM 2696 N N . LEU A 1 361 ? -0.496 2.692 -9.941 1.00 96.19 361 LEU A N 1
ATOM 2697 C CA . LEU A 1 361 ? -0.813 2.280 -11.311 1.00 96.19 361 LEU A CA 1
ATOM 2698 C C . LEU A 1 361 ? 0.449 1.946 -12.106 1.00 96.19 361 LEU A C 1
ATOM 2700 O O . LEU A 1 361 ? 0.483 0.910 -12.763 1.00 96.19 361 LEU A O 1
ATOM 2704 N N . LEU A 1 362 ? 1.487 2.777 -12.008 1.00 96.81 362 LEU A N 1
ATOM 2705 C CA . LEU A 1 362 ? 2.749 2.603 -12.720 1.00 96.81 362 LEU A CA 1
ATOM 2706 C C . LEU A 1 362 ? 3.423 1.271 -12.367 1.00 96.81 362 LEU A C 1
ATOM 2708 O O . LEU A 1 362 ? 3.924 0.595 -13.262 1.00 96.81 362 LEU A O 1
ATOM 2712 N N . VAL A 1 363 ? 3.390 0.848 -11.098 1.00 96.25 363 VAL A N 1
ATOM 2713 C CA . VAL A 1 363 ? 3.905 -0.469 -10.672 1.00 96.25 363 VAL A CA 1
ATOM 2714 C C . VAL A 1 363 ? 3.204 -1.617 -11.407 1.00 96.25 363 VAL A C 1
ATOM 2716 O O . VAL A 1 363 ? 3.853 -2.585 -11.805 1.00 96.25 363 VAL A O 1
ATOM 2719 N N . LEU A 1 364 ? 1.891 -1.511 -11.627 1.00 96.69 364 LEU A N 1
ATOM 2720 C CA . LEU A 1 364 ? 1.100 -2.550 -12.292 1.00 96.69 364 LEU A CA 1
ATOM 2721 C C . LEU A 1 364 ? 1.217 -2.504 -13.822 1.00 96.69 364 LEU A C 1
ATOM 2723 O O . LEU A 1 364 ? 1.186 -3.544 -14.480 1.00 96.69 364 LEU A O 1
ATOM 2727 N N . THR A 1 365 ? 1.328 -1.309 -14.399 1.00 97.31 365 THR A N 1
ATOM 2728 C CA . THR A 1 365 ? 1.283 -1.095 -15.851 1.00 97.31 365 THR A CA 1
ATOM 2729 C C . THR A 1 365 ? 2.657 -1.143 -16.509 1.00 97.31 365 THR A C 1
ATOM 2731 O O . THR A 1 365 ? 2.741 -1.538 -17.673 1.00 97.31 365 THR A O 1
ATOM 2734 N N . SER A 1 366 ? 3.737 -0.831 -15.783 1.00 96.88 366 SER A N 1
ATOM 2735 C CA . SER A 1 366 ? 5.104 -0.863 -16.329 1.00 96.88 366 SER A CA 1
ATOM 2736 C C . SER A 1 366 ? 5.472 -2.228 -16.918 1.00 96.88 366 SER A C 1
ATOM 2738 O O . SER A 1 366 ? 5.879 -2.254 -18.077 1.00 96.88 366 SER A O 1
ATOM 2740 N N . PRO A 1 367 ? 5.254 -3.376 -16.237 1.00 96.62 367 PRO A N 1
ATOM 2741 C CA . PRO A 1 367 ? 5.585 -4.684 -16.811 1.00 96.62 367 PRO A CA 1
ATOM 2742 C C . PRO A 1 367 ? 4.799 -4.999 -18.093 1.00 96.62 367 PRO A C 1
ATOM 2744 O O . PRO A 1 367 ? 5.345 -5.578 -19.031 1.00 96.62 367 PRO A O 1
ATOM 2747 N N . LEU A 1 368 ? 3.527 -4.588 -18.157 1.00 97.31 368 LEU A N 1
ATOM 2748 C CA . LEU A 1 368 ? 2.667 -4.789 -19.329 1.00 97.31 368 LEU A CA 1
ATOM 2749 C C . LEU A 1 368 ? 3.127 -3.943 -20.517 1.00 97.31 368 LEU A C 1
ATOM 2751 O O . LEU A 1 368 ? 3.086 -4.397 -21.662 1.00 97.31 368 LEU A O 1
ATOM 2755 N N . PHE A 1 369 ? 3.552 -2.711 -20.244 1.00 97.69 369 PHE A N 1
ATOM 2756 C CA . PHE A 1 369 ? 4.091 -1.822 -21.259 1.00 97.69 369 PHE A CA 1
ATOM 2757 C C . PHE A 1 369 ? 5.464 -2.297 -21.741 1.00 97.69 369 PHE A C 1
ATOM 2759 O O . PHE A 1 369 ? 5.688 -2.362 -22.945 1.00 97.69 369 PHE A O 1
ATOM 2766 N N . SER A 1 370 ? 6.353 -2.714 -20.835 1.00 95.50 370 SER A N 1
ATOM 2767 C CA . SER A 1 370 ? 7.661 -3.278 -21.183 1.00 95.50 370 SER A CA 1
ATOM 2768 C C . SER A 1 370 ? 7.538 -4.531 -22.053 1.00 95.50 370 SER A C 1
ATOM 2770 O O . SER A 1 370 ? 8.278 -4.658 -23.024 1.00 95.50 370 SER A O 1
ATOM 2772 N N . ALA A 1 371 ? 6.573 -5.416 -21.777 1.00 95.50 371 ALA A N 1
ATOM 2773 C CA . ALA A 1 371 ? 6.302 -6.578 -22.626 1.00 95.50 371 ALA A CA 1
ATOM 2774 C C . ALA A 1 371 ? 5.864 -6.168 -24.046 1.00 95.50 371 ALA A C 1
ATOM 2776 O O . ALA A 1 371 ? 6.431 -6.644 -25.031 1.00 95.50 371 ALA A O 1
ATOM 2777 N N . ALA A 1 372 ? 4.925 -5.223 -24.160 1.00 96.12 372 ALA A N 1
ATOM 2778 C CA . ALA A 1 372 ? 4.494 -4.687 -25.454 1.00 96.12 372 ALA A CA 1
ATOM 2779 C C . ALA A 1 372 ? 5.637 -3.975 -26.202 1.00 96.12 372 ALA A C 1
ATOM 2781 O O . ALA A 1 372 ? 5.743 -4.063 -27.429 1.00 96.12 372 ALA A O 1
ATOM 2782 N N . MET A 1 373 ? 6.531 -3.302 -25.472 1.00 96.19 373 MET A N 1
ATOM 2783 C CA . MET A 1 373 ? 7.743 -2.716 -26.038 1.00 96.19 373 MET A CA 1
ATOM 2784 C C . MET A 1 373 ? 8.675 -3.788 -26.592 1.00 96.19 373 MET A C 1
ATOM 2786 O O . MET A 1 373 ? 9.140 -3.639 -27.716 1.00 96.19 373 MET A O 1
ATOM 2790 N N . SER A 1 374 ? 8.920 -4.884 -25.870 1.00 94.44 374 SER A N 1
ATOM 2791 C CA . SER A 1 374 ? 9.741 -5.991 -26.376 1.00 94.44 374 SER A CA 1
ATOM 2792 C C . SER A 1 374 ? 9.181 -6.588 -27.671 1.00 94.44 374 SER A C 1
ATOM 2794 O O . SER A 1 374 ? 9.938 -6.800 -28.617 1.00 94.44 374 SER A O 1
ATOM 2796 N N . GLU A 1 375 ? 7.864 -6.793 -27.759 1.00 94.75 375 GLU A N 1
ATOM 2797 C CA . GLU A 1 375 ? 7.205 -7.258 -28.989 1.00 94.75 375 GLU A CA 1
ATOM 2798 C C . GLU A 1 375 ? 7.347 -6.247 -30.135 1.00 94.75 375 GLU A C 1
ATOM 2800 O O . GLU A 1 375 ? 7.645 -6.618 -31.272 1.00 94.75 375 GLU A O 1
ATOM 2805 N N . THR A 1 376 ? 7.193 -4.956 -29.834 1.00 95.69 376 THR A N 1
ATOM 2806 C CA . THR A 1 376 ? 7.324 -3.882 -30.825 1.00 95.69 376 THR A CA 1
ATOM 2807 C C . THR A 1 376 ? 8.756 -3.769 -31.346 1.00 95.69 376 THR A C 1
ATOM 2809 O O . THR A 1 376 ? 8.952 -3.614 -32.550 1.00 95.69 376 THR A O 1
ATOM 2812 N N . LEU A 1 377 ? 9.759 -3.888 -30.472 1.00 94.94 377 LEU A N 1
ATOM 2813 C CA . LEU A 1 377 ? 11.175 -3.887 -30.847 1.00 94.94 377 LEU A CA 1
ATOM 2814 C C . LEU A 1 377 ? 11.527 -5.114 -31.703 1.00 94.94 377 LEU A C 1
ATOM 2816 O O . LEU A 1 377 ? 12.223 -4.977 -32.707 1.00 94.94 377 LEU A O 1
ATOM 2820 N N . ALA A 1 378 ? 10.987 -6.293 -31.379 1.00 93.44 378 ALA A N 1
ATOM 2821 C CA . ALA A 1 378 ? 11.164 -7.491 -32.199 1.00 93.44 378 ALA A CA 1
ATOM 2822 C C . ALA A 1 378 ? 10.516 -7.341 -33.590 1.00 93.44 378 ALA A C 1
ATOM 2824 O O . ALA A 1 378 ? 11.126 -7.680 -34.604 1.00 93.44 378 ALA A O 1
ATOM 2825 N N . ALA A 1 379 ? 9.308 -6.773 -33.665 1.00 93.50 379 ALA A N 1
ATOM 2826 C CA . ALA A 1 379 ? 8.650 -6.471 -34.937 1.00 93.50 379 ALA A CA 1
ATOM 2827 C C . ALA A 1 379 ? 9.421 -5.417 -35.751 1.00 93.50 379 ALA A C 1
ATOM 2829 O O . ALA A 1 379 ? 9.521 -5.517 -36.974 1.00 93.50 379 ALA A O 1
ATOM 2830 N N . ALA A 1 380 ? 9.984 -4.418 -35.069 1.00 93.19 380 ALA A N 1
ATOM 2831 C CA . ALA A 1 380 ? 10.828 -3.391 -35.659 1.00 93.19 380 ALA A CA 1
ATOM 2832 C C . ALA A 1 380 ? 12.121 -3.974 -36.242 1.00 93.19 380 ALA A C 1
ATOM 2834 O O . ALA A 1 380 ? 12.569 -3.501 -37.283 1.00 93.19 380 ALA A O 1
ATOM 2835 N N . GLU A 1 381 ? 12.710 -4.987 -35.603 1.00 91.50 381 GLU A N 1
ATOM 2836 C CA . GLU A 1 381 ? 13.901 -5.700 -36.075 1.00 91.50 381 GLU A CA 1
ATOM 2837 C C . GLU A 1 381 ? 13.595 -6.616 -37.271 1.00 91.50 381 GLU A C 1
ATOM 2839 O O . GLU A 1 381 ? 14.333 -6.602 -38.258 1.00 91.50 381 GLU A O 1
ATOM 2844 N N . ALA A 1 382 ? 12.473 -7.342 -37.223 1.00 90.81 382 ALA A N 1
ATOM 2845 C CA . ALA A 1 382 ? 12.042 -8.265 -38.275 1.00 90.81 382 ALA A CA 1
ATOM 2846 C C . ALA A 1 382 ? 11.541 -7.578 -39.560 1.00 90.81 382 ALA A C 1
ATOM 2848 O O . ALA A 1 382 ? 11.418 -8.233 -40.594 1.00 90.81 382 ALA A O 1
ATOM 2849 N N . ALA A 1 383 ? 11.230 -6.279 -39.514 1.00 90.06 383 ALA A N 1
ATOM 2850 C CA . ALA A 1 383 ? 10.820 -5.527 -40.697 1.00 90.06 383 ALA A CA 1
ATOM 2851 C C . ALA A 1 383 ? 11.930 -5.509 -41.766 1.00 90.06 383 ALA A C 1
ATOM 2853 O O . ALA A 1 383 ? 13.111 -5.396 -41.434 1.00 90.06 383 ALA A O 1
ATOM 2854 N N . GLU A 1 384 ? 11.559 -5.568 -43.048 1.00 83.88 384 GLU A N 1
ATOM 2855 C CA . GLU A 1 384 ? 12.524 -5.521 -44.161 1.00 83.88 384 GLU A CA 1
ATOM 2856 C C . GLU A 1 384 ? 13.278 -4.182 -44.216 1.00 83.88 384 GLU A C 1
ATOM 2858 O O . GLU A 1 384 ? 14.477 -4.150 -44.488 1.00 83.88 384 GLU A O 1
ATOM 2863 N N . ALA A 1 385 ? 12.591 -3.079 -43.906 1.00 85.31 385 ALA A N 1
ATOM 2864 C CA . ALA A 1 385 ? 13.167 -1.746 -43.790 1.00 85.31 385 ALA A CA 1
ATOM 2865 C C . ALA A 1 385 ? 12.447 -0.932 -42.704 1.00 85.31 385 ALA A C 1
ATOM 2867 O O . ALA A 1 385 ? 11.262 -1.134 -42.440 1.00 85.31 385 ALA A O 1
ATOM 2868 N N . MET A 1 386 ? 13.167 0.007 -42.085 1.00 88.31 386 MET A N 1
ATOM 2869 C CA . MET A 1 386 ? 12.595 0.989 -41.159 1.00 88.31 386 MET A CA 1
ATOM 2870 C C . MET A 1 386 ? 12.296 2.287 -41.914 1.00 88.31 386 MET A C 1
ATOM 2872 O O . MET A 1 386 ? 13.046 3.256 -41.817 1.00 88.31 386 MET A O 1
ATOM 2876 N N . ASP A 1 387 ? 11.237 2.277 -42.722 1.00 88.44 387 ASP A N 1
ATOM 2877 C CA . ASP A 1 387 ? 10.748 3.480 -43.397 1.00 88.44 387 ASP A CA 1
ATOM 2878 C C . ASP A 1 387 ? 9.840 4.324 -42.483 1.00 88.44 387 ASP A C 1
ATOM 2880 O O . ASP A 1 387 ? 9.437 3.906 -41.393 1.00 88.44 387 ASP A O 1
ATOM 2884 N N . GLU A 1 388 ? 9.521 5.540 -42.928 1.00 87.06 388 GLU A N 1
ATOM 2885 C CA . GLU A 1 388 ? 8.692 6.483 -42.168 1.00 87.06 388 GLU A CA 1
ATOM 2886 C C . GLU A 1 388 ? 7.308 5.898 -41.840 1.00 87.06 388 GLU A C 1
ATOM 2888 O O . GLU A 1 388 ? 6.814 6.057 -40.724 1.00 87.06 388 GLU A O 1
ATOM 2893 N N . ALA A 1 389 ? 6.707 5.153 -42.773 1.00 89.56 389 ALA A N 1
ATOM 2894 C CA . ALA A 1 389 ? 5.402 4.525 -42.583 1.00 89.56 389 ALA A CA 1
ATOM 2895 C C . ALA A 1 389 ? 5.437 3.421 -41.511 1.00 89.56 389 ALA A C 1
ATOM 2897 O O . ALA A 1 389 ? 4.548 3.343 -40.659 1.00 89.56 389 ALA A O 1
ATOM 2898 N N . THR A 1 390 ? 6.473 2.581 -41.519 1.00 91.56 390 THR A N 1
ATOM 2899 C CA . THR A 1 390 ? 6.673 1.516 -40.532 1.00 91.56 390 THR A CA 1
ATOM 2900 C C . THR A 1 390 ? 6.962 2.100 -39.157 1.00 91.56 390 THR A C 1
ATOM 2902 O O . THR A 1 390 ? 6.335 1.682 -38.180 1.00 91.56 390 THR A O 1
ATOM 2905 N N . ALA A 1 391 ? 7.842 3.103 -39.079 1.00 90.12 391 ALA A N 1
ATOM 2906 C CA . ALA A 1 391 ? 8.150 3.804 -37.838 1.00 90.12 391 ALA A CA 1
ATOM 2907 C C . ALA A 1 391 ? 6.901 4.477 -37.248 1.00 90.12 391 ALA A C 1
ATOM 2909 O O . ALA A 1 391 ? 6.611 4.290 -36.067 1.00 90.12 391 ALA A O 1
ATOM 2910 N N . ALA A 1 392 ? 6.106 5.174 -38.068 1.00 91.19 392 ALA A N 1
ATOM 2911 C CA . ALA A 1 392 ? 4.864 5.814 -37.637 1.00 91.19 392 ALA A CA 1
ATOM 2912 C C . ALA A 1 392 ? 3.817 4.799 -37.149 1.00 91.19 392 ALA A C 1
ATOM 2914 O O . ALA A 1 392 ? 3.174 5.018 -36.123 1.00 91.19 392 ALA A O 1
ATOM 2915 N N . ARG A 1 393 ? 3.663 3.659 -37.837 1.00 94.69 393 ARG A N 1
ATOM 2916 C CA . ARG A 1 393 ? 2.736 2.592 -37.426 1.00 94.69 393 ARG A CA 1
ATOM 2917 C C . ARG A 1 393 ? 3.115 2.000 -36.068 1.00 94.69 393 ARG A C 1
ATOM 2919 O O . ARG A 1 393 ? 2.251 1.832 -35.210 1.00 94.69 393 ARG A O 1
ATOM 2926 N N . LEU A 1 394 ? 4.392 1.670 -35.874 1.00 95.69 394 LEU A N 1
ATOM 2927 C CA . LEU A 1 394 ? 4.885 1.109 -34.614 1.00 95.69 394 LEU A CA 1
ATOM 2928 C C . LEU A 1 394 ? 4.820 2.146 -33.484 1.00 95.69 394 LEU A C 1
ATOM 2930 O O . LEU A 1 394 ? 4.352 1.822 -32.396 1.00 95.69 394 LEU A O 1
ATOM 2934 N N . ALA A 1 395 ? 5.185 3.402 -33.754 1.00 94.75 395 ALA A N 1
ATOM 2935 C CA . ALA A 1 395 ? 5.040 4.499 -32.799 1.00 94.75 395 ALA A CA 1
ATOM 2936 C C . ALA A 1 395 ? 3.575 4.723 -32.391 1.00 94.75 395 ALA A C 1
ATOM 2938 O O . ALA A 1 395 ? 3.286 4.896 -31.208 1.00 94.75 395 ALA A O 1
ATOM 2939 N N . GLY A 1 396 ? 2.639 4.639 -33.343 1.00 95.31 396 GLY A N 1
ATOM 2940 C CA . GLY A 1 396 ? 1.202 4.683 -33.071 1.00 95.31 396 GLY A CA 1
ATOM 2941 C C . GLY A 1 396 ? 0.742 3.550 -32.150 1.00 95.31 396 GLY A C 1
ATOM 2942 O O . GLY A 1 396 ? -0.013 3.799 -31.214 1.00 95.31 396 GLY A O 1
ATOM 2943 N N . SER A 1 397 ? 1.256 2.332 -32.350 1.00 95.56 397 SER A N 1
ATOM 2944 C CA . SER A 1 397 ? 0.978 1.188 -31.468 1.00 95.56 397 SER A CA 1
ATOM 2945 C C . SER A 1 397 ? 1.505 1.408 -30.045 1.00 95.56 397 SER A C 1
ATOM 2947 O O . SER A 1 397 ? 0.805 1.110 -29.079 1.00 95.56 397 SER A O 1
ATOM 2949 N N . ILE A 1 398 ? 2.714 1.960 -29.899 1.00 96.38 398 ILE A N 1
ATOM 2950 C CA . ILE A 1 398 ? 3.303 2.296 -28.591 1.00 96.38 398 ILE A CA 1
ATOM 2951 C C . ILE A 1 398 ? 2.460 3.365 -27.888 1.00 96.38 398 ILE A C 1
ATOM 2953 O O . ILE A 1 398 ? 2.116 3.215 -26.715 1.00 96.38 398 ILE A O 1
ATOM 2957 N N . ALA A 1 399 ? 2.095 4.430 -28.607 1.00 96.06 399 ALA A N 1
ATOM 2958 C CA . ALA A 1 399 ? 1.283 5.517 -28.073 1.00 96.06 399 ALA A CA 1
ATOM 2959 C C . ALA A 1 399 ? -0.109 5.029 -27.648 1.00 96.06 399 ALA A C 1
ATOM 2961 O O . ALA A 1 399 ? -0.575 5.364 -26.560 1.00 96.06 399 ALA A O 1
ATOM 2962 N N . GLN A 1 400 ? -0.746 4.184 -28.463 1.00 95.81 400 GLN A N 1
ATOM 2963 C CA . GLN A 1 400 ? -2.014 3.553 -28.113 1.00 95.81 400 GLN A CA 1
ATOM 2964 C C . GLN A 1 400 ? -1.875 2.718 -26.838 1.00 95.81 400 GLN A C 1
ATOM 2966 O O . GLN A 1 400 ? -2.684 2.862 -25.923 1.00 95.81 400 GLN A O 1
ATOM 2971 N N . ARG A 1 401 ? -0.823 1.899 -26.732 1.00 96.94 401 ARG A N 1
ATOM 2972 C CA . ARG A 1 401 ? -0.609 1.069 -25.545 1.00 96.94 401 ARG A CA 1
ATOM 2973 C C . ARG A 1 401 ? -0.369 1.901 -24.284 1.00 96.94 401 ARG A C 1
ATOM 2975 O O . ARG A 1 401 ? -0.876 1.554 -23.221 1.00 96.94 401 ARG A O 1
ATOM 2982 N N . ALA A 1 402 ? 0.359 3.011 -24.395 1.00 96.69 402 ALA A N 1
ATOM 2983 C CA . ALA A 1 402 ? 0.553 3.944 -23.287 1.00 96.69 402 ALA A CA 1
ATOM 2984 C C . ALA A 1 402 ? -0.779 4.558 -22.816 1.00 96.69 402 ALA A C 1
ATOM 2986 O O . ALA A 1 402 ? -1.009 4.656 -21.612 1.00 96.69 402 ALA A O 1
ATOM 2987 N N . LEU A 1 403 ? -1.678 4.904 -23.746 1.00 95.88 403 LEU A N 1
ATOM 2988 C CA . LEU A 1 403 ? -3.018 5.415 -23.431 1.00 95.88 403 LEU A CA 1
ATOM 2989 C C . LEU A 1 403 ? -3.907 4.351 -22.770 1.00 95.88 403 LEU A C 1
ATOM 2991 O O . LEU A 1 403 ? -4.551 4.634 -21.761 1.00 95.88 403 LEU A O 1
ATOM 2995 N N . GLU A 1 404 ? -3.919 3.123 -23.292 1.00 95.88 404 GLU A N 1
ATOM 2996 C CA . GLU A 1 404 ? -4.668 1.995 -22.711 1.00 95.88 404 GLU A CA 1
ATOM 2997 C C . GLU A 1 404 ? -4.244 1.686 -21.269 1.00 95.88 404 GLU A C 1
ATOM 2999 O O . GLU A 1 404 ? -5.058 1.240 -20.461 1.00 95.88 404 GLU A O 1
ATOM 3004 N N . LEU A 1 405 ? -2.972 1.924 -20.950 1.00 97.06 405 LEU A N 1
ATOM 3005 C CA . LEU A 1 405 ? -2.382 1.709 -19.631 1.00 97.06 405 LEU A CA 1
ATOM 3006 C C . LEU A 1 405 ? -2.316 2.981 -18.771 1.00 97.06 405 LEU A C 1
ATOM 3008 O O . LEU A 1 405 ? -1.799 2.925 -17.658 1.00 97.06 405 LEU A O 1
ATOM 3012 N N . GLN A 1 406 ? -2.845 4.110 -19.258 1.00 96.31 406 GLN A N 1
ATOM 3013 C CA . GLN A 1 406 ? -2.867 5.398 -18.549 1.00 96.31 406 GLN A CA 1
ATOM 3014 C C . GLN A 1 406 ? -1.477 5.877 -18.090 1.00 96.31 406 GLN A C 1
ATOM 3016 O O . GLN A 1 406 ? -1.328 6.488 -17.032 1.00 96.31 406 GLN A O 1
ATOM 3021 N N . LEU A 1 407 ? -0.441 5.603 -18.885 1.00 96.81 407 LEU A N 1
ATOM 3022 C CA . LEU A 1 407 ? 0.910 6.081 -18.608 1.00 96.81 407 LEU A CA 1
ATOM 3023 C C . LEU A 1 407 ? 1.032 7.570 -18.940 1.00 96.81 407 LEU A C 1
ATOM 3025 O O . LEU A 1 407 ? 0.573 8.030 -19.988 1.00 96.81 407 LEU A O 1
ATOM 3029 N N . SER A 1 408 ? 1.715 8.321 -18.075 1.00 95.88 408 SER A N 1
ATOM 3030 C CA . SER A 1 408 ? 2.124 9.684 -18.399 1.00 95.88 408 SER A CA 1
ATOM 3031 C C . SER A 1 408 ? 3.138 9.665 -19.546 1.00 95.88 408 SER A C 1
ATOM 3033 O O . SER A 1 408 ? 3.888 8.701 -19.724 1.00 95.88 408 SER A O 1
ATOM 3035 N N . GLY A 1 409 ? 3.201 10.755 -20.316 1.00 94.50 409 GLY A N 1
ATOM 3036 C CA . GLY A 1 409 ? 4.177 10.873 -21.402 1.00 94.50 409 GLY A CA 1
ATOM 3037 C C . GLY A 1 409 ? 5.624 10.736 -20.916 1.00 94.50 409 GLY A C 1
ATOM 3038 O O . GLY A 1 409 ? 6.454 10.172 -21.621 1.00 94.50 409 GLY A O 1
ATOM 3039 N N . GLU A 1 410 ? 5.923 11.194 -19.699 1.00 94.31 410 GLU A N 1
ATOM 3040 C CA . GLU A 1 410 ? 7.249 11.066 -19.091 1.00 94.31 410 GLU A CA 1
ATOM 3041 C C . GLU A 1 410 ? 7.583 9.608 -18.752 1.00 94.31 410 GLU A C 1
ATOM 3043 O O . GLU A 1 410 ? 8.620 9.100 -19.180 1.00 94.31 410 GLU A O 1
ATOM 3048 N N . SER A 1 411 ? 6.686 8.896 -18.060 1.00 96.12 411 SER A N 1
ATOM 3049 C CA . SER A 1 411 ? 6.919 7.490 -17.709 1.00 96.12 411 SER A CA 1
ATOM 3050 C C . SER A 1 411 ? 6.947 6.589 -18.939 1.00 96.12 411 SER A C 1
ATOM 3052 O O . SER A 1 411 ? 7.785 5.695 -19.017 1.00 96.12 411 SER A O 1
ATOM 3054 N N . ALA A 1 412 ? 6.092 6.845 -19.934 1.00 96.19 412 ALA A N 1
ATOM 3055 C CA . ALA A 1 412 ? 6.108 6.101 -21.188 1.00 96.19 412 ALA A CA 1
ATOM 3056 C C . ALA A 1 412 ? 7.452 6.254 -21.918 1.00 96.19 412 ALA A C 1
ATOM 3058 O O . ALA A 1 412 ? 7.996 5.258 -22.391 1.00 96.19 412 ALA A O 1
ATOM 3059 N N . LYS A 1 413 ? 8.019 7.469 -21.987 1.00 94.75 413 LYS A N 1
ATOM 3060 C CA . LYS A 1 413 ? 9.346 7.708 -22.586 1.00 94.75 413 LYS A CA 1
ATOM 3061 C C . LYS A 1 413 ? 10.467 7.038 -21.791 1.00 94.75 413 LYS A C 1
ATOM 3063 O O . LYS A 1 413 ? 11.360 6.437 -22.387 1.00 94.75 413 LYS A O 1
ATOM 3068 N N . ALA A 1 414 ? 10.412 7.101 -20.459 1.00 94.06 414 ALA A N 1
ATOM 3069 C CA . ALA A 1 414 ? 11.390 6.440 -19.597 1.00 94.06 414 ALA A CA 1
ATOM 3070 C C . ALA A 1 414 ? 11.397 4.916 -19.811 1.00 94.06 414 ALA A C 1
ATOM 3072 O O . ALA A 1 414 ? 12.457 4.338 -20.052 1.00 94.06 414 ALA A O 1
ATOM 3073 N N . LEU A 1 415 ? 10.216 4.287 -19.825 1.00 96.19 415 LEU A N 1
ATOM 3074 C CA . LEU A 1 415 ? 10.059 2.848 -20.061 1.00 96.19 415 LEU A CA 1
ATOM 3075 C C . LEU A 1 415 ? 10.466 2.436 -21.484 1.00 96.19 415 LEU A C 1
ATOM 3077 O O . LEU A 1 415 ? 11.057 1.375 -21.671 1.00 96.19 415 LEU A O 1
ATOM 3081 N N . GLN A 1 416 ? 10.195 3.273 -22.493 1.00 95.19 416 GLN A N 1
ATOM 3082 C CA . GLN A 1 416 ? 10.666 3.051 -23.866 1.00 95.19 416 GLN A CA 1
ATOM 3083 C C . GLN A 1 416 ? 12.197 3.017 -23.940 1.00 95.19 416 GLN A C 1
ATOM 3085 O O . GLN A 1 416 ? 12.772 2.084 -24.506 1.00 95.19 416 GLN A O 1
ATOM 3090 N N . ALA A 1 417 ? 12.862 4.008 -23.338 1.00 92.88 417 ALA A N 1
ATOM 3091 C CA . ALA A 1 417 ? 14.319 4.074 -23.301 1.00 92.88 417 ALA A CA 1
ATOM 3092 C C . ALA A 1 417 ? 14.924 2.894 -22.522 1.00 92.88 417 ALA A C 1
ATOM 3094 O O . ALA A 1 417 ? 15.923 2.318 -22.951 1.00 92.88 417 ALA A O 1
ATOM 3095 N N . GLU A 1 418 ? 14.315 2.502 -21.401 1.00 93.88 418 GLU A N 1
ATOM 3096 C CA . GLU A 1 418 ? 14.736 1.339 -20.618 1.00 93.88 418 GLU A CA 1
ATOM 3097 C C . GLU A 1 418 ? 14.614 0.031 -21.412 1.00 93.88 418 GLU A C 1
ATOM 3099 O O . GLU A 1 418 ? 15.582 -0.728 -21.487 1.00 93.88 418 GLU A O 1
ATOM 3104 N N . ALA A 1 419 ? 13.477 -0.202 -22.076 1.00 94.56 419 ALA A N 1
ATOM 3105 C CA . ALA A 1 419 ? 13.263 -1.387 -22.906 1.00 94.56 419 ALA A CA 1
ATOM 3106 C C . ALA A 1 419 ? 14.278 -1.473 -24.058 1.00 94.56 419 ALA A C 1
ATOM 3108 O O . ALA A 1 419 ? 14.844 -2.539 -24.317 1.00 94.56 419 ALA A O 1
ATOM 3109 N N . LEU A 1 420 ? 14.566 -0.343 -24.715 1.00 94.44 420 LEU A N 1
ATOM 3110 C CA . LEU A 1 420 ? 15.584 -0.277 -25.760 1.00 94.44 420 LEU A CA 1
ATOM 3111 C C . LEU A 1 420 ? 16.984 -0.590 -25.213 1.00 94.44 420 LEU A C 1
ATOM 3113 O O . LEU A 1 420 ? 17.704 -1.391 -25.815 1.00 94.44 420 LEU A O 1
ATOM 3117 N N . ARG A 1 421 ? 17.371 -0.000 -24.073 1.00 93.50 421 ARG A N 1
ATOM 3118 C CA . ARG A 1 421 ? 18.664 -0.289 -23.428 1.00 93.50 421 ARG A CA 1
ATOM 3119 C C . ARG A 1 421 ? 18.794 -1.753 -23.047 1.00 93.50 421 ARG A C 1
ATOM 3121 O O . ARG A 1 421 ? 19.852 -2.329 -23.279 1.00 93.50 421 ARG A O 1
ATOM 3128 N N . ALA A 1 422 ? 17.743 -2.359 -22.501 1.00 93.31 422 ALA A N 1
ATOM 3129 C CA . ALA A 1 422 ? 17.745 -3.771 -22.142 1.00 93.31 422 ALA A CA 1
ATOM 3130 C C . ALA A 1 422 ? 17.964 -4.664 -23.377 1.00 93.31 422 ALA A C 1
ATOM 3132 O O . ALA A 1 422 ? 18.835 -5.534 -23.365 1.00 93.31 422 ALA A O 1
ATOM 3133 N N . ALA A 1 423 ? 17.245 -4.401 -24.472 1.00 94.56 423 ALA A N 1
ATOM 3134 C CA . ALA A 1 423 ? 17.376 -5.162 -25.714 1.00 94.56 423 ALA A CA 1
ATOM 3135 C C . ALA A 1 423 ? 18.750 -4.975 -26.388 1.00 94.56 423 ALA A C 1
ATOM 3137 O O . ALA A 1 423 ? 19.398 -5.952 -26.769 1.00 94.56 423 ALA A O 1
ATOM 3138 N N . ALA A 1 424 ? 19.244 -3.735 -26.476 1.00 94.75 424 ALA A N 1
ATOM 3139 C CA . ALA A 1 424 ? 20.594 -3.456 -26.970 1.00 94.75 424 ALA A CA 1
ATOM 3140 C C . ALA A 1 424 ? 21.664 -4.104 -26.074 1.00 94.75 424 ALA A C 1
ATOM 3142 O O . ALA A 1 424 ? 22.674 -4.618 -26.560 1.00 94.75 424 ALA A O 1
ATOM 3143 N N . GLY A 1 425 ? 21.436 -4.113 -24.759 1.00 94.88 425 GLY A N 1
ATOM 3144 C CA . GLY A 1 425 ? 22.362 -4.685 -23.793 1.00 94.88 425 GLY A CA 1
ATOM 3145 C C . GLY A 1 425 ? 22.463 -6.204 -23.879 1.00 94.88 425 GLY A C 1
ATOM 3146 O O . GLY A 1 425 ? 23.558 -6.748 -23.723 1.00 94.88 425 GLY A O 1
ATOM 3147 N N . ALA A 1 426 ? 21.365 -6.886 -24.211 1.00 94.19 426 ALA A N 1
ATOM 3148 C CA . ALA A 1 426 ? 21.373 -8.318 -24.497 1.00 94.19 426 ALA A CA 1
ATOM 3149 C C . ALA A 1 426 ? 22.274 -8.643 -25.703 1.00 94.19 426 ALA A C 1
ATOM 3151 O O . ALA A 1 426 ? 23.154 -9.498 -25.595 1.00 94.19 426 ALA A O 1
ATOM 3152 N N . LYS A 1 427 ? 22.138 -7.890 -26.805 1.00 94.56 427 LYS A N 1
ATOM 3153 C CA . LYS A 1 427 ? 22.984 -8.039 -28.004 1.00 94.56 427 LYS A CA 1
ATOM 3154 C C . LYS A 1 427 ? 24.464 -7.768 -27.711 1.00 94.56 427 LYS A C 1
ATOM 3156 O O . LYS A 1 427 ? 25.336 -8.535 -28.117 1.00 94.56 427 LYS A O 1
ATOM 3161 N N . LEU A 1 428 ? 24.767 -6.714 -26.948 1.00 95.19 428 LEU A N 1
ATOM 3162 C CA . LEU A 1 428 ? 26.143 -6.418 -26.536 1.00 95.19 428 LEU A CA 1
ATOM 3163 C C . LEU A 1 428 ? 26.729 -7.533 -25.652 1.00 95.19 428 LEU A C 1
ATOM 3165 O O . LEU A 1 428 ? 27.882 -7.926 -25.831 1.00 95.19 428 LEU A O 1
ATOM 3169 N N . SER A 1 429 ? 25.939 -8.075 -24.726 1.00 95.00 429 SER A N 1
ATOM 3170 C CA . SER A 1 429 ? 26.362 -9.176 -23.849 1.00 95.00 429 SER A CA 1
ATOM 3171 C C . SER A 1 429 ? 26.670 -10.456 -24.632 1.00 95.00 429 SER A C 1
ATOM 3173 O O . SER A 1 429 ? 27.631 -11.167 -24.316 1.00 95.00 429 SER A O 1
ATOM 3175 N N . GLU A 1 430 ? 25.906 -10.735 -25.688 1.00 95.62 430 GLU A N 1
ATOM 3176 C CA . GLU A 1 430 ? 26.177 -11.840 -26.605 1.00 95.62 430 GLU A CA 1
ATOM 3177 C C . GLU A 1 430 ? 27.505 -11.633 -27.352 1.00 95.62 430 GLU A C 1
ATOM 3179 O O . GLU A 1 430 ? 28.376 -12.507 -27.319 1.00 95.62 430 GLU A O 1
ATOM 3184 N N . ALA A 1 431 ? 27.730 -10.442 -27.919 1.00 95.75 431 ALA A N 1
ATOM 3185 C CA . ALA A 1 431 ? 28.991 -10.100 -28.579 1.00 95.75 431 ALA A CA 1
ATOM 3186 C C . ALA A 1 431 ? 30.203 -10.243 -27.636 1.00 95.75 431 ALA A C 1
ATOM 3188 O O . ALA A 1 431 ? 31.233 -10.806 -28.014 1.00 95.75 431 ALA A O 1
ATOM 3189 N N . VAL A 1 432 ? 30.080 -9.802 -26.378 1.00 94.88 432 VAL A N 1
ATOM 3190 C CA . VAL A 1 432 ? 31.125 -9.969 -25.349 1.00 94.88 432 VAL A CA 1
ATOM 3191 C C . VAL A 1 432 ? 31.368 -11.446 -25.024 1.00 94.88 432 VAL A C 1
ATOM 3193 O O . VAL A 1 432 ? 32.513 -11.856 -24.816 1.00 94.88 432 VAL A O 1
ATOM 3196 N N . THR A 1 433 ? 30.323 -12.271 -25.010 1.00 95.44 433 THR A N 1
ATOM 3197 C CA . THR A 1 433 ? 30.452 -13.717 -24.780 1.00 95.44 433 THR A CA 1
ATOM 3198 C C . THR A 1 433 ? 31.273 -14.378 -25.890 1.00 95.44 433 THR A C 1
ATOM 3200 O O . THR A 1 433 ? 32.218 -15.117 -25.599 1.00 95.44 433 THR A O 1
ATOM 3203 N N . PHE A 1 434 ? 31.006 -14.045 -27.156 1.00 95.44 434 PHE A N 1
ATOM 3204 C CA . PHE A 1 434 ? 31.801 -14.537 -28.286 1.00 95.44 434 PHE A CA 1
ATOM 3205 C C . PHE A 1 434 ? 33.223 -13.969 -28.323 1.00 95.44 434 PHE A C 1
ATOM 3207 O O . PHE A 1 434 ? 34.155 -14.683 -28.705 1.00 95.44 434 PHE A O 1
ATOM 3214 N N . LEU A 1 435 ? 33.421 -12.732 -27.859 1.00 94.88 435 LEU A N 1
ATOM 3215 C CA . LEU A 1 435 ? 34.749 -12.135 -27.710 1.00 94.88 435 LEU A CA 1
ATOM 3216 C C . LEU A 1 435 ? 35.602 -12.934 -26.722 1.00 94.88 435 LEU A C 1
ATOM 3218 O O . LEU A 1 435 ? 36.757 -13.246 -27.013 1.00 94.88 435 LEU A O 1
ATOM 3222 N N . ARG A 1 436 ? 35.028 -13.322 -25.578 1.00 93.44 436 ARG A N 1
ATOM 3223 C CA . ARG A 1 436 ? 35.704 -14.162 -24.574 1.00 93.44 436 ARG A CA 1
ATOM 3224 C C . ARG A 1 436 ? 36.014 -15.561 -25.103 1.00 93.44 436 ARG A C 1
ATOM 3226 O O . ARG A 1 436 ? 37.059 -16.114 -24.770 1.00 93.44 436 ARG A O 1
ATOM 3233 N N . ALA A 1 437 ? 35.148 -16.098 -25.962 1.00 94.44 437 ALA A N 1
ATOM 3234 C CA . ALA A 1 437 ? 35.372 -17.352 -26.678 1.00 94.44 437 ALA A CA 1
ATOM 3235 C C . ALA A 1 437 ? 36.354 -17.227 -27.864 1.00 94.44 437 ALA A C 1
ATOM 3237 O O . ALA A 1 437 ? 36.625 -18.223 -28.530 1.00 94.44 437 ALA A O 1
ATOM 3238 N N . GLN A 1 438 ? 36.892 -16.028 -28.129 1.00 92.69 438 GLN A N 1
ATOM 3239 C CA . GLN A 1 438 ? 37.823 -15.727 -29.226 1.00 92.69 438 GLN A CA 1
ATOM 3240 C C . GLN A 1 438 ? 37.257 -16.010 -30.632 1.00 92.69 438 GLN A C 1
ATOM 3242 O O . GLN A 1 438 ? 38.011 -16.201 -31.587 1.00 92.69 438 GLN A O 1
ATOM 3247 N N . ASN A 1 439 ? 35.931 -15.990 -30.793 1.00 93.81 439 ASN A N 1
ATOM 3248 C CA . ASN A 1 439 ? 35.275 -16.179 -32.086 1.00 93.81 439 ASN A CA 1
ATOM 3249 C C . ASN A 1 439 ? 35.136 -14.839 -32.827 1.00 93.81 439 ASN A C 1
ATOM 3251 O O . ASN A 1 439 ? 34.064 -14.238 -32.870 1.00 93.81 439 ASN A O 1
ATOM 3255 N N . VAL A 1 440 ? 36.246 -14.354 -33.387 1.00 91.81 440 VAL A N 1
ATOM 3256 C CA . VAL A 1 440 ? 36.327 -13.026 -34.020 1.00 91.81 440 VAL A CA 1
ATOM 3257 C C . VAL A 1 440 ? 35.286 -12.799 -35.131 1.00 91.81 440 VAL A C 1
ATOM 3259 O O . VAL A 1 440 ? 34.652 -11.744 -35.089 1.00 91.81 440 VAL A O 1
ATOM 3262 N N . PRO A 1 441 ? 35.040 -13.735 -36.076 1.00 93.31 441 PRO A N 1
ATOM 3263 C CA . PRO A 1 441 ? 34.023 -13.532 -37.112 1.00 93.31 441 PRO A CA 1
ATOM 3264 C C . PRO A 1 441 ? 32.626 -13.273 -36.537 1.00 93.31 441 PRO A C 1
ATOM 3266 O O . PRO A 1 441 ? 31.939 -12.352 -36.972 1.00 93.31 441 PRO A O 1
ATOM 3269 N N . GLN A 1 442 ? 32.237 -14.033 -35.509 1.00 93.62 442 GLN A N 1
ATOM 3270 C CA . GLN A 1 442 ? 30.934 -13.873 -34.865 1.00 93.62 442 GLN A CA 1
ATOM 3271 C C . GLN A 1 442 ? 30.827 -12.549 -34.098 1.00 93.62 442 GLN A C 1
ATOM 3273 O O . GLN A 1 442 ? 29.771 -11.926 -34.093 1.00 93.62 442 GLN A O 1
ATOM 3278 N N . VAL A 1 443 ? 31.915 -12.096 -33.465 1.00 94.81 443 VAL A N 1
ATOM 3279 C CA . VAL A 1 443 ? 31.945 -10.804 -32.760 1.00 94.81 443 VAL A CA 1
ATOM 3280 C C . VAL A 1 443 ? 31.704 -9.648 -33.720 1.00 94.81 443 VAL A C 1
ATOM 3282 O O . VAL A 1 443 ? 30.898 -8.778 -33.412 1.00 94.81 443 VAL A O 1
ATOM 3285 N N . VAL A 1 444 ? 32.391 -9.628 -34.866 1.00 93.88 444 VAL A N 1
ATOM 3286 C CA . VAL A 1 444 ? 32.225 -8.558 -35.863 1.00 93.88 444 VAL A CA 1
ATOM 3287 C C . VAL A 1 444 ? 30.777 -8.513 -36.346 1.00 93.88 444 VAL A C 1
ATOM 3289 O O . VAL A 1 444 ? 30.162 -7.454 -36.276 1.00 93.88 444 VAL A O 1
ATOM 3292 N N . MET A 1 445 ? 30.212 -9.668 -36.709 1.00 94.81 445 MET A N 1
ATOM 3293 C CA . MET A 1 445 ? 28.818 -9.782 -37.144 1.00 94.81 445 MET A CA 1
ATOM 3294 C C . MET A 1 445 ? 27.832 -9.251 -36.087 1.00 94.81 445 MET A C 1
ATOM 3296 O O . MET A 1 445 ? 27.018 -8.384 -36.383 1.00 94.81 445 MET A O 1
ATOM 3300 N N . LEU A 1 446 ? 27.944 -9.696 -34.829 1.00 95.19 446 LEU A N 1
ATOM 3301 C CA . LEU A 1 446 ? 27.048 -9.260 -33.747 1.00 95.19 446 LEU A CA 1
ATOM 3302 C C . LEU A 1 446 ? 27.196 -7.768 -33.408 1.00 95.19 446 LEU A C 1
ATOM 3304 O O . LEU A 1 446 ? 26.233 -7.114 -33.011 1.00 95.19 446 LEU A O 1
ATOM 3308 N N . VAL A 1 447 ? 28.401 -7.207 -33.547 1.00 95.00 447 VAL A N 1
ATOM 3309 C CA . VAL A 1 447 ? 28.640 -5.773 -33.334 1.00 95.00 447 VAL A CA 1
ATOM 3310 C C . VAL A 1 447 ? 28.042 -4.941 -34.475 1.00 95.00 447 VAL A C 1
ATOM 3312 O O . VAL A 1 447 ? 27.454 -3.893 -34.208 1.00 95.00 447 VAL A O 1
ATOM 3315 N N . GLU A 1 448 ? 28.136 -5.395 -35.727 1.00 93.56 448 GLU A N 1
ATOM 3316 C CA . GLU A 1 448 ? 27.457 -4.763 -36.869 1.00 93.56 448 GLU A CA 1
ATOM 3317 C C . GLU A 1 448 ? 25.931 -4.813 -36.717 1.00 93.56 448 GLU A C 1
ATOM 3319 O O . GLU A 1 448 ? 25.247 -3.802 -36.919 1.00 93.56 448 GLU A O 1
ATOM 3324 N N . GLU A 1 449 ? 25.398 -5.959 -36.287 1.00 93.88 449 GLU A N 1
ATOM 3325 C CA . GLU A 1 449 ? 23.981 -6.131 -35.966 1.00 93.88 449 GLU A CA 1
ATOM 3326 C C . GLU A 1 449 ? 23.538 -5.192 -34.840 1.00 93.88 449 GLU A C 1
ATOM 3328 O O . GLU A 1 449 ? 22.495 -4.553 -34.959 1.00 93.88 449 GLU A O 1
ATOM 3333 N N . LEU A 1 450 ? 24.338 -5.038 -33.778 1.00 94.94 450 LEU A N 1
ATOM 3334 C CA . LEU A 1 450 ? 24.061 -4.101 -32.687 1.00 94.94 450 LEU A CA 1
ATOM 3335 C C . LEU A 1 450 ? 23.992 -2.649 -33.181 1.00 94.94 450 LEU A C 1
ATOM 3337 O O . LEU A 1 450 ? 23.066 -1.924 -32.820 1.00 94.94 450 LEU A O 1
ATOM 3341 N N . VAL A 1 451 ? 24.950 -2.210 -34.006 1.00 92.75 451 VAL A N 1
ATOM 3342 C CA . VAL A 1 451 ? 24.954 -0.841 -34.552 1.00 92.75 451 VAL A CA 1
ATOM 3343 C C . VAL A 1 451 ? 23.726 -0.605 -35.432 1.00 92.75 451 VAL A C 1
ATOM 3345 O O . VAL A 1 451 ? 23.055 0.418 -35.283 1.00 92.75 451 VAL A O 1
ATOM 3348 N N . THR A 1 452 ? 23.409 -1.565 -36.303 1.00 91.62 452 THR A N 1
ATOM 3349 C CA . THR A 1 452 ? 22.252 -1.503 -37.208 1.00 91.62 452 THR A CA 1
ATOM 3350 C C . THR A 1 452 ? 20.937 -1.502 -36.428 1.00 91.62 452 THR A C 1
ATOM 3352 O O . THR A 1 452 ? 20.034 -0.716 -36.714 1.00 91.62 452 THR A O 1
ATOM 3355 N N . TYR A 1 453 ? 20.835 -2.347 -35.402 1.00 93.19 453 TYR A N 1
ATOM 3356 C CA . TYR A 1 453 ? 19.695 -2.393 -34.495 1.00 93.19 453 TYR A CA 1
ATOM 3357 C C . TYR A 1 453 ? 19.477 -1.034 -33.819 1.00 93.19 453 TYR A C 1
ATOM 3359 O O . TYR A 1 453 ? 18.388 -0.469 -33.917 1.00 93.19 453 TYR A O 1
ATOM 3367 N N . CYS A 1 454 ? 20.512 -0.465 -33.195 1.00 92.31 454 CYS A N 1
ATOM 3368 C CA . CYS A 1 454 ? 20.407 0.814 -32.494 1.00 92.31 454 CYS A CA 1
ATOM 3369 C C . CYS A 1 454 ? 20.025 1.975 -33.431 1.00 92.31 454 CYS A C 1
ATOM 3371 O O . CYS A 1 454 ? 19.216 2.814 -33.047 1.00 92.31 454 CYS A O 1
ATOM 3373 N N . GLU A 1 455 ? 20.529 2.004 -34.669 1.00 88.88 455 GLU A N 1
ATOM 3374 C CA . GLU A 1 455 ? 20.127 2.997 -35.678 1.00 88.88 455 GLU A CA 1
ATOM 3375 C C . GLU A 1 455 ? 18.635 2.900 -36.033 1.00 88.88 455 GLU A C 1
ATOM 3377 O O . GLU A 1 455 ? 17.913 3.904 -36.037 1.00 88.88 455 GLU A O 1
ATOM 3382 N N . ARG A 1 456 ? 18.149 1.682 -36.298 1.00 89.94 456 ARG A N 1
ATOM 3383 C CA . ARG A 1 456 ? 16.733 1.445 -36.610 1.00 89.94 456 ARG A CA 1
ATOM 3384 C C . ARG A 1 456 ? 15.840 1.846 -35.440 1.00 89.94 456 ARG A C 1
ATOM 3386 O O . ARG A 1 456 ? 14.823 2.508 -35.640 1.00 89.94 456 ARG A O 1
ATOM 3393 N N . MET A 1 457 ? 16.234 1.491 -34.220 1.00 92.31 457 MET A N 1
ATOM 3394 C CA . MET A 1 457 ? 15.466 1.838 -33.028 1.00 92.31 457 MET A CA 1
ATOM 3395 C C . MET A 1 457 ? 15.526 3.330 -32.701 1.00 92.31 457 MET A C 1
ATOM 3397 O O . MET A 1 457 ? 14.526 3.865 -32.239 1.00 92.31 457 MET A O 1
ATOM 3401 N N . ALA A 1 458 ? 16.622 4.035 -32.991 1.00 90.12 458 ALA A N 1
ATOM 3402 C CA . ALA A 1 458 ? 16.672 5.492 -32.857 1.00 90.12 458 ALA A CA 1
ATOM 3403 C C . ALA A 1 458 ? 15.636 6.177 -33.766 1.00 90.12 458 ALA A C 1
ATOM 3405 O O . ALA A 1 458 ? 14.962 7.107 -33.332 1.00 90.12 458 ALA A O 1
ATOM 3406 N N . SER A 1 459 ? 15.435 5.662 -34.983 1.00 89.00 459 SER A N 1
ATOM 3407 C CA . SER A 1 459 ? 14.394 6.155 -35.900 1.00 89.00 459 SER A CA 1
ATOM 3408 C C . SER A 1 459 ? 12.980 5.919 -35.353 1.00 89.00 459 SER A C 1
ATOM 3410 O O . SER A 1 459 ? 12.136 6.814 -35.399 1.00 89.00 459 SER A O 1
ATOM 3412 N N . LEU A 1 460 ? 12.730 4.747 -34.759 1.00 92.88 460 LEU A N 1
ATOM 3413 C CA . LEU A 1 460 ? 11.469 4.457 -34.070 1.00 92.88 460 LEU A CA 1
ATOM 3414 C C . LEU A 1 460 ? 11.258 5.373 -32.851 1.00 92.88 460 LEU A C 1
ATOM 3416 O O . LEU A 1 460 ? 10.180 5.935 -32.675 1.00 92.88 460 LEU A O 1
ATOM 3420 N N . MET A 1 461 ? 12.286 5.564 -32.022 1.00 93.31 461 MET A N 1
ATOM 3421 C CA . MET A 1 461 ? 12.216 6.425 -30.837 1.00 93.31 461 MET A CA 1
ATOM 3422 C C . MET A 1 461 ? 12.012 7.900 -31.207 1.00 93.31 461 MET A C 1
ATOM 3424 O O . MET A 1 461 ? 11.273 8.602 -30.514 1.00 93.31 461 MET A O 1
ATOM 3428 N N . ALA A 1 462 ? 12.568 8.358 -32.328 1.00 91.44 462 ALA A N 1
ATOM 3429 C CA . ALA A 1 462 ? 12.274 9.678 -32.878 1.00 91.44 462 ALA A CA 1
ATOM 3430 C C . ALA A 1 462 ? 10.791 9.812 -33.266 1.00 91.44 462 ALA A C 1
ATOM 3432 O O . ALA A 1 462 ? 10.144 10.790 -32.901 1.00 91.44 462 ALA A O 1
ATOM 3433 N N . ALA A 1 463 ? 10.218 8.796 -33.923 1.00 90.56 463 ALA A N 1
ATOM 3434 C CA . ALA A 1 463 ? 8.801 8.784 -34.299 1.00 90.56 463 ALA A CA 1
ATOM 3435 C C . ALA A 1 463 ? 7.849 8.780 -33.084 1.00 90.56 463 ALA A C 1
ATOM 3437 O O . ALA A 1 463 ? 6.747 9.318 -33.160 1.00 90.56 463 ALA A O 1
ATOM 3438 N N . THR A 1 464 ? 8.276 8.222 -31.945 1.00 89.94 464 THR A N 1
ATOM 3439 C CA . THR A 1 464 ? 7.532 8.305 -30.668 1.00 89.94 464 THR A CA 1
ATOM 3440 C C . THR A 1 464 ? 7.696 9.645 -29.935 1.00 89.94 464 THR A C 1
ATOM 3442 O O . THR A 1 464 ? 7.028 9.882 -28.929 1.00 89.94 464 THR A O 1
ATOM 3445 N N . GLY A 1 465 ? 8.598 10.520 -30.395 1.00 88.56 465 GLY A N 1
ATOM 3446 C CA . GLY A 1 465 ? 8.962 11.759 -29.702 1.00 88.56 465 GLY A CA 1
ATOM 3447 C C . GLY A 1 465 ? 9.750 11.537 -28.405 1.00 88.56 465 GLY A C 1
ATOM 3448 O O . GLY A 1 465 ? 9.764 12.413 -27.534 1.00 88.56 465 GLY A O 1
ATOM 3449 N N . THR A 1 466 ? 10.367 10.363 -28.234 1.00 88.19 466 THR A N 1
ATOM 3450 C CA . THR A 1 466 ? 11.246 10.055 -27.092 1.00 88.19 466 THR A CA 1
ATOM 3451 C C . THR A 1 466 ? 12.575 10.805 -27.199 1.00 88.19 466 THR A C 1
ATOM 3453 O O . THR A 1 466 ? 13.130 11.205 -26.179 1.00 88.19 466 THR A O 1
ATOM 3456 N N . VAL A 1 467 ? 13.044 11.047 -28.425 1.00 89.25 467 VAL A N 1
ATOM 3457 C CA . VAL A 1 467 ? 14.250 11.820 -28.754 1.00 89.25 467 VAL A CA 1
ATOM 3458 C C . VAL A 1 467 ? 13.997 12.734 -29.951 1.00 89.25 467 VAL A C 1
ATOM 3460 O O . VAL A 1 467 ? 13.148 12.439 -30.795 1.00 89.25 467 VAL A O 1
ATOM 3463 N N . ASP A 1 468 ? 14.759 13.823 -30.037 1.00 84.62 468 ASP A N 1
ATOM 3464 C CA . ASP A 1 468 ? 14.708 14.755 -31.163 1.00 84.62 468 ASP A CA 1
ATOM 3465 C C . ASP A 1 468 ? 15.567 14.224 -32.323 1.00 84.62 468 ASP A C 1
ATOM 3467 O O . ASP A 1 468 ? 16.771 14.459 -32.401 1.00 84.62 468 ASP A O 1
ATOM 3471 N N . GLY A 1 469 ? 14.937 13.479 -33.234 1.00 84.38 469 GLY A N 1
ATOM 3472 C CA . GLY A 1 469 ? 15.601 12.902 -34.407 1.00 84.38 469 GLY A CA 1
ATOM 3473 C C . GLY A 1 469 ? 16.353 11.593 -34.132 1.00 84.38 469 GLY A C 1
ATOM 3474 O O . GLY A 1 469 ? 16.263 11.009 -33.057 1.00 84.38 469 GLY A O 1
ATOM 3475 N N . ALA A 1 470 ? 17.070 11.100 -35.147 1.00 80.88 470 ALA A N 1
ATOM 3476 C CA . ALA A 1 470 ? 17.736 9.788 -35.145 1.00 80.88 470 ALA A CA 1
ATOM 3477 C C . ALA A 1 470 ? 19.269 9.891 -35.282 1.00 80.88 470 ALA A C 1
ATOM 3479 O O . ALA A 1 470 ? 19.925 9.025 -35.864 1.00 80.88 470 ALA A O 1
ATOM 3480 N N . ASP A 1 471 ? 19.847 10.993 -34.807 1.00 80.50 471 ASP A N 1
ATOM 3481 C CA . ASP A 1 471 ? 21.268 11.285 -34.962 1.00 80.50 471 ASP A CA 1
ATOM 3482 C C . ASP A 1 471 ? 22.147 10.632 -33.872 1.00 80.50 471 ASP A C 1
ATOM 3484 O O . ASP A 1 471 ? 21.705 9.853 -33.021 1.00 80.50 471 ASP A O 1
ATOM 3488 N N . ALA A 1 472 ? 23.448 10.933 -33.904 1.00 75.50 472 ALA A N 1
ATOM 3489 C CA . ALA A 1 472 ? 24.396 10.416 -32.921 1.00 75.50 472 ALA A CA 1
ATOM 3490 C C . ALA A 1 472 ? 24.124 10.922 -31.489 1.00 75.50 472 ALA A C 1
ATOM 3492 O O . ALA A 1 472 ? 24.513 10.246 -30.535 1.00 75.50 472 ALA A O 1
ATOM 3493 N N . ALA A 1 473 ? 23.473 12.080 -31.327 1.00 80.75 473 ALA A N 1
ATOM 3494 C CA . ALA A 1 473 ? 23.108 12.619 -30.022 1.00 80.75 473 ALA A CA 1
ATOM 3495 C C . ALA A 1 473 ? 21.902 11.866 -29.440 1.00 80.75 473 ALA A C 1
ATOM 3497 O O . ALA A 1 473 ? 21.947 11.457 -28.279 1.00 80.75 473 ALA A O 1
ATOM 3498 N N . ALA A 1 474 ? 20.886 11.583 -30.259 1.00 83.81 474 ALA A N 1
ATOM 3499 C CA . ALA A 1 474 ? 19.758 10.727 -29.897 1.00 83.81 474 ALA A CA 1
ATOM 3500 C C . ALA A 1 474 ? 20.222 9.321 -29.473 1.00 83.81 474 ALA A C 1
ATOM 3502 O O . ALA A 1 474 ? 19.806 8.796 -28.439 1.00 83.81 474 ALA A O 1
ATOM 3503 N N . MET A 1 475 ? 21.168 8.735 -30.214 1.00 83.88 475 MET A N 1
ATOM 3504 C CA . MET A 1 475 ? 21.803 7.461 -29.854 1.00 83.88 475 MET A CA 1
ATOM 3505 C C . MET A 1 475 ? 22.522 7.515 -28.502 1.00 83.88 475 MET A C 1
ATOM 3507 O O . MET A 1 475 ? 22.384 6.595 -27.698 1.00 83.88 475 MET A O 1
ATOM 3511 N N . ALA A 1 476 ? 23.264 8.590 -28.224 1.00 85.06 476 ALA A N 1
ATOM 3512 C CA . ALA A 1 476 ? 23.940 8.762 -26.941 1.00 85.06 476 ALA A CA 1
ATOM 3513 C C . ALA A 1 476 ? 22.942 8.887 -25.772 1.00 85.06 476 ALA A C 1
ATOM 3515 O O . ALA A 1 476 ? 23.180 8.325 -24.706 1.00 85.06 476 ALA A O 1
ATOM 3516 N N . GLN A 1 477 ? 21.802 9.555 -25.972 1.00 87.69 477 GLN A N 1
ATOM 3517 C CA . GLN A 1 477 ? 20.738 9.647 -24.961 1.00 87.69 477 GLN A CA 1
ATOM 3518 C C . GLN A 1 477 ? 20.071 8.286 -24.691 1.00 87.69 477 GLN A C 1
ATOM 3520 O O . GLN A 1 477 ? 19.814 7.922 -23.537 1.00 87.69 477 GLN A O 1
ATOM 3525 N N . LEU A 1 478 ? 19.802 7.516 -25.749 1.00 88.25 478 LEU A N 1
ATOM 3526 C CA . LEU A 1 478 ? 19.093 6.241 -25.654 1.00 88.25 478 LEU A CA 1
ATOM 3527 C C . LEU A 1 478 ? 19.982 5.113 -25.138 1.00 88.25 478 LEU A C 1
ATOM 3529 O O . LEU A 1 478 ? 19.600 4.436 -24.194 1.00 88.25 478 LEU A O 1
ATOM 3533 N N . VAL A 1 479 ? 21.161 4.907 -25.722 1.00 91.19 479 VAL A N 1
ATOM 3534 C CA . VAL A 1 479 ? 22.009 3.721 -25.486 1.00 91.19 479 VAL A CA 1
ATOM 3535 C C . VAL A 1 479 ? 23.465 4.073 -25.172 1.00 91.19 479 VAL A C 1
ATOM 3537 O O . VAL A 1 479 ? 24.338 3.212 -25.254 1.00 91.19 479 VAL A O 1
ATOM 3540 N N . GLY A 1 480 ? 23.752 5.326 -24.816 1.00 89.19 480 GLY A N 1
ATOM 3541 C CA . GLY A 1 480 ? 25.101 5.760 -24.466 1.00 89.19 480 GLY A CA 1
ATOM 3542 C C . GLY A 1 480 ? 25.691 4.987 -23.286 1.00 89.19 480 GLY A C 1
ATOM 3543 O O . GLY A 1 480 ? 24.997 4.664 -22.317 1.00 89.19 480 GLY A O 1
ATOM 3544 N N . SER A 1 481 ? 26.994 4.710 -23.368 1.00 88.19 481 SER A N 1
ATOM 3545 C CA . SER A 1 481 ? 27.772 4.061 -22.299 1.00 88.19 481 SER A CA 1
ATOM 3546 C C . SER A 1 481 ? 27.244 2.687 -21.872 1.00 88.19 481 SER A C 1
ATOM 3548 O O . SER A 1 481 ? 27.435 2.259 -20.732 1.00 88.19 481 SER A O 1
ATOM 3550 N N . LEU A 1 482 ? 26.614 1.957 -22.795 1.00 89.50 482 LEU A N 1
ATOM 3551 C CA . LEU A 1 482 ? 26.034 0.640 -22.539 1.00 89.50 482 LEU A CA 1
ATOM 3552 C C . LEU A 1 482 ? 27.078 -0.366 -22.033 1.00 89.50 482 LEU A C 1
ATOM 3554 O O . LEU A 1 482 ? 26.782 -1.171 -21.156 1.00 89.50 482 LEU A O 1
ATOM 3558 N N . GLY A 1 483 ? 28.318 -0.276 -22.529 1.00 85.19 483 GLY A N 1
ATOM 3559 C CA . GLY A 1 483 ? 29.430 -1.108 -22.061 1.00 85.19 483 GLY A CA 1
ATOM 3560 C C . GLY A 1 483 ? 29.721 -0.933 -20.567 1.00 85.19 483 GLY A C 1
ATOM 3561 O O . GLY A 1 483 ? 29.846 -1.923 -19.850 1.00 85.19 483 GLY A O 1
ATOM 3562 N N . ALA A 1 484 ? 29.760 0.310 -20.081 1.00 85.81 484 ALA A N 1
ATOM 3563 C CA . ALA A 1 484 ? 29.955 0.595 -18.661 1.00 85.81 484 ALA A CA 1
ATOM 3564 C C . ALA A 1 484 ? 28.742 0.155 -17.824 1.00 85.81 484 ALA A C 1
ATOM 3566 O O . ALA A 1 484 ? 28.911 -0.471 -16.779 1.00 85.81 484 ALA A O 1
ATOM 3567 N N . ASN A 1 485 ? 27.526 0.409 -18.317 1.00 86.88 485 ASN A N 1
ATOM 3568 C CA . ASN A 1 485 ? 26.279 0.067 -17.624 1.00 86.88 485 ASN A CA 1
ATOM 3569 C C . ASN A 1 485 ? 26.089 -1.450 -17.430 1.00 86.88 485 ASN A C 1
ATOM 3571 O O . ASN A 1 485 ? 25.478 -1.868 -16.451 1.00 86.88 485 ASN A O 1
ATOM 3575 N N . LEU A 1 486 ? 26.631 -2.275 -18.331 1.00 87.31 486 LEU A N 1
ATOM 3576 C CA . LEU A 1 486 ? 26.603 -3.742 -18.232 1.00 87.31 486 LEU A CA 1
ATOM 3577 C C . LEU A 1 486 ? 27.807 -4.334 -17.480 1.00 87.31 486 LEU A C 1
ATOM 3579 O O . LEU A 1 486 ? 27.911 -5.554 -17.352 1.00 87.31 486 LEU A O 1
ATOM 3583 N N . GLY A 1 487 ? 28.739 -3.501 -17.005 1.00 88.06 487 GLY A N 1
ATOM 3584 C CA . GLY A 1 487 ? 29.951 -3.961 -16.326 1.00 88.06 487 GLY A CA 1
ATOM 3585 C C . GLY A 1 487 ? 30.969 -4.643 -17.249 1.00 88.06 487 GLY A C 1
ATOM 3586 O O . GLY A 1 487 ? 31.756 -5.474 -16.787 1.00 88.06 487 GLY A O 1
ATOM 3587 N N . CYS A 1 488 ? 30.971 -4.322 -18.548 1.00 89.38 488 CYS A N 1
ATOM 3588 C CA . CYS A 1 488 ? 32.006 -4.786 -19.472 1.00 89.38 488 CYS A CA 1
ATOM 3589 C C . CYS A 1 488 ? 33.365 -4.194 -19.078 1.00 89.38 488 CYS A C 1
ATOM 3591 O O . CYS A 1 488 ? 33.468 -3.023 -18.708 1.00 89.38 488 CYS A O 1
ATOM 3593 N N . LYS A 1 489 ? 34.439 -4.981 -19.199 1.00 91.38 489 LYS A N 1
ATOM 3594 C CA . LYS A 1 489 ? 35.793 -4.471 -18.937 1.00 91.38 489 LYS A CA 1
ATOM 3595 C C . LYS A 1 489 ? 36.183 -3.462 -20.015 1.00 91.38 489 LYS A C 1
ATOM 3597 O O . LYS A 1 489 ? 35.896 -3.678 -21.190 1.00 91.38 489 LYS A O 1
ATOM 3602 N N . GLU A 1 490 ? 36.952 -2.438 -19.655 1.00 89.06 490 GLU A N 1
ATOM 3603 C CA . GLU A 1 490 ? 37.492 -1.465 -20.622 1.00 89.06 490 GLU A CA 1
ATOM 3604 C C . GLU A 1 490 ? 38.253 -2.144 -21.775 1.00 89.06 490 GLU A C 1
ATOM 3606 O O . GLU A 1 490 ? 38.157 -1.732 -22.933 1.00 89.06 490 GLU A O 1
ATOM 3611 N N . SER A 1 491 ? 38.960 -3.242 -21.483 1.00 90.56 491 SER A N 1
ATOM 3612 C CA . SER A 1 491 ? 39.653 -4.046 -22.492 1.00 90.56 491 SER A CA 1
ATOM 3613 C C . SER A 1 491 ? 38.702 -4.765 -23.452 1.00 90.56 491 SER A C 1
ATOM 3615 O O . SER A 1 491 ? 39.036 -4.919 -24.626 1.00 90.56 491 SER A O 1
ATOM 3617 N N . GLU A 1 492 ? 37.520 -5.180 -22.992 1.00 92.50 492 GLU A N 1
ATOM 3618 C CA . GLU A 1 492 ? 36.482 -5.799 -23.822 1.00 92.50 492 GLU A CA 1
ATOM 3619 C C . GLU A 1 492 ? 35.851 -4.745 -24.731 1.00 92.50 492 GLU A C 1
ATOM 3621 O O . GLU A 1 492 ? 35.813 -4.934 -25.944 1.00 92.50 492 GLU A O 1
ATOM 3626 N N . VAL A 1 493 ? 35.476 -3.592 -24.169 1.00 91.94 493 VAL A N 1
ATOM 3627 C CA . VAL A 1 493 ? 34.926 -2.444 -24.909 1.00 91.94 493 VAL A CA 1
ATOM 3628 C C . VAL A 1 493 ? 35.888 -1.984 -26.012 1.00 91.94 493 VAL A C 1
ATOM 3630 O O . VAL A 1 493 ? 35.512 -1.872 -27.180 1.00 91.94 493 VAL A O 1
ATOM 3633 N N . THR A 1 494 ? 37.163 -1.807 -25.663 1.00 91.88 494 THR A N 1
ATOM 3634 C CA . THR A 1 494 ? 38.230 -1.445 -26.607 1.00 91.88 494 THR A CA 1
ATOM 3635 C C . THR A 1 494 ? 38.408 -2.501 -27.700 1.00 91.88 494 THR A C 1
ATOM 3637 O O . THR A 1 494 ? 38.625 -2.166 -28.867 1.00 91.88 494 THR A O 1
ATOM 3640 N N . SER A 1 495 ? 38.312 -3.785 -27.341 1.00 92.88 495 SER A N 1
ATOM 3641 C CA . SER A 1 495 ? 38.474 -4.891 -28.288 1.00 92.88 495 SER A CA 1
ATOM 3642 C C . SER A 1 495 ? 37.315 -4.975 -29.276 1.00 92.88 495 SER A C 1
ATOM 3644 O O . SER A 1 495 ? 37.575 -5.150 -30.461 1.00 92.88 495 SER A O 1
ATOM 3646 N N . LEU A 1 496 ? 36.066 -4.786 -28.837 1.00 93.69 496 LEU A N 1
ATOM 3647 C CA . LEU A 1 496 ? 34.900 -4.756 -29.730 1.00 93.69 496 LEU A CA 1
ATOM 3648 C C . LEU A 1 496 ? 35.039 -3.655 -30.791 1.00 93.69 496 LEU A C 1
ATOM 3650 O O . LEU A 1 496 ? 34.915 -3.928 -31.985 1.00 93.69 496 LEU A O 1
ATOM 3654 N N . TYR A 1 497 ? 35.389 -2.434 -30.367 1.00 93.75 497 TYR A N 1
ATOM 3655 C CA . TYR A 1 497 ? 35.619 -1.315 -31.285 1.00 93.75 497 TYR A CA 1
ATOM 3656 C C . TYR A 1 497 ? 36.778 -1.589 -32.254 1.00 93.75 497 TYR A C 1
ATOM 3658 O O . TYR A 1 497 ? 36.671 -1.356 -33.460 1.00 93.75 497 TYR A O 1
ATOM 3666 N N . ARG A 1 498 ? 37.890 -2.129 -31.740 1.00 93.25 498 ARG A N 1
ATOM 3667 C CA . ARG A 1 498 ? 39.068 -2.465 -32.546 1.00 93.25 498 ARG A CA 1
ATOM 3668 C C . ARG A 1 498 ? 38.775 -3.543 -33.588 1.00 93.25 498 ARG A C 1
ATOM 3670 O O . ARG A 1 498 ? 39.272 -3.428 -34.704 1.00 93.25 498 ARG A O 1
ATOM 3677 N N . LEU A 1 499 ? 38.035 -4.592 -33.230 1.00 93.06 499 LEU A N 1
ATOM 3678 C CA . LEU A 1 499 ? 37.732 -5.702 -34.134 1.00 93.06 499 LEU A CA 1
ATOM 3679 C C . LEU A 1 499 ? 36.854 -5.249 -35.302 1.00 93.06 499 LEU A C 1
ATOM 3681 O O . LEU A 1 499 ? 37.182 -5.568 -36.443 1.00 93.06 499 LEU A O 1
ATOM 3685 N N . LEU A 1 500 ? 35.825 -4.431 -35.043 1.00 92.06 500 LEU A N 1
ATOM 3686 C CA . LEU A 1 500 ? 35.025 -3.851 -36.123 1.00 92.06 500 LEU A CA 1
ATOM 3687 C C . LEU A 1 500 ? 35.882 -2.952 -37.027 1.00 92.06 500 LEU A C 1
ATOM 3689 O O . LEU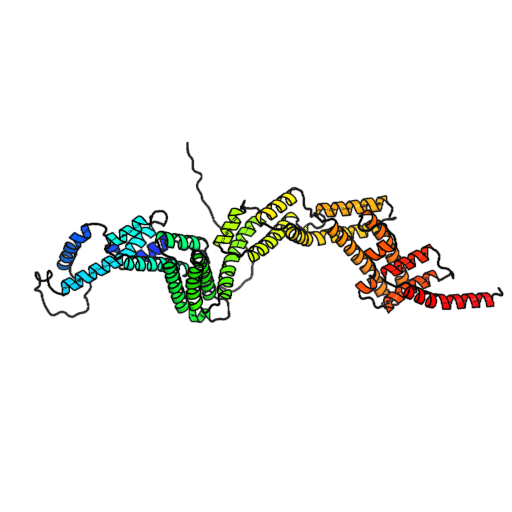 A 1 500 ? 35.870 -3.103 -38.246 1.00 92.06 500 LEU A O 1
ATOM 3693 N N . LEU A 1 501 ? 36.699 -2.067 -36.443 1.00 91.31 501 LEU A N 1
ATOM 3694 C CA . LEU A 1 501 ? 37.601 -1.212 -37.218 1.00 91.31 501 LEU A CA 1
ATOM 3695 C C . LEU A 1 501 ? 38.556 -2.024 -38.107 1.00 91.31 501 LEU A C 1
ATOM 3697 O O . LEU A 1 501 ? 38.773 -1.661 -39.261 1.00 91.31 501 LEU A O 1
ATOM 3701 N N . LEU A 1 502 ? 39.142 -3.104 -37.582 1.00 89.69 502 LEU A N 1
ATOM 3702 C CA . LEU A 1 502 ? 40.033 -3.964 -38.359 1.00 89.69 502 LEU A CA 1
ATOM 3703 C C . LEU A 1 502 ? 39.295 -4.617 -39.529 1.00 89.69 502 LEU A C 1
ATOM 3705 O O . LEU A 1 502 ? 39.822 -4.573 -40.636 1.00 89.69 502 LEU A O 1
ATOM 3709 N N . SER A 1 503 ? 38.072 -5.114 -39.323 1.00 89.81 503 SER A N 1
ATOM 3710 C CA . SER A 1 503 ? 37.258 -5.689 -40.405 1.00 89.81 503 SER A CA 1
ATOM 3711 C C . SER A 1 503 ? 36.958 -4.678 -41.523 1.00 89.81 503 SER A C 1
ATOM 3713 O O . SER A 1 503 ? 37.018 -5.009 -42.703 1.00 89.81 503 SER A O 1
ATOM 3715 N N . TYR A 1 504 ? 36.752 -3.402 -41.183 1.00 89.19 504 TYR A N 1
ATOM 3716 C CA . TYR A 1 504 ? 36.550 -2.332 -42.166 1.00 89.19 504 TYR A CA 1
ATOM 3717 C C . TYR A 1 504 ? 37.823 -1.924 -42.913 1.00 89.19 504 TYR A C 1
ATOM 3719 O O . TYR A 1 504 ? 37.723 -1.354 -44.002 1.00 89.19 504 TYR A O 1
ATOM 3727 N N . LEU A 1 505 ? 39.000 -2.191 -42.344 1.00 85.00 505 LEU A N 1
ATOM 3728 C CA . LEU A 1 505 ? 40.307 -1.953 -42.964 1.00 85.00 505 LEU A CA 1
ATOM 3729 C C . LEU A 1 505 ? 40.831 -3.183 -43.730 1.00 85.00 505 LEU A C 1
ATOM 3731 O O . LEU A 1 505 ? 41.838 -3.089 -44.440 1.00 85.00 505 LEU A O 1
ATOM 3735 N N . GLU A 1 506 ? 40.179 -4.341 -43.603 1.00 78.69 506 GLU A N 1
ATOM 3736 C CA . GLU A 1 506 ? 40.505 -5.530 -44.385 1.00 78.69 506 GLU A CA 1
ATOM 3737 C C . GLU A 1 506 ? 40.126 -5.311 -45.859 1.00 78.69 506 GLU A C 1
ATOM 3739 O O . GLU A 1 506 ? 38.995 -4.992 -46.216 1.00 78.69 506 GLU A O 1
ATOM 3744 N N . GLY A 1 507 ? 41.114 -5.446 -46.747 1.00 66.56 507 GLY A N 1
ATOM 3745 C CA . GLY A 1 507 ? 40.932 -5.330 -48.198 1.00 66.56 507 GLY A CA 1
ATOM 3746 C C . GLY A 1 507 ? 41.030 -3.912 -48.776 1.00 66.56 507 GLY A C 1
ATOM 3747 O O . GLY A 1 507 ? 41.314 -3.790 -49.966 1.00 66.56 507 GLY A O 1
ATOM 3748 N N . GLN A 1 508 ? 40.882 -2.846 -47.977 1.00 67.88 508 GLN A N 1
ATOM 3749 C CA . GLN A 1 508 ? 41.077 -1.458 -48.424 1.00 67.88 508 GLN A CA 1
ATOM 3750 C C . GLN A 1 508 ? 41.699 -0.579 -47.322 1.00 67.88 508 GLN A C 1
ATOM 3752 O O . GLN A 1 508 ? 41.234 -0.594 -46.187 1.00 67.88 508 GLN A O 1
ATOM 3757 N N . PRO A 1 509 ? 42.709 0.260 -47.631 1.00 67.00 509 PRO A N 1
ATOM 3758 C CA . PRO A 1 509 ? 43.371 1.110 -46.636 1.00 67.00 509 PRO A CA 1
ATOM 3759 C C . PRO A 1 509 ? 42.553 2.349 -46.225 1.00 67.00 509 PRO A C 1
ATOM 3761 O O . PRO A 1 509 ? 43.077 3.213 -45.523 1.00 67.00 509 PRO A O 1
ATOM 3764 N N . LYS A 1 510 ? 41.297 2.474 -46.675 1.00 75.62 510 LYS A N 1
ATOM 3765 C CA . LYS A 1 510 ? 40.423 3.615 -46.390 1.00 75.62 510 LYS A CA 1
ATOM 3766 C C . LYS A 1 510 ? 39.062 3.128 -45.899 1.00 75.62 510 LYS A C 1
ATOM 3768 O O . LYS A 1 510 ? 38.452 2.266 -46.519 1.00 75.62 510 LYS A O 1
ATOM 3773 N N . VAL A 1 511 ? 38.595 3.731 -44.810 1.00 78.75 511 VAL A N 1
ATOM 3774 C CA . VAL A 1 511 ? 37.225 3.593 -44.308 1.00 78.75 511 VAL A CA 1
ATOM 3775 C C . VAL A 1 511 ? 36.345 4.566 -45.097 1.00 78.75 511 VAL A C 1
ATOM 3777 O O . VAL A 1 511 ? 36.676 5.750 -45.188 1.00 78.75 511 VAL A O 1
ATOM 3780 N N . ASP A 1 512 ? 35.279 4.072 -45.723 1.00 84.06 512 ASP A N 1
ATOM 3781 C CA . ASP A 1 512 ? 34.294 4.920 -46.402 1.00 84.06 512 ASP A CA 1
ATOM 3782 C C . ASP A 1 512 ? 33.407 5.685 -45.395 1.00 84.06 512 ASP A C 1
ATOM 3784 O O . ASP A 1 512 ? 33.454 5.450 -44.185 1.00 84.06 512 ASP A O 1
ATOM 3788 N N . GLU A 1 513 ? 32.611 6.637 -45.885 1.00 84.62 513 GLU A N 1
ATOM 3789 C CA . GLU A 1 513 ? 31.765 7.485 -45.030 1.00 84.62 513 GLU A CA 1
ATOM 3790 C C . GLU A 1 513 ? 30.718 6.674 -44.245 1.00 84.62 513 GLU A C 1
ATOM 3792 O O . GLU A 1 513 ? 30.426 6.991 -43.091 1.00 84.62 513 GLU A O 1
ATOM 3797 N N . VAL A 1 514 ? 30.204 5.585 -44.827 1.00 85.12 514 VAL A N 1
ATOM 3798 C CA . VAL A 1 514 ? 29.192 4.714 -44.206 1.00 85.12 514 VAL A CA 1
ATOM 3799 C C . VAL A 1 514 ? 29.795 3.944 -43.027 1.00 85.12 514 VAL A C 1
ATOM 3801 O O . VAL A 1 514 ? 29.244 3.933 -41.924 1.00 85.12 514 VAL A O 1
ATOM 3804 N N . ARG A 1 515 ? 30.975 3.353 -43.220 1.00 87.31 515 ARG A N 1
ATOM 3805 C CA . ARG A 1 515 ? 31.738 2.654 -42.179 1.00 87.31 515 ARG A CA 1
ATOM 3806 C C . ARG A 1 515 ? 32.219 3.615 -41.097 1.00 87.31 515 ARG A C 1
ATOM 3808 O O . ARG A 1 515 ? 32.212 3.260 -39.919 1.00 87.31 515 ARG A O 1
ATOM 3815 N N . GLN A 1 516 ? 32.591 4.844 -41.460 1.00 87.38 516 GLN A N 1
ATOM 3816 C CA . GLN A 1 516 ? 32.948 5.879 -40.490 1.00 87.38 516 GLN A CA 1
ATOM 3817 C C . GLN A 1 516 ? 31.746 6.256 -39.612 1.00 87.38 516 GLN A C 1
ATOM 3819 O O . GLN A 1 516 ? 31.893 6.350 -38.393 1.00 87.38 516 GLN A O 1
ATOM 3824 N N . ALA A 1 517 ? 30.554 6.406 -40.196 1.00 86.44 517 ALA A N 1
ATOM 3825 C CA . ALA A 1 517 ? 29.325 6.638 -39.440 1.00 86.44 517 ALA A CA 1
ATOM 3826 C C . ALA A 1 517 ? 28.995 5.458 -38.506 1.00 86.44 517 ALA A C 1
ATOM 3828 O O . ALA A 1 517 ? 28.673 5.672 -37.336 1.00 86.44 517 ALA A O 1
ATOM 3829 N N . SER A 1 518 ? 29.153 4.217 -38.978 1.00 88.69 518 SER A N 1
ATOM 3830 C CA . SER A 1 518 ? 28.980 3.002 -38.168 1.00 88.69 518 SER A CA 1
ATOM 3831 C C . SER A 1 518 ? 29.944 2.953 -36.969 1.00 88.69 518 SER A C 1
ATOM 3833 O O . SER A 1 518 ? 29.515 2.724 -35.837 1.00 88.69 518 SER A O 1
ATOM 3835 N N . LEU A 1 519 ? 31.227 3.284 -37.165 1.00 90.31 519 LEU A N 1
ATOM 3836 C CA . LEU A 1 519 ? 32.205 3.375 -36.073 1.00 90.31 519 LEU A CA 1
ATOM 3837 C C . LEU A 1 519 ? 31.872 4.495 -35.081 1.00 90.31 519 LEU A C 1
ATOM 3839 O O . LEU A 1 519 ? 31.967 4.290 -33.873 1.00 90.31 519 LEU A O 1
ATOM 3843 N N . LEU A 1 520 ? 31.441 5.668 -35.556 1.00 89.88 520 LEU A N 1
ATOM 3844 C CA . LEU A 1 520 ? 31.015 6.759 -34.674 1.00 89.88 520 LEU A CA 1
ATOM 3845 C C . LEU A 1 520 ? 29.817 6.358 -33.809 1.00 89.88 520 LEU A C 1
ATOM 3847 O O . LEU A 1 520 ? 29.765 6.716 -32.634 1.00 89.88 520 LEU A O 1
ATOM 3851 N N . ARG A 1 521 ? 28.880 5.588 -34.364 1.00 89.31 521 ARG A N 1
ATOM 3852 C CA . ARG A 1 521 ? 27.732 5.042 -33.632 1.00 89.31 521 ARG A CA 1
ATOM 3853 C C . ARG A 1 521 ? 28.156 3.998 -32.610 1.00 89.31 521 ARG A C 1
ATOM 3855 O O . ARG A 1 521 ? 27.752 4.099 -31.454 1.00 89.31 521 ARG A O 1
ATOM 3862 N N . LEU A 1 522 ? 29.020 3.057 -32.996 1.00 92.06 522 LEU A N 1
ATOM 3863 C CA . LEU A 1 522 ? 29.575 2.077 -32.064 1.00 92.06 522 LEU A CA 1
ATOM 3864 C C . LEU A 1 522 ? 30.302 2.767 -30.906 1.00 92.06 522 LEU A C 1
ATOM 3866 O O . LEU A 1 522 ? 30.128 2.380 -29.755 1.00 92.06 522 LEU A O 1
ATOM 3870 N N . ARG A 1 523 ? 31.063 3.827 -31.194 1.00 92.06 523 ARG A N 1
ATOM 3871 C CA . ARG A 1 523 ? 31.730 4.646 -30.177 1.00 92.06 523 ARG A CA 1
ATOM 3872 C C . ARG A 1 523 ? 30.734 5.186 -29.144 1.00 92.06 523 ARG A C 1
ATOM 3874 O O . ARG A 1 523 ? 31.000 5.064 -27.952 1.00 92.06 523 ARG A O 1
ATOM 3881 N N . GLN A 1 524 ? 29.595 5.732 -29.586 1.00 90.62 524 GLN A N 1
ATOM 3882 C CA . GLN A 1 524 ? 28.552 6.243 -28.683 1.00 90.62 524 GLN A CA 1
ATOM 3883 C C . GLN A 1 524 ? 27.914 5.127 -27.845 1.00 90.62 524 GLN A C 1
ATOM 3885 O O . GLN A 1 524 ? 27.815 5.267 -26.628 1.00 90.62 524 GLN A O 1
ATOM 3890 N N . ILE A 1 525 ? 27.547 4.001 -28.471 1.00 91.75 525 ILE A N 1
ATOM 3891 C CA . ILE A 1 525 ? 26.965 2.833 -27.779 1.00 91.75 525 ILE A CA 1
ATOM 3892 C C . ILE A 1 525 ? 27.912 2.330 -26.681 1.00 91.75 525 ILE A C 1
ATOM 3894 O O . ILE A 1 525 ? 27.502 2.041 -25.559 1.00 91.75 525 ILE A O 1
ATOM 3898 N N . LEU A 1 526 ? 29.203 2.245 -26.997 1.00 91.81 526 LEU A N 1
ATOM 3899 C CA . LEU A 1 526 ? 30.230 1.763 -26.079 1.00 91.81 526 LEU A CA 1
ATOM 3900 C C . LEU A 1 526 ? 30.641 2.793 -25.015 1.00 91.81 526 LEU A C 1
ATOM 3902 O O . LEU A 1 526 ? 31.229 2.401 -24.011 1.00 91.81 526 LEU A O 1
ATOM 3906 N N . GLY A 1 527 ? 30.324 4.078 -25.206 1.00 89.62 527 GLY A N 1
ATOM 3907 C CA . GLY A 1 527 ? 30.733 5.165 -24.310 1.00 89.62 527 GLY A CA 1
ATOM 3908 C C . GLY A 1 527 ? 32.208 5.553 -24.435 1.00 89.62 527 GLY A C 1
ATOM 3909 O O . GLY A 1 527 ? 32.789 6.050 -23.477 1.00 89.62 527 GLY A O 1
ATOM 3910 N N . LEU A 1 528 ? 32.827 5.309 -25.593 1.00 89.88 528 LEU A N 1
ATOM 3911 C CA . LEU A 1 528 ? 34.230 5.647 -25.836 1.00 89.88 528 LEU A CA 1
ATOM 3912 C C . LEU A 1 528 ? 34.393 7.142 -26.142 1.00 89.88 528 LEU A C 1
ATOM 3914 O O . LEU A 1 528 ? 33.672 7.722 -26.958 1.00 89.88 528 LEU A O 1
ATOM 3918 N N . THR A 1 529 ? 35.403 7.767 -25.547 1.00 89.88 529 THR A N 1
ATOM 3919 C CA . THR A 1 529 ? 35.776 9.149 -25.865 1.00 89.88 529 THR A CA 1
ATOM 3920 C C . THR A 1 529 ? 36.407 9.249 -27.257 1.00 89.88 529 THR A C 1
ATOM 3922 O O . THR A 1 529 ? 36.871 8.273 -27.852 1.00 89.88 529 THR A O 1
ATOM 3925 N N . GLU A 1 530 ? 36.449 10.461 -27.815 1.00 88.62 530 GLU A N 1
ATOM 3926 C CA . GLU A 1 530 ? 37.130 10.711 -29.093 1.00 88.62 530 GLU A CA 1
ATOM 3927 C C . GLU A 1 530 ? 38.623 10.377 -29.041 1.00 88.62 530 GLU A C 1
ATOM 3929 O O . GLU A 1 530 ? 39.150 9.758 -29.965 1.00 88.62 530 GLU A O 1
ATOM 3934 N N . SER A 1 531 ? 39.287 10.717 -27.935 1.00 89.00 531 SER A N 1
ATOM 3935 C CA . SER A 1 531 ? 40.704 10.423 -27.730 1.00 89.00 531 SER A CA 1
ATOM 3936 C C . SER A 1 531 ? 40.993 8.923 -27.684 1.00 89.00 531 SER A C 1
ATOM 3938 O O . SER A 1 531 ? 41.973 8.475 -28.278 1.00 89.00 531 SER A O 1
ATOM 3940 N N . GLU A 1 532 ? 40.136 8.135 -27.029 1.00 89.75 532 GLU A N 1
ATOM 3941 C CA . GLU A 1 532 ? 40.285 6.676 -26.962 1.00 89.75 532 GLU A CA 1
ATOM 3942 C C . GLU A 1 532 ? 40.074 6.042 -28.336 1.00 89.75 532 GLU A C 1
ATOM 3944 O O . GLU A 1 532 ? 40.903 5.252 -28.791 1.00 89.75 532 GLU A O 1
ATOM 3949 N N . ALA A 1 533 ? 39.016 6.443 -29.046 1.00 88.38 533 ALA A N 1
ATOM 3950 C CA . ALA A 1 533 ? 38.738 5.955 -30.393 1.00 88.38 533 ALA A CA 1
ATOM 3951 C C . ALA A 1 533 ? 39.892 6.259 -31.368 1.00 88.38 533 ALA A C 1
ATOM 3953 O O . ALA A 1 533 ? 40.272 5.400 -32.171 1.00 88.38 533 ALA A O 1
ATOM 3954 N N . LEU A 1 534 ? 40.492 7.450 -31.269 1.00 87.94 534 LEU A N 1
ATOM 3955 C CA . LEU A 1 534 ? 41.631 7.865 -32.088 1.00 87.94 534 LEU A CA 1
ATOM 3956 C C . LEU A 1 534 ? 42.905 7.073 -31.754 1.00 87.94 534 LEU A C 1
ATOM 3958 O O . LEU A 1 534 ? 43.616 6.645 -32.666 1.00 87.94 534 LEU A O 1
ATOM 3962 N N . ALA A 1 535 ? 43.171 6.807 -30.473 1.00 89.25 535 ALA A N 1
ATOM 3963 C CA . ALA A 1 535 ? 44.293 5.967 -30.051 1.00 89.25 535 ALA A CA 1
ATOM 3964 C C . ALA A 1 535 ? 44.155 4.519 -30.562 1.00 89.25 535 ALA A C 1
ATOM 3966 O O . ALA A 1 535 ? 45.123 3.929 -31.062 1.00 89.25 535 ALA A O 1
ATOM 3967 N N . ILE A 1 536 ? 42.940 3.957 -30.509 1.00 89.31 536 ILE A N 1
ATOM 3968 C CA . ILE A 1 536 ? 42.646 2.628 -31.064 1.00 89.31 536 ILE A CA 1
ATOM 3969 C C . ILE A 1 536 ? 42.855 2.631 -32.581 1.00 89.31 536 ILE A C 1
ATOM 3971 O O . ILE A 1 536 ? 43.489 1.716 -33.113 1.00 89.31 536 ILE A O 1
ATOM 3975 N N . PHE A 1 537 ? 42.394 3.680 -33.270 1.00 86.06 537 PHE A N 1
ATOM 3976 C CA . PHE A 1 537 ? 42.565 3.822 -34.712 1.00 86.06 537 PHE A CA 1
ATOM 3977 C C . PHE A 1 537 ? 44.036 3.842 -35.128 1.00 86.06 537 PHE A C 1
ATOM 3979 O O . PHE A 1 537 ? 44.441 3.064 -35.990 1.00 86.06 537 PHE A O 1
ATOM 3986 N N . GLN A 1 538 ? 44.861 4.666 -34.478 1.00 85.12 538 GLN A N 1
ATOM 3987 C CA . GLN A 1 538 ? 46.299 4.735 -34.755 1.00 85.12 538 GLN A CA 1
ATOM 3988 C C . GLN A 1 538 ? 46.991 3.381 -34.542 1.00 85.12 538 GLN A C 1
ATOM 3990 O O . GLN A 1 538 ? 47.829 2.969 -35.350 1.00 85.12 538 GLN A O 1
ATOM 3995 N N . THR A 1 539 ? 46.605 2.662 -33.486 1.00 86.62 539 THR A N 1
ATOM 3996 C CA . THR A 1 539 ? 47.173 1.352 -33.142 1.00 86.62 539 THR A CA 1
ATOM 3997 C C . THR A 1 539 ? 46.763 0.260 -34.136 1.00 86.62 539 THR A C 1
ATOM 3999 O O . THR A 1 539 ? 47.577 -0.602 -34.473 1.00 86.62 539 THR A O 1
ATOM 4002 N N . ALA A 1 540 ? 45.521 0.284 -34.627 1.00 83.94 540 ALA A N 1
ATOM 4003 C CA . ALA A 1 540 ? 44.991 -0.699 -35.571 1.00 83.94 540 ALA A CA 1
ATOM 4004 C C . ALA A 1 540 ? 45.430 -0.433 -37.023 1.00 83.94 540 ALA A C 1
ATOM 4006 O O . ALA A 1 540 ? 45.867 -1.354 -37.714 1.00 83.94 540 ALA A O 1
ATOM 4007 N N . ALA A 1 541 ? 45.367 0.822 -37.477 1.00 80.00 541 ALA A N 1
ATOM 4008 C CA . ALA A 1 541 ? 45.681 1.210 -38.852 1.00 80.00 541 ALA A CA 1
ATOM 4009 C C . ALA A 1 541 ? 47.193 1.315 -39.120 1.00 80.00 541 ALA A C 1
ATOM 4011 O O . ALA A 1 541 ? 47.642 1.048 -40.234 1.00 80.00 541 ALA A O 1
ATOM 4012 N N . GLY A 1 542 ? 48.006 1.659 -38.113 1.00 78.50 542 GLY A N 1
ATOM 4013 C CA . GLY A 1 542 ? 49.453 1.854 -38.265 1.00 78.50 542 GLY A CA 1
ATOM 4014 C C . GLY A 1 542 ? 50.210 0.651 -38.862 1.00 78.50 542 GLY A C 1
ATOM 4015 O O . GLY A 1 542 ? 50.987 0.836 -39.804 1.00 78.50 542 GLY A O 1
ATOM 4016 N N . PRO A 1 543 ? 50.008 -0.588 -38.370 1.00 81.19 543 PRO A N 1
ATOM 4017 C CA . PRO A 1 543 ? 50.618 -1.786 -38.950 1.00 81.19 543 PRO A CA 1
ATOM 4018 C C . PRO A 1 543 ? 50.173 -2.067 -40.392 1.00 81.19 543 PRO A C 1
ATOM 4020 O O . PRO A 1 543 ? 51.000 -2.456 -41.218 1.00 81.19 543 PRO A O 1
ATOM 4023 N N . LEU A 1 544 ? 48.893 -1.837 -40.706 1.00 76.81 544 LEU A N 1
ATOM 4024 C CA . LEU A 1 544 ? 48.340 -2.029 -42.049 1.00 76.81 544 LEU A CA 1
ATOM 4025 C C . LEU A 1 544 ? 48.916 -1.006 -43.028 1.00 76.81 544 LEU A C 1
ATOM 4027 O O . LEU A 1 544 ? 49.406 -1.389 -44.084 1.00 76.81 544 LEU A O 1
ATOM 4031 N N . PHE A 1 545 ? 48.984 0.267 -42.638 1.00 75.25 545 PHE A N 1
ATOM 4032 C CA . PHE A 1 545 ? 49.615 1.316 -43.436 1.00 75.25 545 PHE A CA 1
ATOM 4033 C C . PHE A 1 545 ? 51.092 1.008 -43.718 1.00 75.25 545 PHE A C 1
ATOM 4035 O O . PHE A 1 545 ? 51.530 1.069 -44.864 1.00 75.25 545 PHE A O 1
ATOM 4042 N N . LYS A 1 546 ? 51.860 0.585 -42.700 1.00 78.00 546 LYS A N 1
ATOM 4043 C CA . LYS A 1 546 ? 53.262 0.160 -42.879 1.00 78.00 546 LYS A CA 1
ATOM 4044 C C . LYS A 1 546 ? 53.395 -1.013 -43.852 1.00 78.00 546 LYS A C 1
ATOM 4046 O O . LYS A 1 546 ? 54.345 -1.041 -44.631 1.00 78.00 546 LYS A O 1
ATOM 4051 N N . LYS A 1 547 ? 52.470 -1.977 -43.804 1.00 79.44 547 LYS A N 1
ATOM 4052 C CA . LYS A 1 547 ? 52.439 -3.118 -44.727 1.00 79.44 547 LYS A CA 1
ATOM 4053 C C . LYS A 1 547 ? 52.147 -2.657 -46.156 1.00 79.44 547 LYS A C 1
ATOM 4055 O O . LYS A 1 547 ? 52.939 -2.959 -47.037 1.00 79.44 547 LYS A O 1
ATOM 4060 N N . THR A 1 548 ? 51.107 -1.852 -46.364 1.00 74.94 548 THR A N 1
ATOM 4061 C CA . THR A 1 548 ? 50.739 -1.321 -47.684 1.00 74.94 548 THR A CA 1
ATOM 4062 C C . THR A 1 548 ? 51.856 -0.474 -48.291 1.00 74.94 548 THR A C 1
ATOM 4064 O O . THR A 1 548 ? 52.210 -0.680 -49.445 1.00 74.94 548 THR A O 1
ATOM 4067 N N . VAL A 1 549 ? 52.487 0.413 -47.511 1.00 76.12 549 VAL A N 1
ATOM 4068 C CA . VAL A 1 549 ? 53.646 1.201 -47.968 1.00 76.12 549 VAL A CA 1
ATOM 4069 C C . VAL A 1 549 ? 54.812 0.287 -48.349 1.00 76.12 549 VAL A C 1
ATOM 4071 O O . VAL A 1 549 ? 55.429 0.475 -49.391 1.00 76.12 549 VAL A O 1
ATOM 4074 N N . LYS A 1 550 ? 55.104 -0.742 -47.545 1.00 79.25 550 LYS A N 1
ATOM 4075 C CA . LYS A 1 550 ? 56.166 -1.712 -47.847 1.00 79.25 550 LYS A CA 1
ATOM 4076 C C . LYS A 1 550 ? 55.868 -2.527 -49.108 1.00 79.25 550 LYS A C 1
ATOM 4078 O O . LYS A 1 550 ? 56.796 -2.829 -49.856 1.00 79.25 550 LYS A O 1
ATOM 4083 N N . ASP A 1 551 ? 54.609 -2.879 -49.339 1.00 79.12 551 ASP A N 1
ATOM 4084 C CA . ASP A 1 551 ? 54.176 -3.628 -50.517 1.00 79.12 551 ASP A CA 1
ATOM 4085 C C . ASP A 1 551 ? 54.189 -2.743 -51.777 1.00 79.12 551 ASP A C 1
ATOM 4087 O O . ASP A 1 551 ? 54.658 -3.196 -52.818 1.00 79.12 551 ASP A O 1
ATOM 4091 N N . MET A 1 552 ? 53.819 -1.460 -51.675 1.00 73.25 552 MET A N 1
ATOM 4092 C CA . MET A 1 552 ? 53.969 -0.473 -52.758 1.00 73.25 552 MET A CA 1
ATOM 4093 C C . MET A 1 552 ? 55.439 -0.246 -53.136 1.00 73.25 552 MET A C 1
ATOM 4095 O O . MET A 1 552 ? 55.787 -0.306 -54.312 1.00 73.25 552 MET A O 1
ATOM 4099 N N . VAL A 1 553 ? 56.319 -0.089 -52.140 1.00 78.06 553 VAL A N 1
ATOM 4100 C CA . VAL A 1 553 ? 57.771 0.064 -52.353 1.00 78.06 553 VAL A CA 1
ATOM 4101 C C . VAL A 1 553 ? 58.382 -1.184 -53.006 1.00 78.06 553 VAL A C 1
ATOM 4103 O O . VAL A 1 553 ? 59.296 -1.076 -53.818 1.00 78.06 553 VAL A O 1
ATOM 4106 N N . LYS A 1 554 ? 57.879 -2.385 -52.691 1.00 74.50 554 LYS A N 1
ATOM 4107 C CA . LYS A 1 554 ? 58.308 -3.638 -53.340 1.00 74.50 554 LYS A CA 1
ATOM 4108 C C . LYS A 1 554 ? 57.749 -3.820 -54.752 1.00 74.50 554 LYS A C 1
ATOM 4110 O O . LYS A 1 554 ? 58.396 -4.478 -55.560 1.00 74.50 554 LYS A O 1
ATOM 4115 N N . ALA A 1 555 ? 56.564 -3.281 -55.033 1.00 71.56 555 ALA A N 1
ATOM 4116 C CA . ALA A 1 555 ? 55.918 -3.344 -56.342 1.00 71.56 555 ALA A CA 1
ATOM 4117 C C . ALA A 1 555 ? 56.481 -2.322 -57.352 1.00 71.56 555 ALA A C 1
ATOM 4119 O O . ALA A 1 555 ? 56.087 -2.352 -58.515 1.00 71.56 555 ALA A O 1
ATOM 4120 N N . GLY A 1 556 ? 57.417 -1.458 -56.935 1.00 53.34 556 GLY A N 1
ATOM 4121 C CA . GLY A 1 556 ? 58.099 -0.507 -57.816 1.00 53.34 556 GLY A CA 1
ATOM 4122 C C . GLY A 1 556 ? 57.259 0.712 -58.204 1.00 53.34 556 GLY A C 1
ATOM 4123 O O . GLY A 1 556 ? 57.467 1.250 -59.289 1.00 53.34 556 GLY A O 1
ATOM 4124 N N . ALA A 1 557 ? 56.315 1.114 -57.345 1.00 53.12 557 ALA A N 1
ATOM 4125 C CA . ALA A 1 557 ? 55.613 2.395 -57.447 1.00 53.12 557 ALA A CA 1
ATOM 4126 C C . ALA A 1 557 ? 56.394 3.520 -56.755 1.00 53.12 557 ALA A C 1
ATOM 4128 O O . ALA A 1 557 ? 56.936 3.263 -55.652 1.00 53.12 557 ALA A O 1
#

Foldseek 3Di:
DDDDDDDDDDDDDDDDDDDDDDDDDDDDPPDPDDQFLLVLLVVVLVPDDPLLNVLLVDFDPVVVVCVVVVLVVPVVDDDPPPPPDDDDDDDDDPDPLPDDPVVVVVSVVVLVSLLVSLLNNVSVQCNVPLVRDALVNNVVSCVRSVHDPVRSLVSLLVSLLSLVLVCLVFLDADLVSLVNSQSSCVRSVHDLVSSLVSLLVSLLVLCVVCVVVLPDPDDDRSVSSVLNSLLSLLLRLVPDPDPVSSVVSNVSSCVSSVHDPVRSVVSNQVSLVVVLLVVLVCLLVVVDPQALVNSVVSCSNSVHDPVRLLVSLLVSLLSSLCVQQVCVVQLPRFCDPVNVVSSVVSCVSSVHDPVSNLVSLCVSLLVSLLVLLLVLLVVLLPDPDLDPVSLLVSLVVSVVSCVRSVHDLVSSLVSNLVSLLVVLLVLVVVLLVVVVVVVLVVNLVSLLSSLVSLQSVLSSCCSNVSDVHRALVSLLVRQFQSCVVNVHDPVSLLVSLLSNLLVQCPPHLDRDPVSVRSSSSSCRNNNHDPVSSVVSNCVNSVVVVVVVVVVCVVVPD

Radius of gyration: 43.09 Å; chains: 1; bounding box: 110×52×134 Å

InterPro domains:
  IPR031610 Protein TIC110, chloroplastic [PF16940] (51-313)
  IPR031610 Protein TIC110, chloroplastic [PF16940] (399-556)
  IPR031610 Protein TIC110, chloroplastic [PTHR34935] (50-556)